Protein AF-0000000068412233 (afdb_homodimer)

Organism: Cicer arietinum (NCBI:txid3827)

Structure (mmCIF, N/CA/C/O backbone):
data_AF-0000000068412233-model_v1
#
loop_
_entity.id
_entity.type
_entity.pdbx_description
1 polymer '2-alkenal reductase (NADP(+)-dependent)-like isoform X1'
#
loop_
_atom_site.group_PDB
_atom_site.id
_atom_site.type_symbol
_atom_site.label_atom_id
_atom_site.label_alt_id
_atom_site.label_comp_id
_atom_site.label_asym_id
_atom_site.label_entity_id
_atom_site.label_seq_id
_atom_site.pdbx_PDB_ins_code
_atom_site.Cartn_x
_atom_site.Cartn_y
_atom_site.Cartn_z
_atom_site.occupancy
_atom_site.B_iso_or_equiv
_atom_site.auth_seq_id
_atom_site.auth_comp_id
_atom_site.auth_asym_id
_atom_site.auth_atom_id
_atom_site.pdbx_PDB_model_num
ATOM 1 N N . MET A 1 1 ? -12.93 -44.781 -37.75 1 37.75 1 MET A N 1
ATOM 2 C CA . MET A 1 1 ? -13.75 -44.344 -36.594 1 37.75 1 MET A CA 1
ATOM 3 C C . MET A 1 1 ? -12.891 -43.688 -35.531 1 37.75 1 MET A C 1
ATOM 5 O O . MET A 1 1 ? -13.328 -43.531 -34.406 1 37.75 1 MET A O 1
ATOM 9 N N . GLY A 1 2 ? -11.469 -43.906 -35.5 1 54.31 2 GLY A N 1
ATOM 10 C CA . GLY A 1 2 ? -10.172 -44.219 -34.938 1 54.31 2 GLY A CA 1
ATOM 11 C C . GLY A 1 2 ? -9.695 -43.188 -33.938 1 54.31 2 GLY A C 1
ATOM 12 O O . GLY A 1 2 ? -9.148 -43.562 -32.875 1 54.31 2 GLY A O 1
ATOM 13 N N . ASP A 1 3 ? -9.656 -41.875 -34.094 1 82.06 3 ASP A N 1
ATOM 14 C CA . ASP A 1 3 ? -8.773 -40.969 -33.406 1 82.06 3 ASP A CA 1
ATOM 15 C C . ASP A 1 3 ? -9.43 -40.406 -32.125 1 82.06 3 ASP A C 1
ATOM 17 O O . ASP A 1 3 ? -9.25 -39.25 -31.781 1 82.06 3 ASP A O 1
ATOM 21 N N . VAL A 1 4 ? -10.289 -41.312 -31.562 1 90.94 4 VAL A N 1
ATOM 22 C CA . VAL A 1 4 ? -10.898 -40.969 -30.281 1 90.94 4 VAL A CA 1
ATOM 23 C C . VAL A 1 4 ? -10.094 -41.594 -29.141 1 90.94 4 VAL A C 1
ATOM 25 O O . VAL A 1 4 ? -9.766 -42.781 -29.188 1 90.94 4 VAL A O 1
ATOM 28 N N . VAL A 1 5 ? -9.852 -40.812 -28.109 1 93.69 5 VAL A N 1
ATOM 29 C CA . VAL A 1 5 ? -9.078 -41.281 -26.969 1 93.69 5 VAL A CA 1
ATOM 30 C C . VAL A 1 5 ? -9.898 -41.125 -25.688 1 93.69 5 VAL A C 1
ATOM 32 O O . VAL A 1 5 ? -10.781 -40.281 -25.625 1 93.69 5 VAL A O 1
ATOM 35 N N . GLU A 1 6 ? -9.602 -42.062 -24.75 1 95.56 6 GLU A N 1
ATOM 36 C CA . GLU A 1 6 ? -10.062 -41.844 -23.391 1 95.56 6 GLU A CA 1
ATOM 37 C C . GLU A 1 6 ? -9.242 -40.75 -22.688 1 95.56 6 GLU A C 1
ATOM 39 O O . GLU A 1 6 ? -8.008 -40.844 -22.656 1 95.56 6 GLU A O 1
ATOM 44 N N . ASN A 1 7 ? -9.906 -39.781 -22.188 1 97.12 7 ASN A N 1
ATOM 45 C CA . ASN A 1 7 ? -9.258 -38.625 -21.594 1 97.12 7 ASN A CA 1
ATOM 46 C C . ASN A 1 7 ? -9.672 -38.406 -20.141 1 97.12 7 ASN A C 1
ATOM 48 O O . ASN A 1 7 ? -10.859 -38.219 -19.859 1 97.12 7 ASN A O 1
ATOM 52 N N . ARG A 1 8 ? -8.758 -38.469 -19.141 1 98.31 8 ARG A N 1
ATOM 53 C CA . ARG A 1 8 ? -9.016 -38.188 -17.734 1 98.31 8 ARG A CA 1
ATOM 54 C C . ARG A 1 8 ? -8.727 -36.75 -17.391 1 98.31 8 ARG A C 1
ATOM 56 O O . ARG A 1 8 ? -7.719 -36.188 -17.828 1 98.31 8 ARG A O 1
ATOM 63 N N . GLU A 1 9 ? -9.688 -36.125 -16.75 1 98.69 9 GLU A N 1
ATOM 64 C CA . GLU A 1 9 ? -9.57 -34.719 -16.5 1 98.69 9 GLU A CA 1
ATOM 65 C C . GLU A 1 9 ? -10.156 -34.312 -15.141 1 98.69 9 GLU A C 1
ATOM 67 O O . GLU A 1 9 ? -10.969 -35.062 -14.586 1 98.69 9 GLU A O 1
ATOM 72 N N . TRP A 1 10 ? -9.695 -33.25 -14.531 1 98.88 10 TRP A N 1
ATOM 73 C CA . TRP A 1 10 ? -10.203 -32.656 -13.297 1 98.88 10 TRP A CA 1
ATOM 74 C C . TRP A 1 10 ? -11.125 -31.484 -13.602 1 98.88 10 TRP A C 1
ATOM 76 O O . TRP A 1 10 ? -10.766 -30.609 -14.383 1 98.88 10 TRP A O 1
ATOM 86 N N . TYR A 1 11 ? -12.281 -31.469 -13.047 1 98.75 11 TYR A N 1
ATOM 87 C CA . TYR A 1 11 ? -13.227 -30.375 -13.258 1 98.75 11 TYR A CA 1
ATOM 88 C C . TYR A 1 11 ? -13.789 -29.875 -11.938 1 98.75 11 TYR A C 1
ATOM 90 O O . TYR A 1 11 ? -13.695 -30.547 -10.914 1 98.75 11 TYR A O 1
ATOM 98 N N . LEU A 1 12 ? -14.258 -28.672 -11.938 1 98.88 12 LEU A N 1
ATOM 99 C CA . LEU A 1 12 ? -14.867 -28.078 -10.75 1 98.88 12 LEU A CA 1
ATOM 100 C C . LEU A 1 12 ? -16.297 -28.578 -10.57 1 98.88 12 LEU A C 1
ATOM 102 O O . LEU A 1 12 ? -17.172 -28.281 -11.391 1 98.88 12 LEU A O 1
ATOM 106 N N . ALA A 1 13 ? -16.516 -29.234 -9.477 1 98.75 13 ALA A N 1
ATOM 107 C CA . ALA A 1 13 ? -17.844 -29.797 -9.211 1 98.75 13 ALA A CA 1
ATOM 108 C C . ALA A 1 13 ? -18.641 -28.891 -8.273 1 98.75 13 ALA A C 1
ATOM 110 O O . ALA A 1 13 ? -19.875 -28.844 -8.344 1 98.75 13 ALA A O 1
ATOM 111 N N . ALA A 1 14 ? -18.016 -28.234 -7.371 1 98.69 14 ALA A N 1
ATOM 112 C CA . ALA A 1 14 ? -18.609 -27.312 -6.41 1 98.69 14 ALA A CA 1
ATOM 113 C C . ALA A 1 14 ? -17.609 -26.234 -5.996 1 98.69 14 ALA A C 1
ATOM 115 O O . ALA A 1 14 ? -16.391 -26.484 -5.996 1 98.69 14 ALA A O 1
ATOM 116 N N . TYR A 1 15 ? -18.141 -25.125 -5.691 1 98.06 15 TYR A N 1
ATOM 117 C CA . TYR A 1 15 ? -17.266 -24.078 -5.203 1 98.06 15 TYR A CA 1
ATOM 118 C C . TYR A 1 15 ? -16.781 -24.359 -3.785 1 98.06 15 TYR A C 1
ATOM 120 O O . TYR A 1 15 ? -17.453 -25.062 -3.029 1 98.06 15 TYR A O 1
ATOM 128 N N . CYS A 1 16 ? -15.594 -23.891 -3.488 1 97.56 16 CYS A N 1
ATOM 129 C CA . CYS A 1 16 ? -14.977 -24.016 -2.174 1 97.56 16 CYS A CA 1
ATOM 130 C C . CYS A 1 16 ? -14.773 -22.641 -1.544 1 97.56 16 CYS A C 1
ATOM 132 O O . CYS A 1 16 ? -13.672 -22.078 -1.613 1 97.56 16 CYS A O 1
ATOM 134 N N . PRO A 1 17 ? -15.727 -22.125 -0.866 1 94.31 17 PRO A N 1
ATOM 135 C CA . PRO A 1 17 ? -15.633 -20.75 -0.368 1 94.31 17 PRO A CA 1
ATOM 136 C C . PRO A 1 17 ? -14.594 -20.578 0.737 1 94.31 17 PRO A C 1
ATOM 138 O O . PRO A 1 17 ? -14.055 -19.484 0.929 1 94.31 17 PRO A O 1
ATOM 141 N N . GLU A 1 18 ? -14.422 -21.625 1.509 1 93.88 18 GLU A N 1
ATOM 142 C CA . GLU A 1 18 ? -13.438 -21.562 2.582 1 93.88 18 GLU A CA 1
ATOM 143 C C . GLU A 1 18 ? -12.758 -22.922 2.781 1 93.88 18 GLU A C 1
ATOM 145 O O . GLU A 1 18 ? -13.289 -23.953 2.371 1 93.88 18 GLU A O 1
ATOM 150 N N . GLY A 1 19 ? -11.578 -22.797 3.381 1 94.62 19 GLY A N 1
ATOM 151 C CA . GLY A 1 19 ? -10.828 -24.031 3.602 1 94.62 19 GLY A CA 1
ATOM 152 C C . GLY A 1 19 ? -10.125 -24.531 2.357 1 94.62 19 GLY A C 1
ATOM 153 O O . GLY A 1 19 ? -10.031 -23.812 1.359 1 94.62 19 GLY A O 1
ATOM 154 N N . VAL A 1 20 ? -9.555 -25.719 2.404 1 95.44 20 VAL A N 1
ATOM 155 C CA . VAL A 1 20 ? -8.852 -26.328 1.275 1 95.44 20 VAL A CA 1
ATOM 156 C C . VAL A 1 20 ? -9.836 -27.125 0.423 1 95.44 20 VAL A C 1
ATOM 158 O O . VAL A 1 20 ? -10.742 -27.766 0.952 1 95.44 20 VAL A O 1
ATOM 161 N N . PRO A 1 21 ? -9.656 -27.062 -0.866 1 97.25 21 PRO A N 1
ATOM 162 C CA . PRO A 1 21 ? -10.539 -27.859 -1.714 1 97.25 21 PRO A CA 1
ATOM 163 C C . PRO A 1 21 ? -10.445 -29.359 -1.423 1 97.25 21 PRO A C 1
ATOM 165 O O . PRO A 1 21 ? -9.383 -29.844 -1.025 1 97.25 21 PRO A O 1
ATOM 168 N N . THR A 1 22 ? -11.578 -30.031 -1.561 1 97.62 22 THR A N 1
ATOM 169 C CA . THR A 1 22 ? -11.664 -31.469 -1.386 1 97.62 22 THR A CA 1
ATOM 170 C C . THR A 1 22 ? -12.242 -32.125 -2.633 1 97.62 22 THR A C 1
ATOM 172 O O . THR A 1 22 ? -12.492 -31.469 -3.639 1 97.62 22 THR A O 1
ATOM 175 N N . SER A 1 23 ? -12.391 -33.5 -2.518 1 97.12 23 SER A N 1
ATOM 176 C CA . SER A 1 23 ? -12.969 -34.25 -3.619 1 97.12 23 SER A CA 1
ATOM 177 C C . SER A 1 23 ? -14.438 -33.906 -3.834 1 97.12 23 SER A C 1
ATOM 179 O O . SER A 1 23 ? -15.031 -34.281 -4.836 1 97.12 23 SER A O 1
ATOM 181 N N . GLU A 1 24 ? -14.977 -33.156 -2.922 1 97.75 24 GLU A N 1
ATOM 182 C CA . GLU A 1 24 ? -16.312 -32.625 -3.143 1 97.75 24 GLU A CA 1
ATOM 183 C C . GLU A 1 24 ? -16.281 -31.438 -4.117 1 97.75 24 GLU A C 1
ATOM 185 O O . GLU A 1 24 ? -17.281 -31.172 -4.801 1 97.75 24 GLU A O 1
ATOM 190 N N . HIS A 1 25 ? -15.227 -30.734 -4.156 1 98.56 25 HIS A N 1
ATOM 191 C CA . HIS A 1 25 ? -15.102 -29.516 -4.953 1 98.56 25 HIS A CA 1
ATOM 192 C C . HIS A 1 25 ? -14.492 -29.812 -6.32 1 98.56 25 HIS A C 1
ATOM 194 O O . HIS A 1 25 ? -15.023 -29.391 -7.348 1 98.56 25 HIS A O 1
ATOM 200 N N . LEU A 1 26 ? -13.367 -30.516 -6.383 1 98.69 26 LEU A N 1
ATOM 201 C CA . LEU A 1 26 ? -12.719 -30.953 -7.609 1 98.69 26 LEU A CA 1
ATOM 202 C C . LEU A 1 26 ? -12.906 -32.469 -7.809 1 98.69 26 LEU A C 1
ATOM 204 O O . LEU A 1 26 ? -12.539 -33.25 -6.941 1 98.69 26 LEU A O 1
ATOM 208 N N . LYS A 1 27 ? -13.359 -32.781 -8.953 1 98.44 27 LYS A N 1
ATOM 209 C CA . LYS A 1 27 ? -13.625 -34.188 -9.227 1 98.44 27 LYS A CA 1
ATOM 210 C C . LYS A 1 27 ? -12.891 -34.625 -10.484 1 98.44 27 LYS A C 1
ATOM 212 O O . LYS A 1 27 ? -12.57 -33.844 -11.359 1 98.44 27 LYS A O 1
ATOM 217 N N . PHE A 1 28 ? -12.609 -35.875 -10.477 1 97.94 28 PHE A N 1
ATOM 218 C CA . PHE A 1 28 ? -11.859 -36.562 -11.523 1 97.94 28 PHE A CA 1
ATOM 219 C C . PHE A 1 28 ? -12.789 -37.438 -12.359 1 97.94 28 PHE A C 1
ATOM 221 O O . PHE A 1 28 ? -13.609 -38.188 -11.82 1 97.94 28 PHE A O 1
ATOM 228 N N . ARG A 1 29 ? -12.758 -37.219 -13.711 1 98.19 29 ARG A N 1
ATOM 229 C CA . ARG A 1 29 ? -13.625 -38 -14.57 1 98.19 29 ARG A CA 1
ATOM 230 C C . ARG A 1 29 ? -12.883 -38.469 -15.828 1 98.19 29 ARG A C 1
ATOM 232 O O . ARG A 1 29 ? -11.812 -37.938 -16.141 1 98.19 29 ARG A O 1
ATOM 239 N N . THR A 1 30 ? -13.492 -39.469 -16.516 1 98.19 30 THR A N 1
ATOM 240 C CA . THR A 1 30 ? -13.023 -39.906 -17.812 1 98.19 30 THR A CA 1
ATOM 241 C C . THR A 1 30 ? -14.031 -39.562 -18.906 1 98.19 30 THR A C 1
ATOM 243 O O . THR A 1 30 ? -15.234 -39.812 -18.766 1 98.19 30 THR A O 1
ATOM 246 N N . VAL A 1 31 ? -13.516 -38.938 -19.938 1 97.5 31 VAL A N 1
ATOM 247 C CA . VAL A 1 31 ? -14.367 -38.594 -21.062 1 97.5 31 VAL A CA 1
ATOM 248 C C . VAL A 1 31 ? -13.742 -39.094 -22.359 1 97.5 31 VAL A C 1
ATOM 250 O O . VAL A 1 31 ? -12.547 -39.375 -22.406 1 97.5 31 VAL A O 1
ATOM 253 N N . SER A 1 32 ? -14.602 -39.219 -23.359 1 96.94 32 SER A N 1
ATOM 254 C CA . SER A 1 32 ? -14.102 -39.5 -24.703 1 96.94 32 SER A CA 1
ATOM 255 C C . SER A 1 32 ? -13.75 -38.219 -25.453 1 96.94 32 SER A C 1
ATOM 257 O O . SER A 1 32 ? -14.516 -37.25 -25.438 1 96.94 32 SER A O 1
ATOM 259 N N . LEU A 1 33 ? -12.586 -38.219 -26.094 1 96.25 33 LEU A N 1
ATOM 260 C CA . LEU A 1 33 ? -12.133 -37.062 -26.844 1 96.25 33 LEU A CA 1
ATOM 261 C C . LEU A 1 33 ? -11.664 -37.469 -28.234 1 96.25 33 LEU A C 1
ATOM 263 O O . LEU A 1 33 ? -10.828 -38.344 -28.391 1 96.25 33 LEU A O 1
ATOM 267 N N . SER A 1 34 ? -12.219 -36.812 -29.234 1 95.56 34 SER A N 1
ATOM 268 C CA . SER A 1 34 ? -11.734 -37.031 -30.578 1 95.56 34 SER A CA 1
ATOM 269 C C . SER A 1 34 ? -10.531 -36.156 -30.891 1 95.56 34 SER A C 1
ATOM 271 O O . SER A 1 34 ? -10.586 -34.938 -30.719 1 95.56 34 SER A O 1
ATOM 273 N N . ILE A 1 35 ? -9.469 -36.75 -31.312 1 94 35 ILE A N 1
ATOM 274 C CA . ILE A 1 35 ? -8.281 -36 -31.719 1 94 35 ILE A CA 1
ATOM 275 C C . ILE A 1 35 ? -8.055 -36.156 -33.219 1 94 35 ILE A C 1
ATOM 277 O O . ILE A 1 35 ? -6.93 -36 -33.688 1 94 35 ILE A O 1
ATOM 281 N N . ALA A 1 36 ? -9.117 -36.531 -33.875 1 93.19 36 ALA A N 1
ATOM 282 C CA . ALA A 1 36 ? -9.047 -36.625 -35.344 1 93.19 36 ALA A CA 1
ATOM 283 C C . ALA A 1 36 ? -8.844 -35.25 -35.969 1 93.19 36 ALA A C 1
ATOM 285 O O . ALA A 1 36 ? -9.367 -34.25 -35.438 1 93.19 36 ALA A O 1
ATOM 286 N N . SER A 1 37 ? -8.141 -35.281 -37.062 1 90.94 37 SER A N 1
ATOM 287 C CA . SER A 1 37 ? -7.797 -34.031 -37.719 1 90.94 37 SER A CA 1
ATOM 288 C C . SER A 1 37 ? -9.039 -33.188 -38 1 90.94 37 SER A C 1
ATOM 290 O O . SER A 1 37 ? -9.039 -31.969 -37.812 1 90.94 37 SER A O 1
ATOM 292 N N . ASP A 1 38 ? -10.055 -33.812 -38.438 1 92.06 38 ASP A N 1
ATOM 293 C CA . ASP A 1 38 ? -11.266 -33.125 -38.812 1 92.06 38 ASP A CA 1
ATOM 294 C C . ASP A 1 38 ? -12.016 -32.594 -37.594 1 92.06 38 ASP A C 1
ATOM 296 O O . ASP A 1 38 ? -12.898 -31.734 -37.719 1 92.06 38 ASP A O 1
ATOM 300 N N . SER A 1 39 ? -11.648 -33.125 -36.469 1 92.75 39 SER A N 1
ATOM 301 C CA . SER A 1 39 ? -12.312 -32.719 -35.219 1 92.75 39 SER A CA 1
ATOM 302 C C . SER A 1 39 ? -11.609 -31.516 -34.594 1 92.75 39 SER A C 1
ATOM 304 O O . SER A 1 39 ? -12.133 -30.906 -33.656 1 92.75 39 SER A O 1
ATOM 306 N N . ILE A 1 40 ? -10.477 -31.188 -35.031 1 95.88 40 ILE A N 1
ATOM 307 C CA . ILE A 1 40 ? -9.695 -30.078 -34.5 1 95.88 40 ILE A CA 1
ATOM 308 C C . ILE A 1 40 ? -10.016 -28.797 -35.25 1 95.88 40 ILE A C 1
ATOM 310 O O . ILE A 1 40 ? -9.836 -28.734 -36.469 1 95.88 40 ILE A O 1
ATOM 314 N N . PRO A 1 41 ? -10.539 -27.766 -34.594 1 97.19 41 PRO A N 1
ATOM 315 C CA . PRO A 1 41 ? -10.852 -26.516 -35.25 1 97.19 41 PRO A CA 1
AT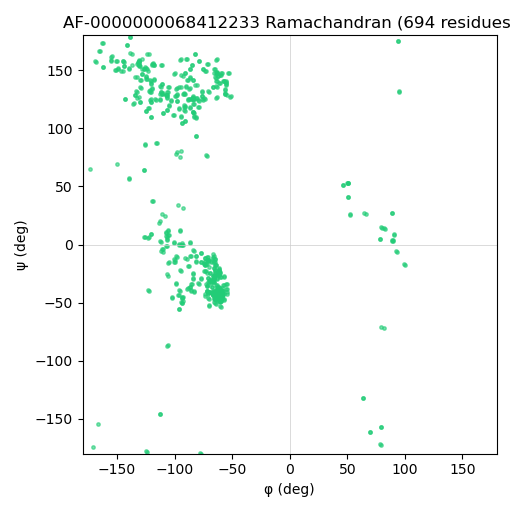OM 316 C C . PRO A 1 41 ? -9.609 -25.812 -35.812 1 97.19 41 PRO A C 1
ATOM 318 O O . PRO A 1 41 ? -8.5 -26.078 -35.375 1 97.19 41 PRO A O 1
ATOM 321 N N . HIS A 1 42 ? -9.875 -24.922 -36.75 1 97.44 42 HIS A N 1
ATOM 322 C CA . HIS A 1 42 ? -8.789 -24.078 -37.25 1 97.44 42 HIS A CA 1
ATOM 323 C C . HIS A 1 42 ? -8.141 -23.312 -36.094 1 97.44 42 HIS A C 1
ATOM 325 O O . HIS A 1 42 ? -8.828 -22.844 -35.188 1 97.44 42 HIS A O 1
ATOM 331 N N . ASN A 1 43 ? -6.816 -23.188 -36.125 1 98.12 43 ASN A N 1
ATOM 332 C CA . ASN A 1 43 ? -6.027 -22.469 -35.125 1 98.12 43 ASN A CA 1
ATOM 333 C C . ASN A 1 43 ? -6.105 -23.125 -33.75 1 98.12 43 ASN A C 1
ATOM 335 O O . ASN A 1 43 ? -6.098 -22.438 -32.75 1 98.12 43 ASN A O 1
ATOM 339 N N . HIS A 1 44 ? -6.328 -24.375 -33.781 1 98.5 44 HIS A N 1
ATOM 340 C CA . HIS A 1 44 ? -6.277 -25.188 -32.562 1 98.5 44 HIS A CA 1
ATOM 341 C C . HIS A 1 44 ? -5.285 -26.328 -32.719 1 98.5 44 HIS A C 1
ATOM 343 O O . HIS A 1 44 ? -4.836 -26.641 -33.812 1 98.5 44 HIS A O 1
ATOM 349 N N . LEU A 1 45 ? -4.922 -26.906 -31.594 1 98.38 45 LEU A N 1
ATOM 350 C CA . LEU A 1 45 ? -3.996 -28.031 -31.484 1 98.38 45 LEU A CA 1
ATOM 351 C C . LEU A 1 45 ? -4.594 -29.141 -30.625 1 98.38 45 LEU A C 1
ATOM 353 O O . LEU A 1 45 ? -5.234 -28.875 -29.609 1 98.38 45 LEU A O 1
ATOM 357 N N . ALA A 1 46 ? -4.449 -30.328 -31.109 1 98.12 46 ALA A N 1
ATOM 358 C CA . ALA A 1 46 ? -4.574 -31.469 -30.203 1 98.12 46 ALA A CA 1
ATOM 359 C C . ALA A 1 46 ? -3.258 -31.734 -29.484 1 98.12 46 ALA A C 1
ATOM 361 O O . ALA A 1 46 ? -2.221 -31.922 -30.125 1 98.12 46 ALA A O 1
ATOM 362 N N . VAL A 1 47 ? -3.336 -31.734 -28.188 1 98.12 47 VAL A N 1
ATOM 363 C CA . VAL A 1 47 ? -2.09 -31.859 -27.438 1 98.12 47 VAL A CA 1
ATOM 364 C C . VAL A 1 47 ? -2.229 -32.938 -26.375 1 98.12 47 VAL A C 1
ATOM 366 O O . VAL A 1 47 ? -3.342 -33.25 -25.953 1 98.12 47 VAL A O 1
ATOM 369 N N . GLU A 1 48 ? -1.138 -33.5 -25.969 1 98.12 48 GLU A N 1
ATOM 370 C CA . GLU A 1 48 ? -1.014 -34.312 -24.766 1 98.12 48 GLU A CA 1
ATOM 371 C C . GLU A 1 48 ? -0.285 -33.562 -23.656 1 98.12 48 GLU A C 1
ATOM 373 O O . GLU A 1 48 ? 0.717 -32.906 -23.906 1 98.12 48 GLU A O 1
ATOM 378 N N . THR A 1 49 ? -0.81 -33.656 -22.453 1 98.69 49 THR A N 1
ATOM 379 C CA . THR A 1 49 ? -0.232 -32.938 -21.328 1 98.69 49 THR A CA 1
ATOM 380 C C . THR A 1 49 ? 0.967 -33.688 -20.766 1 98.69 49 THR A C 1
ATOM 382 O O . THR A 1 49 ? 0.87 -34.875 -20.453 1 98.69 49 THR A O 1
ATOM 385 N N . LEU A 1 50 ? 2.088 -33 -20.672 1 98.5 50 LEU A N 1
ATOM 386 C CA . LEU A 1 50 ? 3.275 -33.594 -20.094 1 98.5 50 LEU A CA 1
ATOM 387 C C . LEU A 1 50 ? 3.408 -33.219 -18.625 1 98.5 50 LEU A C 1
ATOM 389 O O . LEU A 1 50 ? 3.516 -34.094 -17.75 1 98.5 50 LEU A O 1
ATOM 393 N N . LEU A 1 51 ? 3.41 -31.984 -18.312 1 98.75 51 LEU A N 1
ATOM 394 C CA . LEU A 1 51 ? 3.562 -31.453 -16.969 1 98.75 51 LEU A CA 1
ATOM 395 C C . LEU A 1 51 ? 2.531 -30.359 -16.688 1 98.75 51 LEU A C 1
ATOM 397 O O . LEU A 1 51 ? 2.191 -29.594 -17.578 1 98.75 51 LEU A O 1
ATOM 401 N N . LEU A 1 52 ? 2.055 -30.297 -15.469 1 98.81 52 LEU A N 1
ATOM 402 C CA . LEU A 1 52 ? 1.118 -29.281 -15.023 1 98.81 52 LEU A CA 1
ATOM 403 C C . LEU A 1 52 ? 1.698 -28.484 -13.852 1 98.81 52 LEU A C 1
ATOM 405 O O . LEU A 1 52 ? 2.25 -29.062 -12.914 1 98.81 52 LEU A O 1
ATOM 409 N N . SER A 1 53 ? 1.617 -27.219 -13.984 1 98.62 53 SER A N 1
ATOM 410 C CA . SER A 1 53 ? 1.994 -26.344 -12.883 1 98.62 53 SER A CA 1
ATOM 411 C C . SER A 1 53 ? 0.916 -26.312 -11.805 1 98.62 53 SER A C 1
ATOM 413 O O . SER A 1 53 ? -0.269 -26.156 -12.102 1 98.62 53 SER A O 1
ATOM 415 N N . VAL A 1 54 ? 1.274 -26.469 -10.57 1 98.12 54 VAL A N 1
ATOM 416 C CA . VAL A 1 54 ? 0.346 -26.328 -9.453 1 98.12 54 VAL A CA 1
ATOM 417 C C . VAL A 1 54 ? 0.684 -25.062 -8.656 1 98.12 54 VAL A C 1
ATOM 419 O O . VAL A 1 54 ? 1.73 -25 -8.016 1 98.12 54 VAL A O 1
ATOM 422 N N . ASP A 1 55 ? -0.194 -24.109 -8.688 1 97 55 ASP A N 1
ATOM 423 C CA . ASP A 1 55 ? 0.074 -22.797 -8.109 1 97 55 ASP A CA 1
ATOM 424 C C . ASP A 1 55 ? -1.022 -22.391 -7.121 1 97 55 ASP A C 1
ATOM 426 O O . ASP A 1 55 ? -2.197 -22.703 -7.34 1 97 55 ASP A O 1
ATOM 430 N N . PRO A 1 56 ? -0.658 -21.578 -6.113 1 95.75 56 PRO A N 1
ATOM 431 C CA . PRO A 1 56 ? -1.6 -21.25 -5.043 1 95.75 56 PRO A CA 1
ATOM 432 C C . PRO A 1 56 ? -2.775 -20.406 -5.527 1 95.75 56 PRO A C 1
ATOM 434 O O . PRO A 1 56 ? -3.859 -20.453 -4.938 1 95.75 56 PRO A O 1
ATOM 437 N N . TYR A 1 57 ? -2.625 -19.625 -6.582 1 94.94 57 TYR A N 1
ATOM 438 C CA . TYR A 1 57 ? -3.699 -18.75 -7.035 1 94.94 57 TYR A CA 1
ATOM 439 C C . TYR A 1 57 ? -4.926 -19.562 -7.441 1 94.94 57 TYR A C 1
ATOM 441 O O . TYR A 1 57 ? -6.043 -19.031 -7.457 1 94.94 57 TYR A O 1
ATOM 449 N N . LEU A 1 58 ? -4.77 -20.844 -7.73 1 96.81 58 LEU A N 1
ATOM 450 C CA . LEU A 1 58 ? -5.887 -21.703 -8.094 1 96.81 58 LEU A CA 1
ATOM 451 C C . LEU A 1 58 ? -6.941 -21.719 -6.992 1 96.81 58 LEU A C 1
ATOM 453 O O . LEU A 1 58 ? -8.141 -21.797 -7.277 1 96.81 58 LEU A O 1
ATOM 457 N N . ARG A 1 59 ? -6.461 -21.641 -5.758 1 96.19 59 ARG A N 1
ATOM 458 C CA . ARG A 1 59 ? -7.379 -21.594 -4.629 1 96.19 59 ARG A CA 1
ATOM 459 C C . ARG A 1 59 ? -8.375 -20.453 -4.777 1 96.19 59 ARG A C 1
ATOM 461 O O . ARG A 1 59 ? -9.555 -20.594 -4.441 1 96.19 59 ARG A O 1
ATOM 468 N N . GLY A 1 60 ? -7.891 -19.359 -5.281 1 95.19 60 GLY A N 1
ATOM 469 C CA . GLY A 1 60 ? -8.727 -18.172 -5.453 1 95.19 60 GLY A CA 1
ATOM 470 C C . GLY A 1 60 ? -9.719 -18.312 -6.594 1 95.19 60 GLY A C 1
ATOM 471 O O . GLY A 1 60 ? -10.695 -17.562 -6.66 1 95.19 60 GLY A O 1
ATOM 472 N N . ARG A 1 61 ? -9.516 -19.25 -7.461 1 97 61 ARG A N 1
ATOM 473 C CA . ARG A 1 61 ? -10.391 -19.438 -8.617 1 97 61 ARG A CA 1
ATOM 474 C C . ARG A 1 61 ? -11.492 -20.438 -8.32 1 97 61 ARG A C 1
ATOM 476 O O . ARG A 1 61 ? -12.344 -20.703 -9.172 1 97 61 ARG A O 1
ATOM 483 N N . LEU A 1 62 ? -11.469 -20.969 -7.082 1 97.62 62 LEU A N 1
ATOM 484 C CA . LEU A 1 62 ? -12.383 -22.047 -6.727 1 97.62 62 LEU A CA 1
ATOM 485 C C . LEU A 1 62 ? -13.422 -21.562 -5.711 1 97.62 62 LEU A C 1
ATOM 487 O O . LEU A 1 62 ? -14.281 -22.344 -5.293 1 97.62 62 LEU A O 1
ATOM 491 N N . THR A 1 63 ? -13.422 -20.359 -5.344 1 95.94 63 THR A N 1
ATOM 492 C CA . THR A 1 63 ? -14.195 -19.875 -4.207 1 95.94 63 THR A CA 1
ATOM 493 C C . THR A 1 63 ? -15.633 -19.562 -4.621 1 95.94 63 THR A C 1
ATOM 495 O O . THR A 1 63 ? -16.547 -19.578 -3.787 1 95.94 63 THR A O 1
ATOM 498 N N . GLY A 1 64 ? -15.844 -19.188 -5.859 1 95.19 64 GLY A N 1
ATOM 499 C CA . GLY A 1 64 ? -17.156 -18.766 -6.336 1 95.19 64 GLY A CA 1
ATOM 500 C C . GLY A 1 64 ? -17.406 -17.281 -6.164 1 95.19 64 GLY A C 1
ATOM 501 O O . GLY A 1 64 ? -18.5 -16.797 -6.484 1 95.19 64 GLY A O 1
ATOM 502 N N . THR A 1 65 ? -16.438 -16.625 -5.691 1 91.44 65 THR A N 1
ATOM 503 C CA . THR A 1 65 ? -16.578 -15.18 -5.496 1 91.44 65 THR A CA 1
ATOM 504 C C . THR A 1 65 ? -15.406 -14.445 -6.141 1 91.44 65 THR A C 1
ATOM 506 O O . THR A 1 65 ? -14.328 -15.016 -6.332 1 91.44 65 THR A O 1
ATOM 509 N N . LEU A 1 66 ? -15.695 -13.234 -6.551 1 89.94 66 LEU A N 1
ATOM 510 C CA . LEU A 1 66 ? -14.648 -12.367 -7.09 1 89.94 66 LEU A CA 1
ATOM 511 C C . LEU A 1 66 ? -14.078 -11.461 -6.004 1 89.94 66 LEU A C 1
ATOM 513 O O . LEU A 1 66 ? -14.547 -10.336 -5.82 1 89.94 66 LEU A O 1
ATOM 517 N N . GLU A 1 67 ? -13.18 -11.945 -5.188 1 86.31 67 GLU A N 1
ATOM 518 C CA . GLU A 1 67 ? -12.562 -11.125 -4.145 1 86.31 67 GLU A CA 1
ATOM 519 C C . GLU A 1 67 ? -11.094 -11.492 -3.953 1 86.31 67 GLU A C 1
ATOM 521 O O . GLU A 1 67 ? -10.656 -12.57 -4.375 1 86.31 67 GLU A O 1
ATOM 526 N N . GLY A 1 68 ? -10.312 -10.57 -3.42 1 92.31 68 GLY A N 1
ATOM 527 C CA . GLY A 1 68 ? -8.914 -10.789 -3.088 1 92.31 68 GLY A CA 1
ATOM 528 C C . GLY A 1 68 ? -8 -10.711 -4.293 1 92.31 68 GLY A C 1
ATOM 529 O O . GLY A 1 68 ? -7.414 -9.664 -4.566 1 92.31 68 GLY A O 1
ATOM 530 N N . LEU A 1 69 ? -8.086 -11.68 -5.117 1 93.62 69 LEU A N 1
ATOM 531 C CA . LEU A 1 69 ? -7.223 -11.727 -6.293 1 93.62 69 LEU A CA 1
ATOM 532 C C . LEU A 1 69 ? -7.973 -11.242 -7.535 1 93.62 69 LEU A C 1
ATOM 534 O O . LEU A 1 69 ? -7.355 -10.93 -8.555 1 93.62 69 LEU A O 1
ATOM 538 N N . PHE A 1 70 ? -9.281 -11.164 -7.469 1 94.06 70 PHE A N 1
ATOM 539 C CA . PHE A 1 70 ? -10.141 -10.672 -8.539 1 94.06 70 PHE A CA 1
ATOM 540 C C . PHE A 1 70 ? -9.812 -11.367 -9.859 1 94.06 70 PHE A C 1
ATOM 542 O O . PHE A 1 70 ? -9.711 -10.719 -10.898 1 94.06 70 PHE A O 1
ATOM 549 N N . ILE A 1 71 ? -9.586 -12.625 -9.75 1 93.88 71 ILE A N 1
ATOM 550 C CA . ILE A 1 71 ? -9.359 -13.469 -10.922 1 93.88 71 ILE A CA 1
ATOM 551 C C . ILE A 1 71 ? -10.641 -14.234 -11.258 1 93.88 71 ILE A C 1
ATOM 553 O O . ILE A 1 71 ? -11.414 -14.586 -10.359 1 93.88 71 ILE A O 1
ATOM 557 N N . SER A 1 72 ? -10.836 -14.461 -12.516 1 94.69 72 SER A N 1
ATOM 558 C CA . SER A 1 72 ? -12.047 -15.141 -12.969 1 94.69 72 SER A CA 1
ATOM 559 C C . SER A 1 72 ? -12.195 -16.516 -12.312 1 94.69 72 SER A C 1
ATOM 561 O O . SER A 1 72 ? -11.211 -17.234 -12.141 1 94.69 72 SER A O 1
ATOM 563 N N . GLN A 1 73 ? -13.406 -16.828 -11.984 1 96.94 73 GLN A N 1
ATOM 564 C CA . GLN A 1 73 ? -13.727 -18.109 -11.375 1 96.94 73 GLN A CA 1
ATOM 565 C C . GLN A 1 73 ? -13.969 -19.188 -12.438 1 96.94 73 GLN A C 1
ATOM 567 O O . GLN A 1 73 ? -14.461 -18.875 -13.523 1 96.94 73 GLN A O 1
ATOM 572 N N . TYR A 1 74 ? -13.539 -20.375 -12.078 1 97.81 74 TYR A N 1
ATOM 573 C CA . TYR A 1 74 ? -14 -21.484 -12.906 1 97.81 74 TYR A CA 1
ATOM 574 C C . TYR A 1 74 ? -15.516 -21.641 -12.812 1 97.81 74 TYR A C 1
ATOM 576 O O . TYR A 1 74 ? -16.109 -21.375 -11.766 1 97.81 74 TYR A O 1
ATOM 584 N N . GLN A 1 75 ? -16.078 -22.094 -13.914 1 98.19 75 GLN A N 1
ATOM 585 C CA . GLN A 1 75 ? -17.5 -22.453 -13.898 1 98.19 75 GLN A CA 1
ATOM 586 C C . GLN A 1 75 ? -17.688 -23.891 -13.438 1 98.19 75 GLN A C 1
ATOM 588 O O . GLN A 1 75 ? -16.812 -24.734 -13.633 1 98.19 75 GLN A O 1
ATOM 593 N N . LEU A 1 76 ? -18.875 -24.094 -12.828 1 98.25 76 LEU A N 1
ATOM 594 C CA . LEU A 1 76 ? -19.188 -25.469 -12.469 1 98.25 76 LEU A CA 1
ATOM 595 C C . LEU A 1 76 ? -19.125 -26.375 -13.695 1 98.25 76 LEU A C 1
ATOM 597 O O . LEU A 1 76 ? -19.594 -26 -14.766 1 98.25 76 LEU A O 1
ATOM 601 N N . ASN A 1 77 ? -18.453 -27.516 -13.523 1 98.31 77 ASN A N 1
ATOM 602 C CA . ASN A 1 77 ? -18.281 -28.562 -14.523 1 98.31 77 ASN A CA 1
ATOM 603 C C . ASN A 1 77 ? -17.203 -28.188 -15.539 1 98.31 77 ASN A C 1
ATOM 605 O O . ASN A 1 77 ? -17 -28.891 -16.531 1 98.31 77 ASN A O 1
ATOM 609 N N . GLN A 1 78 ? -16.578 -27.094 -15.305 1 98.38 78 GLN A N 1
ATOM 610 C CA . GLN A 1 78 ? -15.469 -26.703 -16.156 1 98.38 78 GLN A CA 1
ATOM 611 C C . GLN A 1 78 ? -14.188 -27.438 -15.75 1 98.38 78 GLN A C 1
ATOM 613 O O . GLN A 1 78 ? -13.906 -27.594 -14.555 1 98.38 78 GLN A O 1
ATOM 618 N N . VAL A 1 79 ? -13.438 -27.906 -16.75 1 98.69 79 VAL A N 1
ATOM 619 C CA . VAL A 1 79 ? -12.117 -28.469 -16.484 1 98.69 79 VAL A CA 1
ATOM 620 C C . VAL A 1 79 ? -11.18 -27.375 -15.984 1 98.69 79 VAL A C 1
ATOM 622 O O . VAL A 1 79 ? -11.172 -26.266 -16.516 1 98.69 79 VAL A O 1
ATOM 625 N N . ILE A 1 80 ? -10.43 -27.703 -14.953 1 98.62 80 ILE A N 1
ATOM 626 C CA . ILE A 1 80 ? -9.445 -26.781 -14.414 1 98.62 80 ILE A CA 1
ATOM 627 C C . ILE A 1 80 ? -8.367 -26.5 -15.461 1 98.62 80 ILE A C 1
ATOM 629 O O . ILE A 1 80 ? -7.992 -27.391 -16.219 1 98.62 80 ILE A O 1
ATOM 633 N N . THR A 1 81 ? -7.914 -25.297 -15.57 1 98.56 81 THR A N 1
ATOM 634 C CA . THR A 1 81 ? -6.816 -24.938 -16.469 1 98.56 81 THR A CA 1
ATOM 635 C C . THR A 1 81 ? -5.648 -24.344 -15.68 1 98.56 81 THR A C 1
ATOM 637 O O . THR A 1 81 ? -5.852 -23.594 -14.734 1 98.56 81 THR A O 1
ATOM 640 N N . VAL A 1 82 ? -4.477 -24.703 -15.992 1 98.38 82 VAL A N 1
ATOM 641 C CA . VAL A 1 82 ? -3.26 -24.219 -15.352 1 98.38 82 VAL A CA 1
ATOM 642 C C . VAL A 1 82 ? -2.168 -24.016 -16.391 1 98.38 82 VAL A C 1
ATOM 644 O O . VAL A 1 82 ? -2.363 -24.328 -17.578 1 98.38 82 VAL A O 1
ATOM 647 N N . PHE A 1 83 ? -1.037 -23.406 -15.992 1 97.81 83 PHE A N 1
ATOM 648 C CA . PHE A 1 83 ? 0.157 -23.438 -16.828 1 97.81 83 PHE A CA 1
ATOM 649 C C . PHE A 1 83 ? 0.66 -24.859 -17.016 1 97.81 83 PHE A C 1
ATOM 651 O O . PHE A 1 83 ? 0.629 -25.656 -16.078 1 97.81 83 PHE A O 1
ATOM 658 N N . GLY A 1 84 ? 1.017 -25.188 -18.234 1 98.44 84 GLY A N 1
ATOM 659 C CA . GLY A 1 84 ? 1.45 -26.562 -18.469 1 98.44 84 GLY A CA 1
ATOM 660 C C . GLY A 1 84 ? 2.371 -26.703 -19.656 1 98.44 84 GLY A C 1
ATOM 661 O O . GLY A 1 84 ? 2.486 -25.781 -20.469 1 98.44 84 GLY A O 1
ATOM 662 N N . VAL A 1 85 ? 3.119 -27.781 -19.656 1 98.44 85 VAL A N 1
ATOM 663 C CA . VAL A 1 85 ? 3.91 -28.203 -20.797 1 98.44 85 VAL A CA 1
ATOM 664 C C . VAL A 1 85 ? 3.172 -29.312 -21.562 1 98.44 85 VAL A C 1
ATOM 666 O O . VAL A 1 85 ? 2.768 -30.312 -20.969 1 98.44 85 VAL A O 1
ATOM 669 N N . VAL A 1 86 ? 3.023 -29.094 -22.859 1 98.56 86 VAL A N 1
ATOM 670 C CA . VAL A 1 86 ? 2.25 -30.031 -23.656 1 98.56 86 VAL A CA 1
ATOM 671 C C . VAL A 1 86 ? 3.037 -30.422 -24.906 1 98.56 86 VAL A C 1
ATOM 673 O O . VAL A 1 86 ? 3.961 -29.703 -25.312 1 98.56 86 VAL A O 1
ATOM 676 N N . ARG A 1 87 ? 2.688 -31.531 -25.438 1 98.12 87 ARG A N 1
ATOM 677 C CA . ARG A 1 87 ? 3.219 -31.984 -26.719 1 98.12 87 ARG A CA 1
ATOM 678 C C . ARG A 1 87 ? 2.133 -32 -27.781 1 98.12 87 ARG A C 1
ATOM 680 O O . ARG A 1 87 ? 1.04 -32.531 -27.562 1 98.12 87 ARG A O 1
ATOM 687 N N . VAL A 1 88 ? 2.459 -31.516 -28.953 1 98.12 88 VAL A N 1
ATOM 688 C CA . VAL A 1 88 ? 1.494 -31.469 -30.047 1 98.12 88 VAL A CA 1
ATOM 689 C C . VAL A 1 88 ? 1.328 -32.875 -30.641 1 98.12 88 VAL A C 1
ATOM 691 O O . VAL A 1 88 ? 2.309 -33.5 -31.047 1 98.12 88 VAL A O 1
ATOM 694 N N . ILE A 1 89 ? 0.122 -33.312 -30.672 1 97.12 89 ILE A N 1
ATOM 695 C CA . ILE A 1 89 ? -0.221 -34.562 -31.344 1 97.12 89 ILE A CA 1
ATOM 696 C C . ILE A 1 89 ? -0.638 -34.281 -32.781 1 97.12 89 ILE A C 1
ATOM 698 O O . ILE A 1 89 ? -0.271 -35.031 -33.688 1 97.12 89 ILE A O 1
ATOM 702 N N . ARG A 1 90 ? -1.464 -33.25 -32.875 1 97.06 90 ARG A N 1
ATOM 703 C CA . ARG A 1 90 ? -1.947 -32.781 -34.188 1 97.06 90 ARG A CA 1
ATOM 704 C C . ARG A 1 90 ? -2.141 -31.281 -34.188 1 97.06 90 ARG A C 1
ATOM 706 O O . ARG A 1 90 ? -2.506 -30.703 -33.156 1 97.06 90 ARG A O 1
ATOM 713 N N . SER A 1 91 ? -1.944 -30.688 -35.375 1 97.12 91 SER A N 1
ATOM 714 C CA . SER A 1 91 ? -2.027 -29.234 -35.438 1 97.12 91 SER A CA 1
ATOM 715 C C . SER A 1 91 ? -2.883 -28.766 -36.625 1 97.12 91 SER A C 1
ATOM 717 O O . SER A 1 91 ? -2.799 -29.328 -37.719 1 97.12 91 SER A O 1
ATOM 719 N N . LYS A 1 92 ? -3.768 -27.875 -36.344 1 97.75 92 LYS A N 1
ATOM 720 C CA . LYS A 1 92 ? -4.473 -27.141 -37.375 1 97.75 92 LYS A CA 1
ATOM 721 C C . LYS A 1 92 ? -4.016 -25.688 -37.438 1 97.75 92 LYS A C 1
ATOM 723 O O . LYS A 1 92 ? -4.816 -24.781 -37.719 1 97.75 92 LYS A O 1
ATOM 728 N N . ASP A 1 93 ? -2.861 -25.438 -37 1 97.44 93 ASP A N 1
ATOM 729 C CA . ASP A 1 93 ? -2.129 -24.172 -37.094 1 97.44 93 ASP A CA 1
ATOM 730 C C . ASP A 1 93 ? -0.723 -24.406 -37.625 1 97.44 93 ASP A C 1
ATOM 732 O O . ASP A 1 93 ? 0.06 -25.172 -37.062 1 97.44 93 ASP A O 1
ATOM 736 N N . SER A 1 94 ? -0.353 -23.734 -38.75 1 97 94 SER A N 1
ATOM 737 C CA . SER A 1 94 ? 0.893 -23.969 -39.469 1 97 94 SER A CA 1
ATOM 738 C C . SER A 1 94 ? 2.102 -23.562 -38.625 1 97 94 SER A C 1
ATOM 740 O O . SER A 1 94 ? 3.232 -23.938 -38.938 1 97 94 SER A O 1
ATOM 742 N N . LYS A 1 95 ? 1.874 -22.844 -37.594 1 97.25 95 LYS A N 1
ATOM 743 C CA . LYS A 1 95 ? 2.971 -22.391 -36.75 1 97.25 95 LYS A CA 1
ATOM 744 C C . LYS A 1 95 ? 3.518 -23.531 -35.906 1 97.25 95 LYS A C 1
ATOM 746 O O . LYS A 1 95 ? 4.609 -23.438 -35.344 1 97.25 95 LYS A O 1
ATOM 751 N N . TYR A 1 96 ? 2.77 -24.609 -35.781 1 97.94 96 TYR A N 1
ATOM 752 C CA . TYR A 1 96 ? 3.146 -25.688 -34.906 1 97.94 96 TYR A CA 1
ATOM 753 C C . TYR A 1 96 ? 3.129 -27.031 -35.625 1 97.94 96 TYR A C 1
ATOM 755 O O . TYR A 1 96 ? 2.291 -27.25 -36.5 1 97.94 96 TYR A O 1
ATOM 763 N N . ASN A 1 97 ? 4.055 -27.875 -35.188 1 97.25 97 ASN A N 1
ATOM 764 C CA . ASN A 1 97 ? 4.16 -29.203 -35.781 1 97.25 97 ASN A CA 1
ATOM 765 C C . ASN A 1 97 ? 3.916 -30.297 -34.75 1 97.25 97 ASN A C 1
ATOM 767 O O . ASN A 1 97 ? 4.105 -30.062 -33.531 1 97.25 97 ASN A O 1
ATOM 771 N N . GLU A 1 98 ? 3.5 -31.469 -35.281 1 97 98 GLU A N 1
ATOM 772 C CA . GLU A 1 98 ? 3.408 -32.625 -34.406 1 97 98 GLU A CA 1
ATOM 773 C C . GLU A 1 98 ? 4.738 -32.906 -33.719 1 97 98 GLU A C 1
ATOM 775 O O . GLU A 1 98 ? 5.797 -32.844 -34.344 1 97 98 GLU A O 1
ATOM 780 N N . GLY A 1 99 ? 4.664 -33.062 -32.406 1 96.75 99 GLY A N 1
ATOM 781 C CA . GLY A 1 99 ? 5.867 -33.344 -31.625 1 96.75 99 GLY A CA 1
ATOM 782 C C . GLY A 1 99 ? 6.43 -32.125 -30.922 1 96.75 99 GLY A C 1
ATOM 783 O O . GLY A 1 99 ? 7.242 -32.25 -30 1 96.75 99 GLY A O 1
ATOM 784 N N . ASP A 1 100 ? 6.023 -30.938 -31.375 1 97.75 100 ASP A N 1
ATOM 785 C CA . ASP A 1 100 ? 6.48 -29.734 -30.688 1 97.75 100 ASP A CA 1
ATOM 786 C C . ASP A 1 100 ? 6.137 -29.781 -29.203 1 97.75 100 ASP A C 1
ATOM 788 O O . ASP A 1 100 ? 5.055 -30.219 -28.828 1 97.75 100 ASP A O 1
ATOM 792 N N . ILE A 1 101 ? 7.062 -29.359 -28.359 1 97.88 101 ILE A N 1
ATOM 793 C CA . ILE A 1 101 ? 6.812 -29.156 -26.938 1 97.88 101 ILE A CA 1
ATOM 794 C C . ILE A 1 101 ? 6.539 -27.688 -26.656 1 97.88 101 ILE A C 1
ATOM 796 O O . ILE A 1 101 ? 7.328 -26.812 -27.047 1 97.88 101 ILE A O 1
ATOM 800 N N . LEU A 1 102 ? 5.371 -27.438 -26.062 1 98.25 102 LEU A N 1
ATOM 801 C CA . LEU A 1 102 ? 4.891 -26.062 -25.938 1 98.25 102 LEU A CA 1
ATOM 802 C C . LEU A 1 102 ? 4.594 -25.734 -24.469 1 98.25 102 LEU A C 1
ATOM 804 O O . LEU A 1 102 ? 4.188 -26.609 -23.703 1 98.25 102 LEU A O 1
ATOM 808 N N . LEU A 1 103 ? 4.898 -24.531 -24.078 1 98.06 103 LEU A N 1
ATOM 809 C CA . LEU A 1 103 ? 4.383 -23.969 -22.844 1 98.06 103 LEU A CA 1
ATOM 810 C C . LEU A 1 103 ? 2.99 -23.375 -23.047 1 98.06 103 LEU A C 1
ATOM 812 O O . LEU A 1 103 ? 2.818 -22.438 -23.812 1 98.06 103 LEU A O 1
ATOM 816 N N . ASN A 1 104 ? 2.055 -23.953 -22.438 1 98.25 104 ASN A N 1
ATOM 817 C CA . ASN A 1 104 ? 0.654 -23.562 -22.547 1 98.25 104 ASN A CA 1
ATOM 818 C C . ASN A 1 104 ? 0.186 -22.781 -21.328 1 98.25 104 ASN A C 1
ATOM 820 O O . ASN A 1 104 ? 0.273 -23.266 -20.203 1 98.25 104 ASN A O 1
ATOM 824 N N . ARG A 1 105 ? -0.343 -21.547 -21.5 1 97.19 105 ARG A N 1
ATOM 825 C CA . ARG A 1 105 ? -0.719 -20.656 -20.406 1 97.19 105 ARG A CA 1
ATOM 826 C C . ARG A 1 105 ? -2 -21.125 -19.719 1 97.19 105 ARG A C 1
ATOM 828 O O . ARG A 1 105 ? -2.293 -20.734 -18.594 1 97.19 105 ARG A O 1
ATOM 835 N N . SER A 1 106 ? -2.752 -21.891 -20.453 1 97.44 106 SER A N 1
ATOM 836 C CA . SER A 1 106 ? -4.066 -22.297 -19.984 1 97.44 106 SER A CA 1
ATOM 837 C C . SER A 1 106 ? -4.348 -23.766 -20.328 1 97.44 106 SER A C 1
ATOM 839 O O . SER A 1 106 ? -5.367 -24.062 -20.953 1 97.44 106 SER A O 1
ATOM 841 N N . ALA A 1 107 ? -3.475 -24.609 -19.875 1 98.44 107 ALA A N 1
ATOM 842 C CA . ALA A 1 107 ? -3.621 -26.031 -20.156 1 98.44 107 ALA A CA 1
ATOM 843 C C . ALA A 1 107 ? -4.699 -26.656 -19.281 1 98.44 107 ALA A C 1
ATOM 845 O O . ALA A 1 107 ? -4.672 -26.516 -18.062 1 98.44 107 ALA A O 1
ATOM 846 N N . PRO A 1 108 ? -5.66 -27.359 -19.938 1 98.75 108 PRO A N 1
ATOM 847 C CA . PRO A 1 108 ? -6.586 -28.141 -19.109 1 98.75 108 PRO A CA 1
ATOM 848 C C . PRO A 1 108 ? -5.875 -29.219 -18.281 1 98.75 108 PRO A C 1
ATOM 850 O O . PRO A 1 108 ? -4.922 -29.828 -18.766 1 98.75 108 PRO A O 1
ATOM 853 N N . VAL A 1 109 ? -6.312 -29.344 -17.078 1 98.88 109 VAL A N 1
ATOM 854 C CA . VAL A 1 109 ? -5.84 -30.453 -16.281 1 98.88 109 VAL A CA 1
ATOM 855 C C . VAL A 1 109 ? -6.457 -31.766 -16.781 1 98.88 109 VAL A C 1
ATOM 857 O O . VAL A 1 109 ? -7.375 -32.312 -16.156 1 98.88 109 VAL A O 1
ATOM 860 N N . ALA A 1 110 ? -5.938 -32.219 -17.844 1 98.81 110 ALA A N 1
ATOM 861 C CA . ALA A 1 110 ? -6.379 -33.406 -18.594 1 98.81 110 ALA A CA 1
ATOM 862 C C . ALA A 1 110 ? -5.207 -34.062 -19.312 1 98.81 110 ALA A C 1
ATOM 864 O O . ALA A 1 110 ? -4.164 -33.438 -19.531 1 98.81 110 ALA A O 1
ATOM 865 N N . GLU A 1 111 ? -5.359 -35.281 -19.609 1 98.56 111 GLU A N 1
ATOM 866 C CA . GLU A 1 111 ? -4.305 -36 -20.312 1 98.56 111 GLU A CA 1
ATOM 867 C C . GLU A 1 111 ? -4.152 -35.5 -21.75 1 98.56 111 GLU A C 1
ATOM 869 O O . GLU A 1 111 ? -3.035 -35.406 -22.266 1 98.56 111 GLU A O 1
ATOM 874 N N . TYR A 1 112 ? -5.266 -35.25 -22.391 1 97.88 112 TYR A N 1
ATOM 875 C CA . TYR A 1 112 ? -5.355 -34.719 -23.75 1 97.88 112 TYR A CA 1
ATOM 876 C C . TYR A 1 112 ? -6.316 -33.531 -23.812 1 97.88 112 TYR A C 1
ATOM 878 O O . TYR A 1 112 ? -7.227 -33.438 -22.984 1 97.88 112 TYR A O 1
ATOM 886 N N . SER A 1 113 ? -6.094 -32.688 -24.766 1 98.06 113 SER A N 1
ATOM 887 C CA . SER A 1 113 ? -7.012 -31.562 -24.938 1 98.06 113 SER A CA 1
ATOM 888 C C . SER A 1 113 ? -6.871 -30.938 -26.328 1 98.06 113 SER A C 1
ATOM 890 O O . SER A 1 113 ? -5.871 -31.156 -27.016 1 98.06 113 SER A O 1
ATOM 892 N N . ILE A 1 114 ? -7.918 -30.375 -26.75 1 97.94 114 ILE A N 1
ATOM 893 C CA . ILE A 1 114 ? -7.887 -29.469 -27.891 1 97.94 114 ILE A CA 1
ATOM 894 C C . ILE A 1 114 ? -7.785 -28.031 -27.391 1 97.94 114 ILE A C 1
ATOM 896 O O . ILE A 1 114 ? -8.664 -27.547 -26.672 1 97.94 114 ILE A O 1
ATOM 900 N N . VAL A 1 115 ? -6.668 -27.328 -27.719 1 98.31 115 VAL A N 1
ATOM 901 C CA . VAL A 1 115 ? -6.453 -26 -27.156 1 98.31 115 VAL A CA 1
ATOM 902 C C . VAL A 1 115 ? -6.246 -24.984 -28.281 1 98.31 115 VAL A C 1
ATOM 904 O O . VAL A 1 115 ? -5.684 -25.328 -29.328 1 98.31 115 VAL A O 1
ATOM 907 N N . PRO A 1 116 ? -6.738 -23.766 -28.125 1 98.38 116 PRO A N 1
ATOM 908 C CA . PRO A 1 116 ? -6.422 -22.734 -29.109 1 98.38 116 PRO A CA 1
ATOM 909 C C . PRO A 1 116 ? -4.934 -22.391 -29.156 1 98.38 116 PRO A C 1
ATOM 911 O O . PRO A 1 116 ? -4.273 -22.344 -28.125 1 98.38 116 PRO A O 1
ATOM 914 N N . SER A 1 117 ? -4.449 -22.125 -30.328 1 98.06 117 SER A N 1
ATOM 915 C CA . SER A 1 117 ? -3.047 -21.75 -30.5 1 98.06 117 SER A CA 1
ATOM 916 C C . SER A 1 117 ? -2.717 -20.469 -29.734 1 98.06 117 SER A C 1
ATOM 918 O O . SER A 1 117 ? -1.569 -20.25 -29.344 1 98.06 117 SER A O 1
ATOM 920 N N . SER A 1 118 ? -3.717 -19.656 -29.469 1 97.12 118 SER A N 1
ATOM 921 C CA . SER A 1 118 ? -3.531 -18.375 -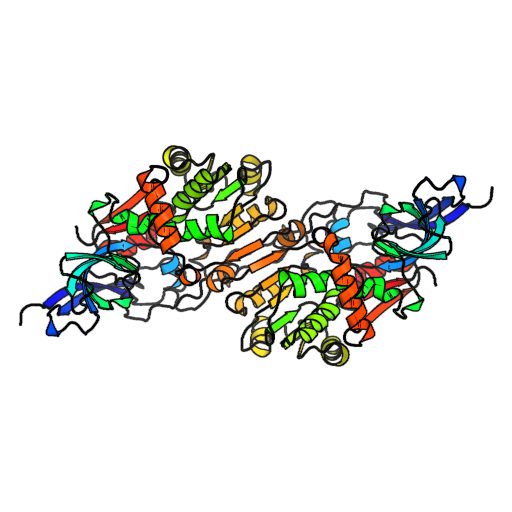28.781 1 97.12 118 SER A CA 1
ATOM 922 C C . SER A 1 118 ? -3.127 -18.578 -27.328 1 97.12 118 SER A C 1
ATOM 924 O O . SER A 1 118 ? -2.635 -17.641 -26.688 1 97.12 118 SER A O 1
ATOM 926 N N . ASP A 1 119 ? -3.275 -19.734 -26.781 1 97.12 119 ASP A N 1
ATOM 927 C CA . ASP A 1 119 ? -2.945 -20.016 -25.391 1 97.12 119 ASP A CA 1
ATOM 928 C C . ASP A 1 119 ? -1.472 -20.375 -25.234 1 97.12 119 ASP A C 1
ATOM 930 O O . ASP A 1 119 ? -0.964 -20.484 -24.125 1 97.12 119 ASP A O 1
ATOM 934 N N . ILE A 1 120 ? -0.787 -20.578 -26.359 1 97.62 120 ILE A N 1
ATOM 935 C CA . ILE A 1 120 ? 0.605 -21.016 -26.312 1 97.62 120 ILE A CA 1
ATOM 936 C C . ILE A 1 120 ? 1.508 -19.812 -26.016 1 97.62 120 ILE A C 1
ATOM 938 O O . ILE A 1 120 ? 1.493 -18.828 -26.75 1 97.62 120 ILE A O 1
ATOM 942 N N . ALA A 1 121 ? 2.273 -19.953 -24.969 1 94.94 121 ALA A N 1
ATOM 943 C CA . ALA A 1 121 ? 3.18 -18.891 -24.562 1 94.94 121 ALA A CA 1
ATOM 944 C C . ALA A 1 121 ? 4.488 -18.953 -25.359 1 94.94 121 ALA A C 1
ATOM 946 O O . ALA A 1 121 ? 5.066 -17.922 -25.688 1 94.94 121 ALA A O 1
ATOM 947 N N . ARG A 1 122 ? 4.961 -20.172 -25.547 1 94 122 ARG A N 1
ATOM 948 C CA . ARG A 1 122 ? 6.203 -20.312 -26.312 1 94 122 ARG A CA 1
ATOM 949 C C . ARG A 1 122 ? 6.469 -21.766 -26.672 1 94 122 ARG A C 1
ATOM 951 O O . ARG A 1 122 ? 5.953 -22.672 -26.016 1 94 122 ARG A O 1
ATOM 958 N N . LYS A 1 123 ? 7.258 -21.938 -27.703 1 96.19 123 LYS A N 1
ATOM 959 C CA . LYS A 1 123 ? 7.824 -23.234 -28.047 1 96.19 123 LYS A CA 1
ATOM 960 C C . LYS A 1 123 ? 9.094 -23.531 -27.25 1 96.19 123 LYS A C 1
ATOM 962 O O . LYS A 1 123 ? 9.969 -22.672 -27.141 1 96.19 123 LYS A O 1
ATOM 967 N N . ILE A 1 124 ? 9.141 -24.641 -26.625 1 96.19 124 ILE A N 1
ATOM 968 C CA . ILE A 1 124 ? 10.289 -25.016 -25.812 1 96.19 124 ILE A CA 1
ATOM 969 C C . ILE A 1 124 ? 11.328 -25.719 -26.672 1 96.19 124 ILE A C 1
ATOM 971 O O . ILE A 1 124 ? 11 -26.656 -27.422 1 96.19 124 ILE A O 1
ATOM 975 N N . ASP A 1 125 ? 12.539 -25.172 -26.625 1 90.38 125 ASP A N 1
ATOM 976 C CA . ASP A 1 125 ? 13.664 -25.812 -27.297 1 90.38 125 ASP A CA 1
ATOM 977 C C . ASP A 1 125 ? 14.391 -26.781 -26.359 1 90.38 125 ASP A C 1
ATOM 979 O O . ASP A 1 125 ? 15.188 -26.359 -25.516 1 90.38 125 ASP A O 1
ATOM 983 N N . ALA A 1 126 ? 14.188 -28.016 -26.594 1 80.88 126 ALA A N 1
ATOM 984 C CA . ALA A 1 126 ? 14.719 -29.047 -25.703 1 80.88 126 ALA A CA 1
ATOM 985 C C . ALA A 1 126 ? 16.234 -29.109 -25.781 1 80.88 126 ALA A C 1
ATOM 987 O O . ALA A 1 126 ? 16.891 -29.688 -24.891 1 80.88 126 ALA A O 1
ATOM 988 N N . THR A 1 127 ? 16.781 -28.516 -26.75 1 85.44 127 THR A N 1
ATOM 989 C CA . THR A 1 127 ? 18.219 -28.609 -26.953 1 85.44 127 THR A CA 1
ATOM 990 C C . THR A 1 127 ? 18.953 -27.625 -26.047 1 85.44 127 THR A C 1
ATOM 992 O O . THR A 1 127 ? 20.172 -27.75 -25.859 1 85.44 127 THR A O 1
ATOM 995 N N . ILE A 1 128 ? 18.266 -26.688 -25.5 1 86.12 128 ILE A N 1
ATOM 996 C CA . ILE A 1 128 ? 18.875 -25.656 -24.672 1 86.12 128 ILE A CA 1
ATOM 997 C C . ILE A 1 128 ? 19.344 -26.25 -23.344 1 86.12 128 ILE A C 1
ATOM 999 O O . ILE A 1 128 ? 20.188 -25.656 -22.656 1 86.12 128 ILE A O 1
ATOM 1003 N N . GLY A 1 129 ? 18.859 -27.422 -22.906 1 89 129 GLY A N 1
ATOM 1004 C CA . GLY A 1 129 ? 19.359 -28.125 -21.734 1 89 129 GLY A CA 1
ATOM 1005 C C . GLY A 1 129 ? 18.625 -27.734 -20.453 1 89 129 GLY A C 1
ATOM 1006 O O . GLY A 1 129 ? 19.078 -28.062 -19.359 1 89 129 GLY A O 1
ATOM 1007 N N . ILE A 1 130 ? 17.594 -27.016 -20.547 1 93.69 130 ILE A N 1
ATOM 1008 C CA . ILE A 1 130 ? 16.781 -26.656 -19.391 1 93.69 130 ILE A CA 1
ATOM 1009 C C . ILE A 1 130 ? 15.664 -27.688 -19.219 1 93.69 130 ILE A C 1
ATOM 1011 O O . ILE A 1 130 ? 14.992 -28.062 -20.188 1 93.69 130 ILE A O 1
ATOM 1015 N N . SER A 1 131 ? 15.57 -28.172 -18.016 1 94 131 SER A N 1
ATOM 1016 C CA . SER A 1 131 ? 14.562 -29.188 -17.734 1 94 131 SER A CA 1
ATOM 1017 C C . SER A 1 131 ? 13.156 -28.656 -18.031 1 94 131 SER A C 1
ATOM 1019 O O . SER A 1 131 ? 12.867 -27.484 -17.828 1 94 131 SER A O 1
ATOM 1021 N N . LEU A 1 132 ? 12.25 -29.562 -18.469 1 95.5 132 LEU A N 1
ATOM 1022 C CA . LEU A 1 132 ? 10.883 -29.172 -18.797 1 95.5 132 LEU A CA 1
ATOM 1023 C C . LEU A 1 132 ? 10.172 -28.609 -17.562 1 95.5 132 LEU A C 1
ATOM 1025 O O . LEU A 1 132 ? 9.367 -27.672 -17.688 1 95.5 132 LEU A O 1
ATOM 1029 N N . SER A 1 133 ? 10.461 -29.188 -16.391 1 95.81 133 SER A N 1
ATOM 1030 C CA . SER A 1 133 ? 9.812 -28.703 -15.164 1 95.81 133 SER A CA 1
ATOM 1031 C C . SER A 1 133 ? 10.227 -27.281 -14.836 1 95.81 133 SER A C 1
ATOM 1033 O O . SER A 1 133 ? 9.461 -26.531 -14.211 1 95.81 133 SER A O 1
ATOM 1035 N N . ASP A 1 134 ? 11.406 -26.828 -15.258 1 96.25 134 ASP A N 1
ATOM 1036 C CA . ASP A 1 134 ? 11.875 -25.484 -14.992 1 96.25 134 ASP A CA 1
ATOM 1037 C C . ASP A 1 134 ? 11.055 -24.453 -15.766 1 96.25 134 ASP A C 1
ATOM 1039 O O . ASP A 1 134 ? 10.938 -23.297 -15.344 1 96.25 134 ASP A O 1
ATOM 1043 N N . TYR A 1 135 ? 10.445 -24.891 -16.875 1 96.94 135 TYR A N 1
ATOM 1044 C CA . TYR A 1 135 ? 9.586 -24 -17.656 1 96.94 135 TYR A CA 1
ATOM 1045 C C . TYR A 1 135 ? 8.281 -23.719 -16.922 1 96.94 135 TYR A C 1
ATOM 1047 O O . TYR A 1 135 ? 7.531 -22.812 -17.281 1 96.94 135 TYR A O 1
ATOM 1055 N N . LEU A 1 136 ? 8.039 -24.484 -15.82 1 97.81 136 LEU A N 1
ATOM 1056 C CA . LEU A 1 136 ? 6.871 -24.25 -14.977 1 97.81 136 LEU A CA 1
ATOM 1057 C C . LEU A 1 136 ? 7.277 -23.578 -13.664 1 97.81 136 LEU A C 1
ATOM 1059 O O . LEU A 1 136 ? 6.422 -23.094 -12.922 1 97.81 136 LEU A O 1
ATOM 1063 N N . GLY A 1 137 ? 8.578 -23.609 -13.352 1 97.25 137 GLY A N 1
ATOM 1064 C CA . GLY A 1 137 ? 9.094 -23.031 -12.117 1 97.25 137 GLY A CA 1
ATOM 1065 C C . GLY A 1 137 ? 9.836 -21.719 -12.328 1 97.25 137 GLY A C 1
ATOM 1066 O O . GLY A 1 137 ? 9.219 -20.656 -12.367 1 97.25 137 GLY A O 1
ATOM 1067 N N . SER A 1 138 ? 11.156 -21.812 -12.633 1 97.88 138 SER A N 1
ATOM 1068 C CA . SER A 1 138 ? 12.016 -20.641 -12.773 1 97.88 138 SER A CA 1
ATOM 1069 C C . SER A 1 138 ? 11.695 -19.859 -14.047 1 97.88 138 SER A C 1
ATOM 1071 O O . SER A 1 138 ? 11.875 -18.641 -14.102 1 97.88 138 SER A O 1
ATOM 1073 N N . LEU A 1 139 ? 11.211 -20.562 -15.062 1 97.12 139 LEU A N 1
ATOM 1074 C CA . LEU A 1 139 ? 10.859 -19.922 -16.312 1 97.12 139 LEU A CA 1
ATOM 1075 C C . LEU A 1 139 ? 9.344 -19.844 -16.484 1 97.12 139 LEU A C 1
ATOM 1077 O O . LEU A 1 139 ? 8.852 -19.516 -17.562 1 97.12 139 LEU A O 1
ATOM 1081 N N . GLY A 1 140 ? 8.602 -20.172 -15.414 1 96.81 140 GLY A N 1
ATOM 1082 C CA . GLY A 1 140 ? 7.145 -20.172 -15.422 1 96.81 140 GLY A CA 1
ATOM 1083 C C . GLY A 1 140 ? 6.551 -19.094 -14.539 1 96.81 140 GLY A C 1
ATOM 1084 O O . GLY A 1 140 ? 7.113 -18 -14.414 1 96.81 140 GLY A O 1
ATOM 1085 N N . ILE A 1 141 ? 5.461 -19.359 -13.938 1 97 141 ILE A N 1
ATOM 1086 C CA . ILE A 1 141 ? 4.656 -18.422 -13.156 1 97 141 ILE A CA 1
ATOM 1087 C C . ILE A 1 141 ? 5.441 -17.953 -11.938 1 97 141 ILE A C 1
ATOM 1089 O O . ILE A 1 141 ? 5.625 -16.75 -11.727 1 97 141 ILE A O 1
ATOM 1093 N N . PRO A 1 142 ? 5.996 -18.844 -11.148 1 98.12 142 PRO A N 1
ATOM 1094 C CA . PRO A 1 142 ? 6.676 -18.375 -9.938 1 98.12 142 PRO A CA 1
ATOM 1095 C C . PRO A 1 142 ? 7.922 -17.531 -10.242 1 98.12 142 PRO A C 1
ATOM 1097 O O . PRO A 1 142 ? 8.195 -16.562 -9.547 1 98.12 142 PRO A O 1
ATOM 1100 N N . GLY A 1 143 ? 8.703 -18 -11.305 1 98.5 143 GLY A N 1
ATOM 1101 C CA . GLY A 1 143 ? 9.844 -17.172 -11.695 1 98.5 143 GLY A CA 1
ATOM 1102 C C . GLY A 1 143 ? 9.453 -15.781 -12.141 1 98.5 143 GLY A C 1
ATOM 1103 O O . GLY A 1 143 ? 10.102 -14.805 -11.781 1 98.5 143 GLY A O 1
ATOM 1104 N N . PHE A 1 144 ? 8.398 -15.75 -12.938 1 98.56 144 PHE A N 1
ATOM 1105 C CA . PHE A 1 144 ? 7.922 -14.469 -13.445 1 98.56 144 PHE A CA 1
ATOM 1106 C C . PHE A 1 144 ? 7.422 -13.586 -12.312 1 98.56 144 PHE A C 1
ATOM 1108 O O . PHE A 1 144 ? 7.703 -12.391 -12.281 1 98.56 144 PHE A O 1
ATOM 1115 N N . ALA A 1 145 ? 6.75 -14.172 -11.367 1 98.75 145 ALA A N 1
ATOM 1116 C CA . ALA A 1 145 ? 6.277 -13.438 -10.195 1 98.75 145 ALA A CA 1
ATOM 1117 C C . ALA A 1 145 ? 7.449 -12.875 -9.391 1 98.75 145 ALA A C 1
ATOM 1119 O O . ALA A 1 145 ? 7.426 -11.711 -8.977 1 98.75 145 ALA A O 1
ATOM 1120 N N . ALA A 1 146 ? 8.438 -13.664 -9.188 1 98.88 146 ALA A N 1
ATOM 1121 C CA . ALA A 1 146 ? 9.625 -13.234 -8.469 1 98.88 146 ALA A CA 1
ATOM 1122 C C . ALA A 1 146 ? 10.328 -12.086 -9.203 1 98.88 146 ALA A C 1
ATOM 1124 O O . ALA A 1 146 ? 10.75 -11.109 -8.586 1 98.88 146 ALA A O 1
ATOM 1125 N N . TRP A 1 147 ? 10.414 -12.25 -10.539 1 98.88 147 TRP A N 1
ATOM 1126 C CA . TRP A 1 147 ? 11.078 -11.258 -11.375 1 98.88 147 TRP A CA 1
ATOM 1127 C C . TRP A 1 147 ? 10.352 -9.922 -11.312 1 98.88 147 TRP A C 1
ATOM 1129 O O . TRP A 1 147 ? 10.977 -8.875 -11.109 1 98.88 147 TRP A O 1
ATOM 1139 N N . VAL A 1 148 ? 9.062 -9.938 -11.406 1 98.88 148 VAL A N 1
ATOM 1140 C CA . VAL A 1 148 ? 8.273 -8.711 -11.312 1 98.88 148 VAL A CA 1
ATOM 1141 C C . VAL A 1 148 ? 8.414 -8.117 -9.906 1 98.88 148 VAL A C 1
ATOM 1143 O O . VAL A 1 148 ? 8.633 -6.914 -9.758 1 98.88 148 VAL A O 1
ATOM 1146 N N . GLY A 1 149 ? 8.32 -8.953 -8.891 1 98.88 149 GLY A N 1
ATOM 1147 C CA . GLY A 1 149 ? 8.375 -8.5 -7.512 1 98.88 149 GLY A CA 1
ATOM 1148 C C . GLY A 1 149 ? 9.703 -7.863 -7.148 1 98.88 149 GLY A C 1
ATOM 1149 O O . GLY A 1 149 ? 9.742 -6.828 -6.48 1 98.88 149 GLY A O 1
ATOM 1150 N N . ILE A 1 150 ? 10.82 -8.422 -7.629 1 98.88 150 ILE A N 1
ATOM 1151 C CA . ILE A 1 150 ? 12.148 -7.965 -7.215 1 98.88 150 ILE A CA 1
ATOM 1152 C C . ILE A 1 150 ? 12.664 -6.918 -8.203 1 98.88 150 ILE A C 1
ATOM 1154 O O . ILE A 1 150 ? 13.047 -5.816 -7.805 1 98.88 150 ILE A O 1
ATOM 1158 N N . GLU A 1 151 ? 12.531 -7.215 -9.484 1 98.44 151 GLU A N 1
ATOM 1159 C CA . GLU A 1 151 ? 13.219 -6.402 -10.484 1 98.44 151 GLU A CA 1
ATOM 1160 C C . GLU A 1 151 ? 12.375 -5.191 -10.875 1 98.44 151 GLU A C 1
ATOM 1162 O O . GLU A 1 151 ? 12.922 -4.133 -11.203 1 98.44 151 GLU A O 1
ATOM 1167 N N . VAL A 1 152 ? 11.141 -5.395 -10.93 1 98.56 152 VAL A N 1
ATOM 1168 C CA . VAL A 1 152 ? 10.297 -4.352 -11.5 1 98.56 152 VAL A CA 1
ATOM 1169 C C . VAL A 1 152 ? 9.719 -3.484 -10.391 1 98.56 152 VAL A C 1
ATOM 1171 O O . VAL A 1 152 ? 9.742 -2.254 -10.477 1 98.56 152 VAL A O 1
ATOM 1174 N N . LEU A 1 153 ? 9.25 -4.062 -9.312 1 98.75 153 LEU A N 1
ATOM 1175 C CA . LEU A 1 153 ? 8.523 -3.309 -8.289 1 98.75 153 LEU A CA 1
ATOM 1176 C C . LEU A 1 153 ? 9.414 -3.031 -7.086 1 98.75 153 LEU A C 1
ATOM 1178 O O . LEU A 1 153 ? 9.43 -1.918 -6.559 1 98.75 153 LEU A O 1
ATOM 1182 N N . GLY A 1 154 ? 10.148 -4.066 -6.641 1 98.69 154 GLY A N 1
ATOM 1183 C CA . GLY A 1 154 ? 11.023 -3.885 -5.496 1 98.69 154 GLY A CA 1
ATOM 1184 C C . GLY A 1 154 ? 12.242 -3.031 -5.809 1 98.69 154 GLY A C 1
ATOM 1185 O O . GLY A 1 154 ? 12.617 -2.164 -5.016 1 98.69 154 GLY A O 1
ATOM 1186 N N . LYS A 1 155 ? 12.914 -3.273 -6.895 1 98.25 155 LYS A N 1
ATOM 1187 C CA . LYS A 1 155 ? 14.086 -2.561 -7.402 1 98.25 155 LYS A CA 1
ATOM 1188 C C . LYS A 1 155 ? 15.109 -2.324 -6.293 1 98.25 155 LYS A C 1
ATOM 1190 O O . LYS A 1 155 ? 15.547 -1.192 -6.082 1 98.25 155 LYS A O 1
ATOM 1195 N N . PRO A 1 156 ? 15.453 -3.375 -5.602 1 98.38 156 PRO A N 1
ATOM 1196 C CA . PRO A 1 156 ? 16.438 -3.158 -4.547 1 98.38 156 PRO A CA 1
ATOM 1197 C C . PRO A 1 156 ? 17.781 -2.684 -5.09 1 98.38 156 PRO A C 1
ATOM 1199 O O . PRO A 1 156 ? 18.172 -3.043 -6.207 1 98.38 156 PRO A O 1
ATOM 1202 N N . LYS A 1 157 ? 18.469 -1.87 -4.312 1 98.06 157 LYS A N 1
ATOM 1203 C CA . LYS A 1 157 ? 19.828 -1.437 -4.625 1 98.06 157 LYS A CA 1
ATOM 1204 C C . LYS A 1 157 ? 20.859 -2.395 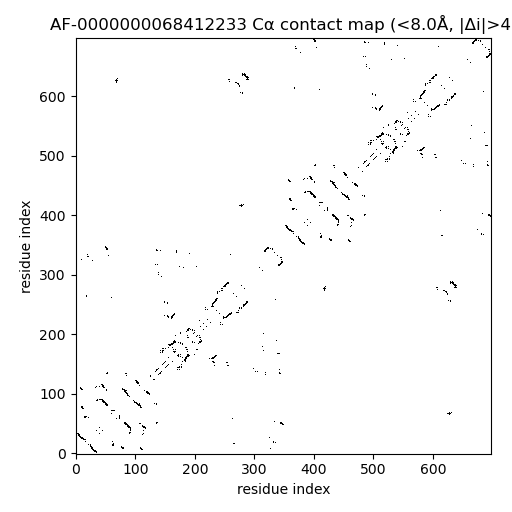-4.035 1 98.06 157 LYS A C 1
ATOM 1206 O O . LYS A 1 157 ? 20.531 -3.193 -3.152 1 98.06 157 LYS A O 1
ATOM 1211 N N . VAL A 1 158 ? 22.047 -2.301 -4.629 1 98.5 158 VAL A N 1
ATOM 1212 C CA . VAL A 1 158 ? 23.141 -3.059 -4.039 1 98.5 158 VAL A CA 1
ATOM 1213 C C . VAL A 1 158 ? 23.25 -2.748 -2.545 1 98.5 158 VAL A C 1
ATOM 1215 O O . VAL A 1 158 ? 23.188 -1.584 -2.143 1 98.5 158 VAL A O 1
ATOM 1218 N N . GLY A 1 159 ? 23.25 -3.791 -1.761 1 98.38 159 GLY A N 1
ATOM 1219 C CA . GLY A 1 159 ? 23.406 -3.613 -0.325 1 98.38 159 GLY A CA 1
ATOM 1220 C C . GLY A 1 159 ? 22.078 -3.514 0.407 1 98.38 159 GLY A C 1
ATOM 1221 O O . GLY A 1 159 ? 22.047 -3.512 1.64 1 98.38 159 GLY A O 1
ATOM 1222 N N . SER A 1 160 ? 20.953 -3.471 -0.302 1 98.75 160 SER A N 1
ATOM 1223 C CA . SER A 1 160 ? 19.641 -3.412 0.332 1 98.75 160 SER A CA 1
ATOM 1224 C C . SER A 1 160 ? 19.391 -4.656 1.178 1 98.75 160 SER A C 1
ATOM 1226 O O . SER A 1 160 ? 19.812 -5.754 0.823 1 98.75 160 SER A O 1
ATOM 1228 N N . ASN A 1 161 ? 18.688 -4.469 2.291 1 98.88 161 ASN A N 1
ATOM 1229 C CA . ASN A 1 161 ? 18.141 -5.578 3.059 1 98.88 161 ASN A CA 1
ATOM 1230 C C . ASN A 1 161 ? 16.797 -6.035 2.49 1 98.88 161 ASN A C 1
ATOM 1232 O O . ASN A 1 161 ? 15.805 -5.301 2.553 1 98.88 161 ASN A O 1
ATOM 1236 N N . VAL A 1 162 ? 16.797 -7.25 1.969 1 98.94 162 VAL A N 1
ATOM 1237 C CA . VAL A 1 162 ? 15.602 -7.785 1.317 1 98.94 162 VAL A CA 1
ATOM 1238 C C . VAL A 1 162 ? 15.039 -8.945 2.141 1 98.94 162 VAL A C 1
ATOM 1240 O O . VAL A 1 162 ? 15.766 -9.859 2.51 1 98.94 162 VAL A O 1
ATOM 1243 N N . PHE A 1 163 ? 13.766 -8.883 2.539 1 98.94 163 PHE A N 1
ATOM 1244 C CA . PHE A 1 163 ? 13.055 -9.961 3.229 1 98.94 163 PHE A CA 1
ATOM 1245 C C . PHE A 1 163 ? 12.07 -10.648 2.293 1 98.94 163 PHE A C 1
ATOM 1247 O O . PHE A 1 163 ? 11.32 -9.977 1.579 1 98.94 163 PHE A O 1
ATOM 1254 N N . ILE A 1 164 ? 12.078 -11.922 2.244 1 98.94 164 ILE A N 1
ATOM 1255 C CA . ILE A 1 164 ? 11.156 -12.719 1.439 1 98.94 164 ILE A CA 1
ATOM 1256 C C . ILE A 1 164 ? 10.43 -13.719 2.328 1 98.94 164 ILE A C 1
ATOM 1258 O O . ILE A 1 164 ? 11.055 -14.602 2.926 1 98.94 164 ILE A O 1
ATOM 1262 N N . SER A 1 165 ? 9.133 -13.594 2.484 1 98.5 165 SER A N 1
ATOM 1263 C CA . SER A 1 165 ? 8.336 -14.602 3.176 1 98.5 165 SER A CA 1
ATOM 1264 C C . SER A 1 165 ? 8.047 -15.789 2.27 1 98.5 165 SER A C 1
ATOM 1266 O O . SER A 1 165 ? 8.109 -15.68 1.044 1 98.5 165 SER A O 1
ATOM 1268 N N . ALA A 1 166 ? 7.734 -16.969 2.904 1 97.31 166 ALA A N 1
ATOM 1269 C CA . ALA A 1 166 ? 7.582 -18.219 2.158 1 97.31 166 ALA A CA 1
ATOM 1270 C C . ALA A 1 166 ? 8.773 -18.453 1.229 1 97.31 166 ALA A C 1
ATOM 1272 O O . ALA A 1 166 ? 8.594 -18.75 0.044 1 97.31 166 ALA A O 1
ATOM 1273 N N . ALA A 1 167 ? 9.953 -18.391 1.804 1 98.06 167 ALA A N 1
ATOM 1274 C CA . ALA A 1 167 ? 11.203 -18.297 1.047 1 98.06 167 ALA A CA 1
ATOM 1275 C C . ALA A 1 167 ? 11.523 -19.625 0.358 1 98.06 167 ALA A C 1
ATOM 1277 O O . ALA A 1 167 ? 12.258 -19.656 -0.633 1 98.06 167 ALA A O 1
ATOM 1278 N N . SER A 1 168 ? 11 -20.688 0.89 1 97.31 168 SER A N 1
ATOM 1279 C CA . SER A 1 168 ? 11.328 -21.984 0.317 1 97.31 168 SER A CA 1
ATOM 1280 C C . SER A 1 168 ? 10.297 -22.406 -0.716 1 97.31 168 SER A C 1
ATOM 1282 O O . SER A 1 168 ? 10.406 -23.5 -1.298 1 97.31 168 SER A O 1
ATOM 1284 N N . GLY A 1 169 ? 9.289 -21.578 -0.93 1 96.56 169 GLY A N 1
ATOM 1285 C CA . GLY A 1 169 ? 8.32 -21.859 -1.977 1 96.56 169 GLY A CA 1
ATOM 1286 C C . GLY A 1 169 ? 8.828 -21.531 -3.367 1 96.56 169 GLY A C 1
ATOM 1287 O O . GLY A 1 169 ? 9.969 -21.094 -3.527 1 96.56 169 GLY A O 1
ATOM 1288 N N . ALA A 1 170 ? 7.965 -21.766 -4.316 1 96.88 170 ALA A N 1
ATOM 1289 C CA . ALA A 1 170 ? 8.359 -21.594 -5.715 1 96.88 170 ALA A CA 1
ATOM 1290 C C . ALA A 1 170 ? 8.766 -20.156 -6.012 1 96.88 170 ALA A C 1
ATOM 1292 O O . ALA A 1 170 ? 9.812 -19.906 -6.613 1 96.88 170 ALA A O 1
ATOM 1293 N N . VAL A 1 171 ? 7.988 -19.203 -5.559 1 98.38 171 VAL A N 1
ATOM 1294 C CA . VAL A 1 171 ? 8.305 -17.797 -5.785 1 98.38 171 VAL A CA 1
ATOM 1295 C C . VAL A 1 171 ? 9.508 -17.391 -4.941 1 98.38 171 VAL A C 1
ATOM 1297 O O . VAL A 1 171 ? 10.422 -16.719 -5.43 1 98.38 171 VAL A O 1
ATOM 1300 N N . GLY A 1 172 ? 9.547 -17.828 -3.709 1 98.44 172 GLY A N 1
ATOM 1301 C CA . GLY A 1 172 ? 10.594 -17.453 -2.775 1 98.44 172 GLY A CA 1
ATOM 1302 C C . GLY A 1 172 ? 11.984 -17.875 -3.232 1 98.44 172 GLY A C 1
ATOM 1303 O O . GLY A 1 172 ? 12.93 -17.094 -3.152 1 98.44 172 GLY A O 1
ATOM 1304 N N . ILE A 1 173 ? 12.094 -19.047 -3.723 1 98.38 173 ILE A N 1
ATOM 1305 C CA . ILE A 1 173 ? 13.383 -19.578 -4.168 1 98.38 173 ILE A CA 1
ATOM 1306 C C . ILE A 1 173 ? 13.922 -18.719 -5.305 1 98.38 173 ILE A C 1
ATOM 1308 O O . ILE A 1 173 ? 15.102 -18.344 -5.312 1 98.38 173 ILE A O 1
ATOM 1312 N N . ASN A 1 174 ? 13.078 -18.359 -6.223 1 98.62 174 ASN A N 1
ATOM 1313 C CA . ASN A 1 174 ? 13.516 -17.531 -7.336 1 98.62 174 ASN A CA 1
ATOM 1314 C C . ASN A 1 174 ? 13.805 -16.094 -6.887 1 98.62 174 ASN A C 1
ATOM 1316 O O . ASN A 1 174 ? 14.797 -15.508 -7.301 1 98.62 174 ASN A O 1
ATOM 1320 N N . ALA A 1 175 ? 13.008 -15.539 -6.027 1 98.88 175 ALA A N 1
ATOM 1321 C CA . ALA A 1 175 ? 13.141 -14.156 -5.57 1 98.88 175 ALA A CA 1
ATOM 1322 C C . ALA A 1 175 ? 14.453 -13.953 -4.816 1 98.88 175 ALA A C 1
ATOM 1324 O O . ALA A 1 175 ? 15.141 -12.945 -5.012 1 98.88 175 ALA A O 1
ATOM 1325 N N . GLY A 1 176 ? 14.75 -14.906 -3.936 1 98.88 176 GLY A N 1
ATOM 1326 C CA . GLY A 1 176 ? 15.992 -14.805 -3.191 1 98.88 176 GLY A CA 1
ATOM 1327 C C . GLY A 1 176 ? 17.219 -14.766 -4.082 1 98.88 176 GLY A C 1
ATOM 1328 O O . GLY A 1 176 ? 18.109 -13.945 -3.887 1 98.88 176 GLY A O 1
ATOM 1329 N N . GLN A 1 177 ? 17.203 -15.617 -5.047 1 98.88 177 GLN A N 1
ATOM 1330 C CA . GLN A 1 177 ? 18.344 -15.695 -5.961 1 98.88 177 GLN A CA 1
ATOM 1331 C C . GLN A 1 177 ? 18.453 -14.43 -6.809 1 98.88 177 GLN A C 1
ATOM 1333 O O . GLN A 1 177 ? 19.562 -13.922 -7.035 1 98.88 177 GLN A O 1
ATOM 1338 N N . LEU A 1 178 ? 17.344 -13.898 -7.297 1 98.88 178 LEU A N 1
ATOM 1339 C CA . LEU A 1 178 ? 17.344 -12.656 -8.062 1 98.88 178 LEU A CA 1
ATOM 1340 C C . LEU A 1 178 ? 17.859 -11.5 -7.219 1 98.88 178 LEU A C 1
ATOM 1342 O O . LEU A 1 178 ? 18.656 -10.68 -7.699 1 98.88 178 LEU A O 1
ATOM 1346 N N . ALA A 1 179 ? 17.406 -11.406 -5.961 1 98.88 179 ALA A N 1
ATOM 1347 C CA . ALA A 1 179 ? 17.891 -10.352 -5.062 1 98.88 179 ALA A CA 1
ATOM 1348 C C . ALA A 1 179 ? 19.391 -10.484 -4.812 1 98.88 179 ALA A C 1
ATOM 1350 O O . ALA A 1 179 ? 20.094 -9.477 -4.742 1 98.88 179 ALA A O 1
ATOM 1351 N N . LYS A 1 180 ? 19.844 -11.719 -4.691 1 98.81 180 LYS A N 1
ATOM 1352 C CA . LYS A 1 180 ? 21.281 -11.953 -4.5 1 98.81 180 LYS A CA 1
ATOM 1353 C C . LYS A 1 180 ? 22.078 -11.508 -5.723 1 98.81 180 LYS A C 1
ATOM 1355 O O . LYS A 1 180 ? 23.141 -10.906 -5.59 1 98.81 180 LYS A O 1
ATOM 1360 N N . ILE A 1 181 ? 21.594 -11.844 -6.867 1 98.38 181 ILE A N 1
ATOM 1361 C CA . ILE A 1 181 ? 22.25 -11.445 -8.109 1 98.38 181 ILE A CA 1
ATOM 1362 C C . ILE A 1 181 ? 22.375 -9.93 -8.156 1 98.38 181 ILE A C 1
ATOM 1364 O O . ILE A 1 181 ? 23.359 -9.398 -8.68 1 98.38 181 ILE A O 1
ATOM 1368 N N . ARG A 1 182 ? 21.484 -9.188 -7.5 1 97.81 182 ARG A N 1
ATOM 1369 C CA . ARG A 1 182 ? 21.5 -7.73 -7.461 1 97.81 182 ARG A CA 1
ATOM 1370 C C . ARG A 1 182 ? 22.453 -7.223 -6.387 1 97.81 182 ARG A C 1
ATOM 1372 O O . ARG A 1 182 ? 22.641 -6.012 -6.238 1 97.81 182 ARG A O 1
ATOM 1379 N N . GLY A 1 183 ? 23 -8.086 -5.629 1 98.5 183 GLY A N 1
ATOM 1380 C CA . GLY A 1 183 ? 23.984 -7.684 -4.629 1 98.5 183 GLY A CA 1
ATOM 1381 C C . GLY A 1 183 ? 23.359 -7.328 -3.293 1 98.5 183 GLY A C 1
ATOM 1382 O O . GLY A 1 183 ? 23.922 -6.551 -2.521 1 98.5 183 GLY A O 1
ATOM 1383 N N . CYS A 1 184 ? 22.188 -7.906 -2.982 1 98.81 184 CYS A N 1
ATOM 1384 C CA . CYS A 1 184 ? 21.469 -7.574 -1.759 1 98.81 184 CYS A CA 1
ATOM 1385 C C . CYS A 1 184 ? 21.797 -8.562 -0.646 1 98.81 184 CYS A C 1
ATOM 1387 O O . CYS A 1 184 ? 22.344 -9.633 -0.905 1 98.81 184 CYS A O 1
ATOM 1389 N N . ARG A 1 185 ? 21.562 -8.125 0.606 1 98.88 185 ARG A N 1
ATOM 1390 C CA . ARG A 1 185 ? 21.438 -9.047 1.728 1 98.88 185 ARG A CA 1
ATOM 1391 C C . ARG A 1 185 ? 20.031 -9.617 1.813 1 98.88 185 ARG A C 1
ATOM 1393 O O . ARG A 1 185 ? 19.047 -8.875 1.937 1 98.88 185 ARG A O 1
ATOM 1400 N N . VAL A 1 186 ? 19.922 -10.898 1.739 1 98.94 186 VAL A N 1
ATOM 1401 C CA . VAL A 1 186 ? 18.609 -11.523 1.585 1 98.94 186 VAL A CA 1
ATOM 1402 C C . VAL A 1 186 ? 18.344 -12.461 2.758 1 98.94 186 VAL A C 1
ATOM 1404 O O . VAL A 1 186 ? 19.156 -13.344 3.051 1 98.94 186 VAL A O 1
ATOM 1407 N N . ILE A 1 187 ? 17.25 -12.258 3.514 1 98.94 187 ILE A N 1
ATOM 1408 C CA . ILE A 1 187 ? 16.797 -13.117 4.602 1 98.94 187 ILE A CA 1
ATOM 1409 C C . ILE A 1 187 ? 15.398 -13.648 4.289 1 98.94 187 ILE A C 1
ATOM 1411 O O . ILE A 1 187 ? 14.539 -12.914 3.797 1 98.94 187 ILE A O 1
ATOM 1415 N N . GLY A 1 188 ? 15.203 -14.953 4.5 1 98.81 188 GLY A N 1
ATOM 141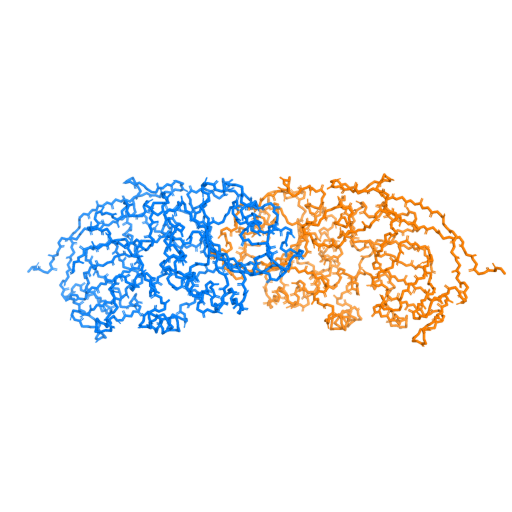6 C CA . GLY A 1 188 ? 13.914 -15.57 4.227 1 98.81 188 GLY A CA 1
ATOM 1417 C C . GLY A 1 188 ? 13.266 -16.156 5.465 1 98.81 188 GLY A C 1
ATOM 1418 O O . GLY A 1 188 ? 13.938 -16.422 6.465 1 98.81 188 GLY A O 1
ATOM 1419 N N . SER A 1 189 ? 11.938 -16.266 5.449 1 98.25 189 SER A N 1
ATOM 1420 C CA . SER A 1 189 ? 11.234 -17.062 6.445 1 98.25 189 SER A CA 1
ATOM 1421 C C . SER A 1 189 ? 10.609 -18.312 5.824 1 98.25 189 SER A C 1
ATOM 1423 O O . SER A 1 189 ? 10.133 -18.266 4.688 1 98.25 189 SER A O 1
ATOM 1425 N N . THR A 1 190 ? 10.727 -19.422 6.551 1 96.94 190 THR A N 1
ATOM 1426 C CA . THR A 1 190 ? 10.188 -20.703 6.105 1 96.94 190 THR A CA 1
ATOM 1427 C C . THR A 1 190 ? 9.531 -21.438 7.262 1 96.94 190 THR A C 1
ATOM 1429 O O . THR A 1 190 ? 9.57 -20.984 8.406 1 96.94 190 THR A O 1
ATOM 1432 N N . GLY A 1 191 ? 8.969 -22.609 6.984 1 95.25 191 GLY A N 1
ATOM 1433 C CA . GLY A 1 191 ? 8.164 -23.312 7.973 1 95.25 191 GLY A CA 1
ATOM 1434 C C . GLY A 1 191 ? 8.945 -24.375 8.734 1 95.25 191 GLY A C 1
ATOM 1435 O O . GLY A 1 191 ? 8.391 -25.047 9.609 1 95.25 191 GLY A O 1
ATOM 1436 N N . SER A 1 192 ? 10.273 -24.562 8.453 1 95.94 192 SER A N 1
ATOM 1437 C CA . SER A 1 192 ? 11.07 -25.562 9.156 1 95.94 192 SER A CA 1
ATOM 1438 C C . SER A 1 192 ? 12.547 -25.203 9.141 1 95.94 192 SER A C 1
ATOM 1440 O O . SER A 1 192 ? 12.992 -24.406 8.305 1 95.94 192 SER A O 1
ATOM 1442 N N . ASP A 1 193 ? 13.281 -25.812 10.047 1 97.12 193 ASP A N 1
ATOM 1443 C CA . ASP A 1 193 ? 14.727 -25.594 10.109 1 97.12 193 ASP A CA 1
ATOM 1444 C C . ASP A 1 193 ? 15.414 -26.172 8.875 1 97.12 193 ASP A C 1
ATOM 1446 O O . ASP A 1 193 ? 16.391 -25.594 8.375 1 97.12 193 ASP A O 1
ATOM 1450 N N . ASP A 1 194 ? 14.914 -27.266 8.422 1 96.69 194 ASP A N 1
ATOM 1451 C CA . ASP A 1 194 ? 15.477 -27.875 7.219 1 96.69 194 ASP A CA 1
ATOM 1452 C C . ASP A 1 194 ? 15.352 -26.953 6.016 1 96.69 194 ASP A C 1
ATOM 1454 O O . ASP A 1 194 ? 16.266 -26.859 5.195 1 96.69 194 ASP A O 1
ATOM 1458 N N . LYS A 1 195 ? 14.289 -26.281 5.965 1 97.12 195 LYS A N 1
ATOM 1459 C CA . LYS A 1 195 ? 14.07 -25.344 4.867 1 97.12 195 LYS A CA 1
ATOM 1460 C C . LYS A 1 195 ? 14.969 -24.125 5.008 1 97.12 195 LYS A C 1
ATOM 1462 O O . LYS A 1 195 ? 15.422 -23.562 4.008 1 97.12 195 LYS A O 1
ATOM 1467 N N . VAL A 1 196 ? 15.195 -23.703 6.23 1 98.06 196 VAL A N 1
ATOM 1468 C CA . VAL A 1 196 ? 16.141 -22.609 6.453 1 98.06 196 VAL A CA 1
ATOM 1469 C C . VAL A 1 196 ? 17.516 -23 5.934 1 98.06 196 VAL A C 1
ATOM 1471 O O . VAL A 1 196 ? 18.156 -22.234 5.215 1 98.06 196 VAL A O 1
ATOM 1474 N N . LYS A 1 197 ? 17.922 -24.188 6.324 1 98.12 197 LYS A N 1
ATOM 1475 C CA . LYS A 1 197 ? 19.203 -24.688 5.84 1 98.12 197 LYS A CA 1
ATOM 1476 C C . LYS A 1 197 ? 19.234 -24.734 4.316 1 98.12 197 LYS A C 1
ATOM 1478 O O . LYS A 1 197 ? 20.219 -24.328 3.701 1 98.12 197 LYS A O 1
ATOM 1483 N N . LEU A 1 198 ? 18.203 -25.172 3.744 1 97 198 LEU A N 1
ATOM 1484 C CA . LEU A 1 198 ? 18.094 -25.328 2.297 1 97 198 LEU A CA 1
ATOM 1485 C C . LEU A 1 198 ? 18.25 -23.984 1.59 1 97 198 LEU A C 1
ATOM 1487 O O . LEU A 1 198 ? 19.047 -23.875 0.644 1 97 198 LEU A O 1
ATOM 1491 N N . ILE A 1 199 ? 17.531 -22.938 2.031 1 98.31 199 ILE A N 1
ATOM 1492 C CA . ILE A 1 199 ? 17.562 -21.672 1.298 1 98.31 199 ILE A CA 1
ATOM 1493 C C . ILE A 1 199 ? 18.938 -21.031 1.438 1 98.31 199 ILE A C 1
ATOM 1495 O O . ILE A 1 199 ? 19.406 -20.344 0.529 1 98.31 199 ILE A O 1
ATOM 1499 N N . LYS A 1 200 ? 19.594 -21.266 2.547 1 98.62 200 LYS A N 1
ATOM 1500 C CA . LYS A 1 200 ? 20.938 -20.719 2.744 1 98.62 200 LYS A CA 1
ATOM 1501 C C . LYS A 1 200 ? 21.969 -21.453 1.896 1 98.62 200 LYS A C 1
ATOM 1503 O O . LYS A 1 200 ? 22.75 -20.844 1.183 1 98.62 200 LYS A O 1
ATOM 1508 N N . GLU A 1 201 ? 21.875 -22.719 1.878 1 98.25 201 GLU A N 1
ATOM 1509 C CA . GLU A 1 201 ? 22.922 -23.547 1.284 1 98.25 201 GLU A CA 1
ATOM 1510 C C . GLU A 1 201 ? 22.734 -23.688 -0.222 1 98.25 201 GLU A C 1
ATOM 1512 O O . GLU A 1 201 ? 23.703 -23.766 -0.977 1 98.25 201 GLU A O 1
ATOM 1517 N N . GLU A 1 202 ? 21.5 -23.719 -0.612 1 97.62 202 GLU A N 1
ATOM 1518 C CA . GLU A 1 202 ? 21.25 -24.062 -2.014 1 97.62 202 GLU A CA 1
ATOM 1519 C C . GLU A 1 202 ? 20.844 -22.828 -2.812 1 97.62 202 GLU A C 1
ATOM 1521 O O . GLU A 1 202 ? 21.062 -22.75 -4.02 1 97.62 202 GLU A O 1
ATOM 1526 N N . PHE A 1 203 ? 20.266 -21.875 -2.119 1 98.19 203 PHE A N 1
ATOM 1527 C CA . PHE A 1 203 ? 19.672 -20.812 -2.916 1 98.19 203 PHE A CA 1
ATOM 1528 C C . PHE A 1 203 ? 20.266 -19.469 -2.545 1 98.19 203 PHE A C 1
ATOM 1530 O O . PHE A 1 203 ? 19.75 -18.422 -2.951 1 98.19 203 PHE A O 1
ATOM 1537 N N . GLY A 1 204 ? 21.266 -19.422 -1.719 1 98.06 204 GLY A N 1
ATOM 1538 C CA . GLY A 1 204 ? 22.141 -18.266 -1.569 1 98.06 204 GLY A CA 1
ATOM 1539 C C . GLY A 1 204 ? 21.641 -17.266 -0.545 1 98.06 204 GLY A C 1
ATOM 1540 O O . GLY A 1 204 ? 22.234 -16.219 -0.354 1 98.06 204 GLY A O 1
ATOM 1541 N N . TYR A 1 205 ? 20.547 -17.562 0.136 1 98.81 205 TYR A N 1
ATOM 1542 C CA . TYR A 1 205 ? 20.094 -16.672 1.193 1 98.81 205 TYR A CA 1
ATOM 1543 C C . TYR A 1 205 ? 21.203 -16.438 2.221 1 98.81 205 TYR A C 1
ATOM 1545 O O . TYR A 1 205 ? 21.922 -17.375 2.574 1 98.81 205 TYR A O 1
ATOM 1553 N N . ASP A 1 206 ? 21.297 -15.172 2.664 1 98.88 206 ASP A N 1
ATOM 1554 C CA . ASP A 1 206 ? 22.281 -14.875 3.695 1 98.88 206 ASP A CA 1
ATOM 1555 C C . ASP A 1 206 ? 21.875 -15.477 5.039 1 98.88 206 ASP A C 1
ATOM 1557 O O . ASP A 1 206 ? 22.734 -15.852 5.844 1 98.88 206 ASP A O 1
ATOM 1561 N N . ASP A 1 207 ? 20.578 -15.477 5.262 1 98.69 207 ASP A N 1
ATOM 1562 C CA . ASP A 1 207 ? 20.016 -16.094 6.465 1 98.69 207 ASP A CA 1
ATOM 1563 C C . ASP A 1 207 ? 18.531 -16.344 6.301 1 98.69 207 ASP A C 1
ATOM 1565 O O . ASP A 1 207 ? 17.953 -16.078 5.242 1 98.69 207 ASP A O 1
ATOM 1569 N N . GLY A 1 208 ? 17.953 -17.016 7.273 1 98.56 208 GLY A N 1
ATOM 1570 C CA . GLY A 1 208 ? 16.516 -17.266 7.336 1 98.56 208 GLY A CA 1
ATOM 1571 C C . GLY A 1 208 ? 16.062 -17.734 8.703 1 98.56 208 GLY A C 1
ATOM 1572 O O . GLY A 1 208 ? 16.875 -18.031 9.578 1 98.56 208 GLY A O 1
ATOM 1573 N N . PHE A 1 209 ? 14.75 -17.703 8.891 1 98.5 209 PHE A N 1
ATOM 1574 C CA . PHE A 1 209 ? 14.242 -18.219 10.164 1 98.5 209 PHE A CA 1
ATOM 1575 C C . PHE A 1 209 ? 12.969 -19.031 9.953 1 98.5 209 PHE A C 1
ATOM 1577 O O . PHE A 1 209 ? 12.281 -18.859 8.945 1 98.5 209 PHE A O 1
ATOM 1584 N N . ASN A 1 210 ? 12.773 -19.984 10.875 1 97.75 210 ASN A N 1
ATOM 1585 C CA . ASN A 1 210 ? 11.578 -20.812 10.969 1 97.75 210 ASN A CA 1
ATOM 1586 C C . ASN A 1 210 ? 10.461 -20.109 11.734 1 97.75 210 ASN A C 1
ATOM 1588 O O . ASN A 1 210 ? 10.547 -19.938 12.953 1 97.75 210 ASN A O 1
ATOM 1592 N N . TYR A 1 211 ? 9.406 -19.719 11.008 1 95.69 211 TYR A N 1
ATOM 1593 C CA . TYR A 1 211 ? 8.383 -18.875 11.617 1 95.69 211 TYR A CA 1
ATOM 1594 C C . TYR A 1 211 ? 7.562 -19.672 12.633 1 95.69 211 TYR A C 1
ATOM 1596 O O . TYR A 1 211 ? 6.797 -19.094 13.406 1 95.69 211 TYR A O 1
ATOM 1604 N N . ASN A 1 212 ? 7.688 -20.984 12.625 1 94.81 212 ASN A N 1
ATOM 1605 C CA . ASN A 1 212 ? 7.016 -21.797 13.641 1 94.81 212 ASN A CA 1
ATOM 1606 C C . ASN A 1 212 ? 7.777 -21.781 14.961 1 94.81 212 ASN A C 1
ATOM 1608 O O . ASN A 1 212 ? 7.172 -21.844 16.031 1 94.81 212 ASN A O 1
ATOM 1612 N N . SER A 1 213 ? 9.07 -21.719 14.852 1 95.81 213 SER A N 1
ATOM 1613 C CA . SER A 1 213 ? 9.898 -21.688 16.062 1 95.81 213 SER A CA 1
ATOM 1614 C C . SER A 1 213 ? 10.117 -20.25 16.547 1 95.81 213 SER A C 1
ATOM 1616 O O . SER A 1 213 ? 10.148 -20 17.75 1 95.81 213 SER A O 1
ATOM 1618 N N . GLU A 1 214 ? 10.273 -19.375 15.664 1 95.06 214 GLU A N 1
ATOM 1619 C CA . GLU A 1 214 ? 10.344 -17.953 15.969 1 95.06 214 GLU A CA 1
ATOM 1620 C C . GLU A 1 214 ? 9 -17.266 15.719 1 95.06 214 GLU A C 1
ATOM 1622 O O . GLU A 1 214 ? 8.867 -16.469 14.789 1 95.06 214 GLU A O 1
ATOM 1627 N N . SER A 1 215 ? 8.102 -17.484 16.719 1 90.94 215 SER A N 1
ATOM 1628 C CA . SER A 1 215 ? 6.711 -17.109 16.484 1 90.94 215 SER A CA 1
ATOM 1629 C C . SER A 1 215 ? 6.453 -15.656 16.844 1 90.94 215 SER A C 1
ATOM 1631 O O . SER A 1 215 ? 5.43 -15.086 16.453 1 90.94 215 SER A O 1
ATOM 1633 N N . ASP A 1 216 ? 7.422 -15.078 17.688 1 97.62 216 ASP A N 1
ATOM 1634 C CA . ASP A 1 216 ? 7.418 -13.625 17.859 1 97.62 216 ASP A CA 1
ATOM 1635 C C . ASP A 1 216 ? 8.117 -12.93 16.703 1 97.62 216 ASP A C 1
ATOM 1637 O O . ASP A 1 216 ? 9.328 -12.734 16.719 1 97.62 216 ASP A O 1
ATOM 1641 N N . PHE A 1 217 ? 7.367 -12.555 15.75 1 98.19 217 PHE A N 1
ATOM 1642 C CA . PHE A 1 217 ? 7.914 -12.047 14.5 1 98.19 217 PHE A CA 1
ATOM 1643 C C . PHE A 1 217 ? 8.695 -10.758 14.734 1 98.19 217 PHE A C 1
ATOM 1645 O O . PHE A 1 217 ? 9.711 -10.508 14.078 1 98.19 217 PHE A O 1
ATOM 1652 N N . ASP A 1 218 ? 8.273 -9.883 15.625 1 97.88 218 ASP A N 1
ATOM 1653 C CA . ASP A 1 218 ? 9.016 -8.664 15.914 1 97.88 218 ASP A CA 1
ATOM 1654 C C . ASP A 1 218 ? 10.406 -8.984 16.453 1 97.88 218 ASP A C 1
ATOM 1656 O O . ASP A 1 218 ? 11.398 -8.375 16.047 1 97.88 218 ASP A O 1
ATOM 1660 N N . ALA A 1 219 ? 10.422 -9.906 17.344 1 98.25 219 ALA A N 1
ATOM 1661 C CA . ALA A 1 219 ? 11.711 -10.32 17.875 1 98.25 219 ALA A CA 1
ATOM 1662 C C . ALA A 1 219 ? 12.602 -10.906 16.781 1 98.25 219 ALA A C 1
ATOM 1664 O O . ALA A 1 219 ? 13.789 -10.586 16.703 1 98.25 219 ALA A O 1
ATOM 1665 N N . ALA A 1 220 ? 12.023 -11.781 15.961 1 98.56 220 ALA A N 1
ATOM 1666 C CA . ALA A 1 220 ? 12.773 -12.383 14.859 1 98.56 220 ALA A CA 1
ATOM 1667 C C . ALA A 1 220 ? 13.312 -11.312 13.906 1 98.56 220 ALA A C 1
ATOM 1669 O O . ALA A 1 220 ? 14.492 -11.312 13.57 1 98.56 220 ALA A O 1
ATOM 1670 N N . LEU A 1 221 ? 12.492 -10.359 13.531 1 98.69 221 LEU A N 1
ATOM 1671 C CA . LEU A 1 221 ? 12.883 -9.352 12.555 1 98.69 221 LEU A CA 1
ATOM 1672 C C . LEU A 1 221 ? 13.914 -8.391 13.148 1 98.69 221 LEU A C 1
ATOM 1674 O O . LEU A 1 221 ? 14.789 -7.895 12.438 1 98.69 221 LEU A O 1
ATOM 1678 N N . THR A 1 222 ? 13.828 -8.133 14.422 1 98.38 222 THR A N 1
ATOM 1679 C CA . THR A 1 222 ? 14.867 -7.352 15.086 1 98.38 222 THR A CA 1
ATOM 1680 C C . THR A 1 222 ? 16.219 -8.062 15.016 1 98.38 222 THR A C 1
ATOM 1682 O O . THR A 1 222 ? 17.234 -7.434 14.75 1 98.38 222 THR A O 1
ATOM 1685 N N . LYS A 1 223 ? 16.172 -9.359 15.227 1 98.31 223 LYS A N 1
ATOM 1686 C CA . LYS A 1 223 ? 17.375 -10.18 15.234 1 98.31 223 LYS A CA 1
ATOM 1687 C C . LYS A 1 223 ? 18 -10.242 13.844 1 98.31 223 LYS A C 1
ATOM 1689 O O . LYS A 1 223 ? 19.203 -10.039 13.688 1 98.31 223 LYS A O 1
ATOM 1694 N N . TYR A 1 224 ? 17.234 -10.422 12.805 1 98.5 224 TYR A N 1
ATOM 1695 C CA . TYR A 1 224 ? 17.75 -10.727 11.469 1 98.5 224 TYR A CA 1
ATOM 1696 C C . TYR A 1 224 ? 17.906 -9.453 10.641 1 98.5 224 TYR A C 1
ATOM 1698 O O . TYR A 1 224 ? 18.625 -9.438 9.641 1 98.5 224 TYR A O 1
ATOM 1706 N N . PHE A 1 225 ? 17.156 -8.438 11.023 1 98.56 225 PHE A N 1
ATOM 1707 C CA . PHE A 1 225 ? 17.234 -7.152 10.344 1 98.56 225 PHE A CA 1
ATOM 1708 C C . PHE A 1 225 ? 17.5 -6.031 11.336 1 98.56 225 PHE A C 1
ATOM 1710 O O . PHE A 1 225 ? 16.719 -5.086 11.445 1 98.56 225 PHE A O 1
ATOM 1717 N N . PRO A 1 226 ? 18.625 -6.035 11.984 1 98.12 226 PRO A N 1
ATOM 1718 C CA . PRO A 1 226 ? 18.906 -4.973 12.961 1 98.12 226 PRO A CA 1
ATOM 1719 C C . PRO A 1 226 ? 18.938 -3.586 12.32 1 98.12 226 PRO A C 1
ATOM 1721 O O . PRO A 1 226 ? 18.703 -2.584 13.008 1 98.12 226 PRO A O 1
ATOM 1724 N N . ASP A 1 227 ? 19.188 -3.545 10.977 1 97.94 227 ASP A N 1
ATOM 1725 C CA . ASP A 1 227 ? 19.281 -2.256 10.297 1 97.94 227 ASP A CA 1
ATOM 1726 C C . ASP A 1 227 ? 18.031 -1.997 9.461 1 97.94 227 ASP A C 1
ATOM 1728 O O . ASP A 1 227 ? 18.016 -1.119 8.594 1 97.94 227 ASP A O 1
ATOM 1732 N N . GLY A 1 228 ? 17 -2.818 9.562 1 98.69 228 GLY A N 1
ATOM 1733 C CA . GLY A 1 228 ? 15.703 -2.609 8.922 1 98.69 228 GLY A CA 1
ATOM 1734 C C . GLY A 1 228 ? 15.586 -3.303 7.578 1 98.69 228 GLY A C 1
ATOM 1735 O O . GLY A 1 228 ? 16.531 -3.932 7.113 1 98.69 228 GLY A O 1
ATOM 1736 N N . ILE A 1 229 ? 14.43 -3.227 7.027 1 98.94 229 ILE A N 1
ATOM 1737 C CA . ILE A 1 229 ? 14.086 -3.873 5.766 1 98.94 229 ILE A CA 1
ATOM 1738 C C . ILE A 1 229 ? 13.875 -2.816 4.684 1 98.94 229 ILE A C 1
ATOM 1740 O O . ILE A 1 229 ? 13.07 -1.894 4.863 1 98.94 229 ILE A O 1
ATOM 1744 N N . ASP A 1 230 ? 14.508 -2.965 3.539 1 98.94 230 ASP A N 1
ATOM 1745 C CA . ASP A 1 230 ? 14.367 -2.025 2.432 1 98.94 230 ASP A CA 1
ATOM 1746 C C . ASP A 1 230 ? 13.32 -2.51 1.434 1 98.94 230 ASP A C 1
ATOM 1748 O O . ASP A 1 230 ? 12.594 -1.704 0.846 1 98.94 230 ASP A O 1
ATOM 1752 N N . VAL A 1 231 ? 13.32 -3.797 1.202 1 98.94 231 VAL A N 1
ATOM 1753 C CA . VAL A 1 231 ? 12.352 -4.406 0.291 1 98.94 231 VAL A CA 1
ATOM 1754 C C . VAL A 1 231 ? 11.773 -5.668 0.922 1 98.94 231 VAL A C 1
ATOM 1756 O O . VAL A 1 231 ? 12.508 -6.496 1.463 1 98.94 231 VAL A O 1
ATOM 1759 N N . TYR A 1 232 ? 10.531 -5.793 0.968 1 98.94 232 TYR A N 1
ATOM 1760 C CA . TYR A 1 232 ? 9.836 -6.992 1.423 1 98.94 232 TYR A CA 1
ATOM 1761 C C . TYR A 1 232 ? 8.938 -7.555 0.326 1 98.94 232 TYR A C 1
ATOM 1763 O O . TYR A 1 232 ? 7.961 -6.918 -0.069 1 98.94 232 TYR A O 1
ATOM 1771 N N . LEU A 1 233 ? 9.289 -8.688 -0.239 1 98.94 233 LEU A N 1
ATOM 1772 C CA . LEU A 1 233 ? 8.359 -9.406 -1.107 1 98.94 233 LEU A CA 1
ATOM 1773 C C . LEU A 1 233 ? 7.383 -10.234 -0.286 1 98.94 233 LEU A C 1
ATOM 1775 O O . LEU A 1 233 ? 7.75 -11.281 0.254 1 98.94 233 LEU A O 1
ATOM 1779 N N . ASP A 1 234 ? 6.191 -9.82 -0.276 1 98.88 234 ASP A N 1
ATOM 1780 C CA . ASP A 1 234 ? 5.195 -10.43 0.596 1 98.88 234 ASP A CA 1
ATOM 1781 C C . ASP A 1 234 ? 4.449 -11.555 -0.125 1 98.88 234 ASP A C 1
ATOM 1783 O O . ASP A 1 234 ? 3.713 -11.297 -1.082 1 98.88 234 ASP A O 1
ATOM 1787 N N . ASN A 1 235 ? 4.609 -12.727 0.36 1 98.31 235 ASN A N 1
ATOM 1788 C CA . ASN A 1 235 ? 3.9 -13.898 -0.146 1 98.31 235 ASN A CA 1
ATOM 1789 C C . ASN A 1 235 ? 2.889 -14.422 0.869 1 98.31 235 ASN A C 1
ATOM 1791 O O . ASN A 1 235 ? 2.094 -15.312 0.558 1 98.31 235 ASN A O 1
ATOM 1795 N N . VAL A 1 236 ? 2.879 -13.844 2.074 1 97.12 236 VAL A N 1
ATOM 1796 C CA . VAL A 1 236 ? 2.182 -14.531 3.158 1 97.12 236 VAL A CA 1
ATOM 1797 C C . VAL A 1 236 ? 1.107 -13.609 3.74 1 97.12 236 VAL A C 1
ATOM 1799 O O . VAL A 1 236 ? 0.006 -14.062 4.066 1 97.12 236 VAL A O 1
ATOM 1802 N N . GLY A 1 237 ? 1.371 -12.352 3.875 1 97.25 237 GLY A N 1
ATOM 1803 C CA . GLY A 1 237 ? 0.439 -11.398 4.461 1 97.25 237 GLY A CA 1
ATOM 1804 C C . GLY A 1 237 ? 0.241 -11.594 5.949 1 97.25 237 GLY A C 1
ATOM 1805 O O . GLY A 1 237 ? 1.143 -12.07 6.645 1 97.25 237 GLY A O 1
ATOM 1806 N N . GLY A 1 238 ? -0.846 -11.039 6.492 1 96.31 238 GLY A N 1
ATOM 1807 C CA . GLY A 1 238 ? -1.293 -11.25 7.859 1 96.31 238 GLY A CA 1
ATOM 1808 C C . GLY A 1 238 ? -0.311 -10.734 8.891 1 96.31 238 GLY A C 1
ATOM 1809 O O . GLY A 1 238 ? 0.168 -9.609 8.797 1 96.31 238 GLY A O 1
ATOM 1810 N N . LYS A 1 239 ? -0.039 -11.609 9.883 1 96.81 239 LYS A N 1
ATOM 1811 C CA . LYS A 1 239 ? 0.775 -11.242 11.039 1 96.81 239 LYS A CA 1
ATOM 1812 C C . LYS A 1 239 ? 2.201 -10.898 10.617 1 96.81 239 LYS A C 1
ATOM 1814 O O . LYS A 1 239 ? 2.834 -10.016 11.211 1 96.81 239 LYS A O 1
ATOM 1819 N N . MET A 1 240 ? 2.66 -11.578 9.641 1 98.12 240 MET A N 1
ATOM 1820 C CA . MET A 1 240 ? 4.02 -11.32 9.172 1 98.12 240 MET A CA 1
ATOM 1821 C C . MET A 1 240 ? 4.133 -9.914 8.578 1 98.12 240 MET A C 1
ATOM 1823 O O . MET A 1 240 ? 5.059 -9.172 8.898 1 98.12 240 MET A O 1
ATOM 1827 N N . LEU A 1 241 ? 3.164 -9.578 7.723 1 98.62 241 LEU A N 1
ATOM 1828 C CA . LEU A 1 241 ? 3.17 -8.234 7.141 1 98.62 241 LEU A CA 1
ATOM 1829 C C . LEU A 1 241 ? 3.068 -7.172 8.227 1 98.62 241 LEU A C 1
ATOM 1831 O O . LEU A 1 241 ? 3.764 -6.156 8.172 1 98.62 241 LEU A O 1
ATOM 1835 N N . GLU A 1 242 ? 2.207 -7.395 9.211 1 98.25 242 GLU A N 1
ATOM 1836 C CA . GLU A 1 242 ? 2.074 -6.453 10.312 1 98.25 242 GLU A CA 1
ATOM 1837 C C . GLU A 1 242 ? 3.41 -6.242 11.023 1 98.25 242 GLU A C 1
ATOM 1839 O O . GLU A 1 242 ? 3.814 -5.102 11.266 1 98.25 242 GLU A O 1
ATOM 1844 N N . ALA A 1 243 ? 4.078 -7.324 11.32 1 98.5 243 ALA A N 1
ATOM 1845 C CA . ALA A 1 243 ? 5.375 -7.23 11.992 1 98.5 243 ALA A CA 1
ATOM 1846 C C . ALA A 1 243 ? 6.398 -6.523 11.109 1 98.5 243 ALA A C 1
ATOM 1848 O O . ALA A 1 243 ? 7.191 -5.711 11.594 1 98.5 243 ALA A O 1
ATOM 1849 N N . VAL A 1 244 ? 6.387 -6.832 9.812 1 98.81 244 VAL A N 1
ATOM 1850 C CA . VAL A 1 244 ? 7.324 -6.234 8.875 1 98.81 244 VAL A CA 1
ATOM 1851 C C . VAL A 1 244 ? 7.184 -4.715 8.898 1 98.81 244 VAL A C 1
ATOM 1853 O O . VAL A 1 244 ? 8.18 -3.99 8.898 1 98.81 244 VAL A O 1
ATOM 1856 N N . LEU A 1 245 ? 6.016 -4.199 8.977 1 98.56 245 LEU A N 1
ATOM 1857 C CA . LEU A 1 245 ? 5.758 -2.764 8.938 1 98.56 245 LEU A CA 1
ATOM 1858 C C . LEU A 1 245 ? 6.352 -2.072 10.164 1 98.56 245 LEU A C 1
ATOM 1860 O O . LEU A 1 245 ? 6.598 -0.865 10.141 1 98.56 245 LEU A O 1
ATOM 1864 N N . ASN A 1 246 ? 6.598 -2.809 11.195 1 97.94 246 ASN A N 1
ATOM 1865 C CA . ASN A 1 246 ? 7.293 -2.268 12.359 1 97.94 246 ASN A CA 1
ATOM 1866 C C . ASN A 1 246 ? 8.797 -2.148 12.117 1 97.94 246 ASN A C 1
ATOM 1868 O O . ASN A 1 246 ? 9.492 -1.441 12.844 1 97.94 246 ASN A O 1
ATOM 1872 N N . HIS A 1 247 ? 9.297 -2.828 11.031 1 98.56 247 HIS A N 1
ATOM 1873 C CA . HIS A 1 247 ? 10.742 -2.973 10.914 1 98.56 247 HIS A CA 1
ATOM 1874 C C . HIS A 1 247 ? 11.234 -2.473 9.562 1 98.56 247 HIS A C 1
ATOM 1876 O O . HIS A 1 247 ? 12.406 -2.662 9.211 1 98.56 247 HIS A O 1
ATOM 1882 N N . VAL A 1 248 ? 10.383 -1.879 8.773 1 98.69 248 VAL A N 1
ATOM 1883 C CA . VAL A 1 248 ? 10.789 -1.37 7.469 1 98.69 248 VAL A CA 1
ATOM 1884 C C . VAL A 1 248 ? 11.586 -0.077 7.637 1 98.69 248 VAL A C 1
ATOM 1886 O O . VAL A 1 248 ? 11.406 0.643 8.625 1 98.69 248 VAL A O 1
ATOM 1889 N N . ASN A 1 249 ? 12.469 0.154 6.711 1 98.62 249 ASN A N 1
ATOM 1890 C CA . ASN A 1 249 ? 13.18 1.427 6.602 1 98.62 249 ASN A CA 1
ATOM 1891 C C . ASN A 1 249 ? 12.336 2.473 5.875 1 98.62 249 ASN A C 1
ATOM 1893 O O . ASN A 1 249 ? 11.312 2.143 5.27 1 98.62 249 ASN A O 1
ATOM 1897 N N . LYS A 1 250 ? 12.766 3.76 6.035 1 98.19 250 LYS A N 1
ATOM 1898 C CA . LYS A 1 250 ? 12.133 4.824 5.258 1 98.19 250 LYS A CA 1
ATOM 1899 C C . LYS A 1 250 ? 12.211 4.527 3.762 1 98.19 250 LYS A C 1
ATOM 1901 O O . LYS A 1 250 ? 13.25 4.094 3.262 1 98.19 250 LYS A O 1
ATOM 1906 N N . TYR A 1 251 ? 11.125 4.609 3.023 1 98.56 251 TYR A N 1
ATOM 1907 C CA . TYR A 1 251 ? 10.984 4.461 1.579 1 98.56 251 TYR A CA 1
ATOM 1908 C C . TYR A 1 251 ? 10.969 2.99 1.181 1 98.56 251 TYR A C 1
ATOM 1910 O O . TYR A 1 251 ? 11.188 2.654 0.014 1 98.56 251 TYR A O 1
ATOM 1918 N N . ALA A 1 252 ? 10.781 2.111 2.139 1 98.88 252 ALA A N 1
ATOM 1919 C CA . ALA A 1 252 ? 10.727 0.686 1.829 1 98.88 252 ALA A CA 1
ATOM 1920 C C . ALA A 1 252 ? 9.695 0.399 0.746 1 98.88 252 ALA A C 1
ATOM 1922 O O . ALA A 1 252 ? 8.68 1.097 0.645 1 98.88 252 ALA A O 1
ATOM 1923 N N . ARG A 1 253 ? 9.977 -0.605 -0.055 1 98.94 253 ARG A N 1
ATOM 1924 C CA . ARG A 1 253 ? 9.062 -1.105 -1.073 1 98.94 253 ARG A CA 1
ATOM 1925 C C . ARG A 1 253 ? 8.562 -2.502 -0.719 1 98.94 253 ARG A C 1
ATOM 1927 O O . ARG A 1 253 ? 9.344 -3.367 -0.327 1 98.94 253 ARG A O 1
ATOM 1934 N N . ILE A 1 254 ? 7.238 -2.635 -0.815 1 98.94 254 ILE A N 1
ATOM 1935 C CA . ILE A 1 254 ? 6.625 -3.918 -0.491 1 98.94 254 ILE A CA 1
ATOM 1936 C C . ILE A 1 254 ? 5.773 -4.395 -1.665 1 98.94 254 ILE A C 1
ATOM 1938 O O . ILE A 1 254 ? 4.574 -4.105 -1.728 1 98.94 254 ILE A O 1
ATOM 1942 N N . PRO A 1 255 ? 6.367 -5.074 -2.635 1 98.94 255 PRO A N 1
ATOM 1943 C CA . PRO A 1 255 ? 5.531 -5.77 -3.615 1 98.94 255 PRO A CA 1
ATOM 1944 C C . PRO A 1 255 ? 4.68 -6.875 -2.99 1 98.94 255 PRO A C 1
ATOM 1946 O O . PRO A 1 255 ? 5.203 -7.723 -2.266 1 98.94 255 PRO A O 1
ATOM 1949 N N . LEU A 1 256 ? 3.406 -6.801 -3.244 1 98.88 256 LEU A N 1
ATOM 1950 C CA . LEU A 1 256 ? 2.482 -7.836 -2.791 1 98.88 256 LEU A CA 1
ATOM 1951 C C . LEU A 1 256 ? 2.271 -8.891 -3.875 1 98.88 256 LEU A C 1
ATOM 1953 O O . LEU A 1 256 ? 1.564 -8.641 -4.855 1 98.88 256 LEU A O 1
ATOM 1957 N N . CYS A 1 257 ? 2.889 -9.992 -3.664 1 98.38 257 CYS A N 1
ATOM 1958 C CA . CYS A 1 257 ? 2.787 -11.094 -4.613 1 98.38 257 CYS A CA 1
ATOM 1959 C C . CYS A 1 257 ? 1.554 -11.945 -4.332 1 98.38 257 CYS A C 1
ATOM 1961 O O . CYS A 1 257 ? 0.908 -12.438 -5.262 1 98.38 257 CYS A O 1
ATOM 1963 N N . GLY A 1 258 ? 1.332 -12.141 -3.135 1 95.88 258 GLY A N 1
ATOM 1964 C CA . GLY A 1 258 ? 0.212 -12.891 -2.582 1 95.88 258 GLY A CA 1
ATOM 1965 C C . GLY A 1 258 ? 0.101 -12.766 -1.074 1 95.88 258 GLY A C 1
ATOM 1966 O O . GLY A 1 258 ? 0.826 -11.984 -0.455 1 95.88 258 GLY A O 1
ATOM 1967 N N . MET A 1 259 ? -0.81 -13.508 -0.521 1 96.31 259 MET A N 1
ATOM 1968 C CA . MET A 1 259 ? -1.037 -13.664 0.912 1 96.31 259 MET A CA 1
ATOM 1969 C C . MET A 1 259 ? -1.597 -15.047 1.226 1 96.31 259 MET A C 1
ATOM 1971 O O . MET A 1 259 ? -2.721 -15.172 1.716 1 96.31 259 MET A O 1
ATOM 1975 N N . ILE A 1 260 ? -0.677 -15.984 1.028 1 94.88 260 ILE A N 1
ATOM 1976 C CA . ILE A 1 260 ? -1.104 -17.375 0.999 1 94.88 260 ILE A CA 1
ATOM 1977 C C . ILE A 1 260 ? -1.688 -17.766 2.355 1 94.88 260 ILE A C 1
ATOM 1979 O O . ILE A 1 260 ? -2.545 -18.656 2.438 1 94.88 260 ILE A O 1
ATOM 1983 N N . SER A 1 261 ? -1.3 -17.125 3.441 1 92.69 261 SER A N 1
ATOM 1984 C CA . SER A 1 261 ? -1.827 -17.438 4.766 1 92.69 261 SER A CA 1
ATOM 1985 C C . SER A 1 261 ? -3.305 -17.078 4.871 1 92.69 261 SER A C 1
ATOM 1987 O O . SER A 1 261 ? -3.988 -17.5 5.805 1 92.69 261 SER A O 1
ATOM 1989 N N . GLN A 1 262 ? -3.76 -16.328 3.836 1 91.94 262 GLN A N 1
ATOM 1990 C CA . GLN A 1 262 ? -5.113 -15.789 3.902 1 91.94 262 GLN A CA 1
ATOM 1991 C C . GLN A 1 262 ? -6.031 -16.469 2.893 1 91.94 262 GLN A C 1
ATOM 1993 O O . GLN A 1 262 ? -7.242 -16.25 2.906 1 91.94 262 GLN A O 1
ATOM 1998 N N . TYR A 1 263 ? -5.543 -17.344 2.078 1 93.31 263 TYR A N 1
ATOM 1999 C CA . TYR A 1 263 ? -6.262 -17.844 0.915 1 93.31 263 TYR A CA 1
ATOM 2000 C C . TYR A 1 263 ? -7.445 -18.703 1.336 1 93.31 263 TYR A C 1
ATOM 2002 O O . TYR A 1 263 ? -8.461 -18.766 0.642 1 93.31 263 TYR A O 1
ATOM 2010 N N . ASN A 1 264 ? -7.309 -19.375 2.502 1 94.31 264 ASN A N 1
ATOM 2011 C CA . ASN A 1 264 ? -8.32 -20.359 2.863 1 94.31 264 ASN A CA 1
ATOM 2012 C C . ASN A 1 264 ? -9.383 -19.766 3.779 1 94.31 264 ASN A C 1
ATOM 2014 O O . ASN A 1 264 ? -10.203 -20.5 4.34 1 94.31 264 ASN A O 1
ATOM 2018 N N . LYS A 1 265 ? -9.359 -18.453 3.879 1 93.62 265 LYS A N 1
ATOM 2019 C CA . LYS A 1 265 ? -10.305 -17.734 4.738 1 93.62 265 LYS A CA 1
ATOM 2020 C C . LYS A 1 265 ? -11.195 -16.797 3.926 1 93.62 265 LYS A C 1
ATOM 2022 O O . LYS A 1 265 ? -10.734 -16.156 2.982 1 93.62 265 LYS A O 1
ATOM 2027 N N . VAL A 1 266 ? -12.461 -16.781 4.379 1 92.62 266 VAL A N 1
ATOM 2028 C CA . VAL A 1 266 ? -13.258 -15.664 3.857 1 92.62 266 VAL A CA 1
ATOM 2029 C C . VAL A 1 266 ? -12.688 -14.344 4.355 1 92.62 266 VAL A C 1
ATOM 2031 O O . VAL A 1 266 ? -12.109 -14.281 5.445 1 92.62 266 VAL A O 1
ATOM 2034 N N . TRP A 1 267 ? -12.867 -13.312 3.584 1 91.69 267 TRP A N 1
ATOM 2035 C CA . TRP A 1 267 ? -12.07 -12.109 3.824 1 91.69 267 TRP A CA 1
ATOM 2036 C C . TRP A 1 267 ? -12.375 -11.523 5.195 1 91.69 267 TRP A C 1
ATOM 2038 O O . TRP A 1 267 ? -11.5 -10.945 5.84 1 91.69 267 TRP A O 1
ATOM 2048 N N . THR A 1 268 ? -13.625 -11.695 5.75 1 93 268 THR A N 1
ATOM 2049 C CA . THR A 1 268 ? -14.031 -11.125 7.027 1 93 268 THR A CA 1
ATOM 2050 C C . THR A 1 268 ? -13.375 -11.859 8.188 1 93 268 THR A C 1
ATOM 2052 O O . THR A 1 268 ? -13.391 -11.391 9.328 1 93 268 THR A O 1
ATOM 2055 N N . GLU A 1 269 ? -12.75 -13.016 7.902 1 94.44 269 GLU A N 1
ATOM 2056 C CA . GLU A 1 269 ? -12.117 -13.82 8.938 1 94.44 269 GLU A CA 1
ATOM 2057 C C . GLU A 1 269 ? -10.594 -13.734 8.859 1 94.44 269 GLU A C 1
ATOM 2059 O O . GLU A 1 269 ? -9.891 -14.352 9.656 1 94.44 269 GLU A O 1
ATOM 2064 N N . ARG A 1 270 ? -10.117 -13.008 7.902 1 95.31 270 ARG A N 1
ATOM 2065 C CA . ARG A 1 270 ? -8.672 -12.836 7.75 1 95.31 270 ARG A CA 1
ATOM 2066 C C . ARG A 1 270 ? -8.102 -11.961 8.859 1 95.31 270 ARG A C 1
ATOM 2068 O O . ARG A 1 270 ? -8.836 -11.195 9.484 1 95.31 270 ARG A O 1
ATOM 2075 N N . GLU A 1 271 ? -6.879 -12.125 9.117 1 91.44 271 GLU A N 1
ATOM 2076 C CA . GLU A 1 271 ? -6.16 -11.266 10.055 1 91.44 271 GLU A CA 1
ATOM 2077 C C . GLU A 1 271 ? -5.961 -9.867 9.484 1 91.44 271 GLU A C 1
ATOM 2079 O O . GLU A 1 271 ? -5.496 -9.711 8.352 1 91.44 271 GLU A O 1
ATOM 2084 N N . GLY A 1 272 ? -6.316 -8.891 10.336 1 94.94 272 GLY A N 1
ATOM 2085 C CA . GLY A 1 272 ? -6.148 -7.516 9.875 1 94.94 272 GLY A CA 1
ATOM 2086 C C . GLY A 1 272 ? -4.793 -6.934 10.234 1 94.94 272 GLY A C 1
ATOM 2087 O O . GLY A 1 272 ? -4.199 -7.309 11.25 1 94.94 272 GLY A O 1
ATOM 2088 N N . VAL A 1 273 ? -4.262 -6.086 9.453 1 97.88 273 VAL A N 1
ATOM 2089 C CA . VAL A 1 273 ? -3.031 -5.352 9.711 1 97.88 273 VAL A CA 1
ATOM 2090 C C . VAL A 1 273 ? -3.355 -4.027 10.398 1 97.88 273 VAL A C 1
ATOM 2092 O O . VAL A 1 273 ? -4 -3.156 9.812 1 97.88 273 VAL A O 1
ATOM 2095 N N . ARG A 1 274 ? -2.83 -3.807 11.633 1 97.75 274 ARG A N 1
ATOM 2096 C CA . ARG A 1 274 ? -3.277 -2.721 12.5 1 97.75 274 ARG A CA 1
ATOM 2097 C C . ARG A 1 274 ? -2.342 -1.521 12.398 1 97.75 274 ARG A C 1
ATOM 2099 O O . ARG A 1 274 ? -2.682 -0.424 12.844 1 97.75 274 ARG A O 1
ATOM 2106 N N . ASN A 1 275 ? -1.231 -1.636 11.789 1 97.75 275 ASN A N 1
ATOM 2107 C CA . ASN A 1 275 ? -0.21 -0.598 11.883 1 97.75 275 ASN A CA 1
ATOM 2108 C C . ASN A 1 275 ? 0.114 0.004 10.523 1 97.75 275 ASN A C 1
ATOM 2110 O O . ASN A 1 275 ? 1.263 0.362 10.25 1 97.75 275 ASN A O 1
ATOM 2114 N N . LEU A 1 276 ? -0.922 0.174 9.672 1 98.12 276 LEU A N 1
ATOM 2115 C CA . LEU A 1 276 ? -0.734 0.774 8.359 1 98.12 276 LEU A CA 1
ATOM 2116 C C . LEU A 1 276 ? -0.276 2.223 8.484 1 98.12 276 LEU A C 1
ATOM 2118 O O . LEU A 1 276 ? 0.276 2.787 7.535 1 98.12 276 LEU A O 1
ATOM 2122 N N . LEU A 1 277 ? -0.467 2.816 9.672 1 97.88 277 LEU A N 1
ATOM 2123 C CA . LEU A 1 277 ? 0.012 4.176 9.891 1 97.88 277 LEU A CA 1
ATOM 2124 C C . LEU A 1 277 ? 1.528 4.25 9.75 1 97.88 277 LEU A C 1
ATOM 2126 O O . LEU A 1 277 ? 2.074 5.293 9.391 1 97.88 277 LEU A O 1
ATOM 2130 N N . ASN A 1 278 ? 2.264 3.133 9.961 1 98.25 278 ASN A N 1
ATOM 2131 C CA . ASN A 1 278 ? 3.711 3.088 9.773 1 98.25 278 ASN A CA 1
ATOM 2132 C C . ASN A 1 278 ? 4.102 3.393 8.328 1 98.25 278 ASN A C 1
ATOM 2134 O O . ASN A 1 278 ? 5.211 3.861 8.07 1 98.25 278 ASN A O 1
ATOM 2138 N N . MET A 1 279 ? 3.184 3.125 7.387 1 98.69 279 MET A N 1
ATOM 2139 C CA . MET A 1 279 ? 3.469 3.43 5.984 1 98.69 279 MET A CA 1
ATOM 2140 C C . MET A 1 279 ? 3.592 4.934 5.77 1 98.69 279 MET A C 1
ATOM 2142 O O . MET A 1 279 ? 4.352 5.383 4.914 1 98.69 279 MET A O 1
ATOM 2146 N N . VAL A 1 280 ? 2.846 5.707 6.543 1 98.38 280 VAL A N 1
ATOM 2147 C CA . VAL A 1 280 ? 2.924 7.16 6.426 1 98.38 280 VAL A CA 1
ATOM 2148 C C . VAL A 1 280 ? 4.27 7.652 6.953 1 98.38 280 VAL A C 1
ATOM 2150 O O . VAL A 1 280 ? 5.051 8.258 6.215 1 98.38 280 VAL A O 1
ATOM 2153 N N . GLY A 1 281 ? 4.613 7.258 8.156 1 97.75 281 GLY A N 1
ATOM 2154 C CA . GLY A 1 281 ? 5.812 7.762 8.812 1 97.75 281 GLY A CA 1
ATOM 2155 C C . GLY A 1 281 ? 7.094 7.324 8.125 1 97.75 281 GLY A C 1
ATOM 2156 O O . GLY A 1 281 ? 8.086 8.055 8.133 1 97.75 281 GLY A O 1
ATOM 2157 N N . LYS A 1 282 ? 7.02 6.102 7.523 1 98.19 282 LYS A N 1
ATOM 2158 C CA . LYS A 1 282 ? 8.211 5.559 6.875 1 98.19 282 LYS A CA 1
ATOM 2159 C C . LYS A 1 282 ? 8.148 5.746 5.363 1 98.19 282 LYS A C 1
ATOM 2161 O O . LYS A 1 282 ? 9.039 5.297 4.641 1 98.19 282 LYS A O 1
ATOM 2166 N N . GLU A 1 283 ? 7.102 6.367 4.941 1 98.62 283 GLU A N 1
ATOM 2167 C CA . GLU A 1 283 ? 6.918 6.656 3.523 1 98.62 283 GLU A CA 1
ATOM 2168 C C . GLU A 1 283 ? 7.113 5.398 2.678 1 98.62 283 GLU A C 1
ATOM 2170 O O . GLU A 1 283 ? 7.891 5.406 1.719 1 98.62 283 GLU A O 1
ATOM 2175 N N . VAL A 1 284 ? 6.367 4.348 3.057 1 98.81 284 VAL A N 1
ATOM 2176 C CA . VAL A 1 284 ? 6.434 3.041 2.412 1 98.81 284 VAL A CA 1
ATOM 2177 C C . VAL A 1 284 ? 5.531 3.023 1.181 1 98.81 284 VAL A C 1
ATOM 2179 O O . VAL A 1 284 ? 4.453 3.627 1.184 1 98.81 284 VAL A O 1
ATOM 2182 N N . ARG A 1 285 ? 5.977 2.381 0.121 1 98.88 285 ARG A N 1
ATOM 2183 C CA . ARG A 1 285 ? 5.129 2.055 -1.021 1 98.88 285 ARG A CA 1
ATOM 2184 C C . ARG A 1 285 ? 4.793 0.568 -1.045 1 98.88 285 ARG A C 1
ATOM 2186 O O . ARG A 1 285 ? 5.688 -0.277 -1.098 1 98.88 285 ARG A O 1
ATOM 2193 N N . MET A 1 286 ? 3.582 0.266 -0.895 1 98.94 286 MET A N 1
ATOM 2194 C CA . MET A 1 286 ? 3.035 -1.082 -1.018 1 98.94 286 MET A CA 1
ATOM 2195 C C . MET A 1 286 ? 2.227 -1.226 -2.303 1 98.94 286 MET A C 1
ATOM 2197 O O . MET A 1 286 ? 1.392 -0.374 -2.615 1 98.94 286 MET A O 1
ATOM 2201 N N . GLU A 1 287 ? 2.529 -2.254 -3.092 1 98.88 287 GLU A N 1
ATOM 2202 C CA . GLU A 1 287 ? 1.91 -2.354 -4.41 1 98.88 287 GLU A CA 1
ATOM 2203 C C . GLU A 1 287 ? 1.602 -3.805 -4.766 1 98.88 287 GLU A C 1
ATOM 2205 O O . GLU A 1 287 ? 2.48 -4.668 -4.695 1 98.88 287 GLU A O 1
ATOM 2210 N N . GLY A 1 288 ? 0.303 -4.039 -5.098 1 98.75 288 GLY A N 1
ATOM 2211 C CA . GLY A 1 288 ? -0.078 -5.348 -5.605 1 98.75 288 GLY A CA 1
ATOM 2212 C C . GLY A 1 288 ? 0.14 -5.5 -7.098 1 98.75 288 GLY A C 1
ATOM 2213 O O . GLY A 1 288 ? 0.13 -4.512 -7.836 1 98.75 288 GLY A O 1
ATOM 2214 N N . PHE A 1 289 ? 0.321 -6.766 -7.52 1 98.75 289 PHE A N 1
ATOM 2215 C CA . PHE A 1 289 ? 0.497 -6.961 -8.953 1 98.75 289 PHE A CA 1
ATOM 2216 C C . PHE A 1 289 ? -0.058 -8.312 -9.391 1 98.75 289 PHE A C 1
ATOM 2218 O O . PHE A 1 289 ? -0.091 -9.258 -8.602 1 98.75 289 PHE A O 1
ATOM 2225 N N . MET A 1 290 ? -0.475 -8.336 -10.594 1 98 290 MET A N 1
ATOM 2226 C CA . MET A 1 290 ? -0.869 -9.539 -11.312 1 98 290 MET A CA 1
ATOM 2227 C C . MET A 1 290 ? -0.022 -9.727 -12.57 1 98 290 MET A C 1
ATOM 2229 O O . MET A 1 290 ? 0.275 -8.758 -13.266 1 98 290 MET A O 1
ATOM 2233 N N . LEU A 1 291 ? 0.311 -10.898 -12.836 1 97.25 291 LEU A N 1
ATOM 2234 C CA . LEU A 1 291 ? 1.258 -11.18 -13.906 1 97.25 291 LEU A CA 1
ATOM 2235 C C . LEU A 1 291 ? 0.672 -10.789 -15.266 1 97.25 291 LEU A C 1
ATOM 2237 O O . LEU A 1 291 ? 1.41 -10.43 -16.188 1 97.25 291 LEU A O 1
ATOM 2241 N N . GLU A 1 292 ? -0.632 -10.875 -15.344 1 95.44 292 GLU A N 1
ATOM 2242 C CA . GLU A 1 292 ? -1.281 -10.539 -16.609 1 95.44 292 GLU A CA 1
ATOM 2243 C C . GLU A 1 292 ? -0.891 -9.141 -17.062 1 95.44 292 GLU A C 1
ATOM 2245 O O . GLU A 1 292 ? -0.718 -8.906 -18.266 1 95.44 292 GLU A O 1
ATOM 2250 N N . SER A 1 293 ? -0.677 -8.227 -16.188 1 97.56 293 SER A N 1
ATOM 2251 C CA . SER A 1 293 ? -0.356 -6.844 -16.516 1 97.56 293 SER A CA 1
ATOM 2252 C C . SER A 1 293 ? 1.097 -6.699 -16.953 1 97.56 293 SER A C 1
ATOM 2254 O O . SER A 1 293 ? 1.492 -5.66 -17.484 1 97.56 293 SER A O 1
ATOM 2256 N N . TYR A 1 294 ? 1.85 -7.789 -16.812 1 98 294 TYR A N 1
ATOM 2257 C CA . TYR A 1 294 ? 3.273 -7.715 -17.109 1 98 294 TYR A CA 1
ATOM 2258 C C . TYR A 1 294 ? 3.648 -8.695 -18.219 1 98 294 TYR A C 1
ATOM 2260 O O . TYR A 1 294 ? 4.832 -8.891 -18.5 1 98 294 TYR A O 1
ATOM 2268 N N . TRP A 1 295 ? 2.662 -9.258 -18.797 1 95.94 295 TRP A N 1
ATOM 2269 C CA . TRP A 1 295 ? 2.92 -10.281 -19.797 1 95.94 295 TRP A CA 1
ATOM 2270 C C . TRP A 1 295 ? 3.744 -9.727 -20.953 1 95.94 295 TRP A C 1
ATOM 2272 O O . TRP A 1 295 ? 4.531 -10.453 -21.562 1 95.94 295 TRP A O 1
ATOM 2282 N N . HIS A 1 296 ? 3.621 -8.43 -21.203 1 96.69 296 HIS A N 1
ATOM 2283 C CA . HIS A 1 296 ? 4.387 -7.781 -22.266 1 96.69 296 HIS A CA 1
ATOM 2284 C C . HIS A 1 296 ? 5.883 -7.812 -21.953 1 96.69 296 HIS A C 1
ATOM 2286 O O . HIS A 1 296 ? 6.703 -7.598 -22.859 1 96.69 296 HIS A O 1
ATOM 2292 N N . ARG A 1 297 ? 6.199 -8.148 -20.75 1 97.38 297 ARG A N 1
ATOM 2293 C CA . ARG A 1 297 ? 7.602 -8.203 -20.344 1 97.38 297 ARG A CA 1
ATOM 2294 C C . ARG A 1 297 ? 8.078 -9.648 -20.188 1 97.38 297 ARG A C 1
ATOM 2296 O O . ARG A 1 297 ? 9.195 -9.891 -19.734 1 97.38 297 ARG A O 1
ATOM 2303 N N . PHE A 1 298 ? 7.262 -10.602 -20.547 1 96.81 298 PHE A N 1
ATOM 2304 C CA . PHE A 1 298 ? 7.609 -12.008 -20.375 1 96.81 298 PHE A CA 1
ATOM 2305 C C . PHE A 1 298 ? 8.883 -12.344 -21.141 1 96.81 298 PHE A C 1
ATOM 2307 O O . PHE A 1 298 ? 9.695 -13.156 -20.688 1 96.81 298 PHE A O 1
ATOM 2314 N N . GLY A 1 299 ? 9.055 -11.766 -22.312 1 96.31 299 GLY A N 1
ATOM 2315 C CA . GLY A 1 299 ? 10.273 -11.984 -23.062 1 96.31 299 GLY A CA 1
ATOM 2316 C C . GLY A 1 299 ? 11.523 -11.531 -22.344 1 96.31 299 GLY A C 1
ATOM 2317 O O . GLY A 1 299 ? 12.531 -12.242 -22.328 1 96.31 299 GLY A O 1
ATOM 2318 N N . ASP A 1 300 ? 11.5 -10.312 -21.703 1 97.88 300 ASP A N 1
ATOM 2319 C CA . ASP A 1 300 ? 12.609 -9.812 -20.906 1 97.88 300 ASP A CA 1
ATOM 2320 C C . ASP A 1 300 ? 12.93 -10.766 -19.75 1 97.88 300 ASP A C 1
ATOM 2322 O O . ASP A 1 300 ? 14.094 -11.102 -19.516 1 97.88 300 ASP A O 1
ATOM 2326 N N . PHE A 1 301 ? 11.898 -11.164 -19.172 1 98.12 301 PHE A N 1
ATOM 2327 C CA . PHE A 1 301 ? 12.008 -12.117 -18.078 1 98.12 301 PHE A CA 1
ATOM 2328 C C . PHE A 1 301 ? 12.68 -13.406 -18.531 1 98.12 301 PHE A C 1
ATOM 2330 O O . PHE A 1 301 ? 13.648 -13.859 -17.922 1 98.12 301 PHE A O 1
ATOM 2337 N N . ALA A 1 302 ? 12.148 -13.984 -19.578 1 96.62 302 ALA A N 1
ATOM 2338 C CA . ALA A 1 302 ? 12.656 -15.258 -20.062 1 96.62 302 ALA A CA 1
ATOM 2339 C C . ALA A 1 302 ? 14.133 -15.156 -20.453 1 96.62 302 ALA A C 1
ATOM 2341 O O . ALA A 1 302 ? 14.922 -16.047 -20.141 1 96.62 302 ALA A O 1
ATOM 2342 N N . LYS A 1 303 ? 14.492 -14.086 -21.031 1 96.62 303 LYS A N 1
ATOM 2343 C CA . LYS A 1 303 ? 15.883 -13.875 -21.438 1 96.62 303 LYS A CA 1
ATOM 2344 C C . LYS A 1 303 ? 16.797 -13.805 -20.219 1 96.62 303 LYS A C 1
ATOM 2346 O O . LYS A 1 303 ? 17.828 -14.477 -20.156 1 96.62 303 LYS A O 1
ATOM 2351 N N . ASP A 1 304 ? 16.406 -13.055 -19.25 1 97.81 304 ASP A N 1
ATOM 2352 C CA . ASP A 1 304 ? 17.188 -12.93 -18.031 1 97.81 304 ASP A CA 1
ATOM 2353 C C . ASP A 1 304 ? 17.344 -14.281 -17.328 1 97.81 304 ASP A C 1
ATOM 2355 O O . ASP A 1 304 ? 18.453 -14.703 -17.031 1 97.81 304 ASP A O 1
ATOM 2359 N N . MET A 1 305 ? 16.25 -14.953 -17.188 1 97.75 305 MET A N 1
ATOM 2360 C CA . MET A 1 305 ? 16.25 -16.172 -16.391 1 97.75 305 MET A CA 1
ATOM 2361 C C . MET A 1 305 ? 16.984 -17.297 -17.094 1 97.75 305 MET A C 1
ATOM 2363 O O . MET A 1 305 ? 17.688 -18.094 -16.469 1 97.75 305 MET A O 1
ATOM 2367 N N . GLU A 1 306 ? 16.766 -17.375 -18.406 1 95.81 306 GLU A N 1
ATOM 2368 C CA . GLU A 1 306 ? 17.516 -18.375 -19.141 1 95.81 306 GLU A CA 1
ATOM 2369 C C . GLU A 1 306 ? 19.016 -18.172 -19 1 95.81 306 GLU A C 1
ATOM 2371 O O . GLU A 1 306 ? 19.766 -19.125 -18.797 1 95.81 306 GLU A O 1
ATOM 2376 N N . ARG A 1 307 ? 19.422 -16.922 -19.094 1 96.5 307 ARG A N 1
ATOM 2377 C CA . ARG A 1 307 ? 20.844 -16.594 -18.922 1 96.5 307 ARG A CA 1
ATOM 2378 C C . ARG A 1 307 ? 21.328 -16.984 -17.531 1 96.5 307 ARG A C 1
ATOM 2380 O O . ARG A 1 307 ? 22.359 -17.656 -17.375 1 96.5 307 ARG A O 1
ATOM 2387 N N . TYR A 1 308 ? 20.547 -16.641 -16.5 1 97.88 308 TYR A N 1
ATOM 2388 C CA . TYR A 1 308 ? 20.938 -16.938 -15.125 1 97.88 308 TYR A CA 1
ATOM 2389 C C . TYR A 1 308 ? 21.031 -18.438 -14.891 1 97.88 308 TYR A C 1
ATOM 2391 O O . TYR A 1 308 ? 21.938 -18.906 -14.203 1 97.88 308 TYR A O 1
ATOM 2399 N N . ILE A 1 309 ? 20.094 -19.156 -15.453 1 96.19 309 ILE A N 1
ATOM 2400 C CA . ILE A 1 309 ? 20.078 -20.609 -15.289 1 96.19 309 ILE A CA 1
ATOM 2401 C C . ILE A 1 309 ? 21.297 -21.219 -15.992 1 96.19 309 ILE A C 1
ATOM 2403 O O . ILE A 1 309 ? 21.984 -22.062 -15.414 1 96.19 309 ILE A O 1
ATOM 2407 N N . GLN A 1 310 ? 21.594 -20.766 -17.125 1 93.44 310 GLN A N 1
ATOM 2408 C CA . GLN A 1 310 ? 22.703 -21.297 -17.891 1 93.44 310 GLN A CA 1
ATOM 2409 C C . GLN A 1 310 ? 24.031 -20.969 -17.219 1 93.44 310 GLN A C 1
ATOM 2411 O O . GLN A 1 310 ? 24.984 -21.766 -17.281 1 93.44 310 GLN A O 1
ATOM 2416 N N . GLU A 1 311 ? 24.094 -19.844 -16.562 1 95.56 311 GLU A N 1
ATOM 2417 C CA . GLU A 1 311 ? 25.297 -19.406 -15.867 1 95.56 311 GLU A CA 1
ATOM 2418 C C . GLU A 1 311 ? 25.406 -20.078 -14.492 1 95.56 311 GLU A C 1
ATOM 2420 O O . GLU A 1 311 ? 26.406 -19.891 -13.789 1 95.56 311 GLU A O 1
ATOM 2425 N N . GLY A 1 312 ? 24.375 -20.719 -14.117 1 95 312 GLY A N 1
ATOM 2426 C CA . GLY A 1 312 ? 24.375 -21.391 -12.836 1 95 312 GLY A CA 1
ATOM 2427 C C . GLY A 1 312 ? 24.047 -20.469 -11.672 1 95 312 GLY A C 1
ATOM 2428 O O . GLY A 1 312 ? 24.219 -20.844 -10.508 1 95 312 GLY A O 1
ATOM 2429 N N . LYS A 1 313 ? 23.562 -19.328 -11.992 1 97.25 313 LYS A N 1
ATOM 2430 C CA . LYS A 1 313 ? 23.266 -18.344 -10.969 1 97.25 313 LYS A CA 1
ATOM 2431 C C . LYS A 1 313 ? 21.891 -18.594 -10.352 1 97.25 313 LYS A C 1
ATOM 2433 O O . LYS A 1 313 ? 21.609 -18.141 -9.234 1 97.25 313 LYS A O 1
ATOM 2438 N N . VAL A 1 314 ? 21.031 -19.234 -11.109 1 97.88 314 VAL A N 1
ATOM 2439 C CA . VAL A 1 314 ? 19.719 -19.609 -10.602 1 97.88 314 VAL A CA 1
ATOM 2440 C C . VAL A 1 314 ? 19.547 -21.125 -10.672 1 97.88 314 VAL A C 1
ATOM 2442 O O . VAL A 1 314 ? 19.766 -21.734 -11.727 1 97.88 314 VAL A O 1
ATOM 2445 N N . LYS A 1 315 ? 19.234 -21.609 -9.555 1 96.69 315 LYS A N 1
ATOM 2446 C CA . LYS A 1 315 ? 18.922 -23.031 -9.422 1 96.69 315 LYS A CA 1
ATOM 2447 C C . LYS A 1 315 ? 17.453 -23.234 -9.102 1 96.69 315 LYS A C 1
ATOM 2449 O O . LYS A 1 315 ? 16.781 -22.328 -8.609 1 96.69 315 LYS A O 1
ATOM 2454 N N . SER A 1 316 ? 17 -24.391 -9.484 1 94.62 316 SER A N 1
ATOM 2455 C CA . SER A 1 316 ? 15.602 -24.703 -9.266 1 94.62 316 SER A CA 1
ATOM 2456 C C . SER A 1 316 ? 15.438 -25.938 -8.375 1 94.62 316 SER A C 1
ATOM 2458 O O . SER A 1 316 ? 16.375 -26.734 -8.227 1 94.62 316 SER A O 1
ATOM 2460 N N . LYS A 1 317 ? 14.336 -25.984 -7.754 1 95.06 317 LYS A N 1
ATOM 2461 C CA . LYS A 1 317 ? 13.875 -27.172 -7.031 1 95.06 317 LYS A CA 1
ATOM 2462 C C . LYS A 1 317 ? 12.406 -27.453 -7.305 1 95.06 317 LYS A C 1
ATOM 2464 O O . LYS A 1 317 ? 11.555 -26.578 -7.086 1 95.06 317 LYS A O 1
ATOM 2469 N N . ASN A 1 318 ? 12.172 -28.594 -7.809 1 95.56 318 ASN A N 1
ATOM 2470 C CA . ASN A 1 318 ? 10.812 -28.984 -8.172 1 95.56 318 ASN A CA 1
ATOM 2471 C C . ASN A 1 318 ? 10.375 -30.25 -7.441 1 95.56 318 ASN A C 1
ATOM 2473 O O . ASN A 1 318 ? 11.164 -31.188 -7.273 1 95.56 318 ASN A O 1
ATOM 2477 N N . LYS A 1 319 ? 9.25 -30.219 -6.906 1 95.38 319 LYS A N 1
ATOM 2478 C CA . LYS A 1 319 ? 8.57 -31.438 -6.441 1 95.38 319 LYS A CA 1
ATOM 2479 C C . LYS A 1 319 ? 7.617 -31.969 -7.504 1 95.38 319 LYS A C 1
ATOM 2481 O O . LYS A 1 319 ? 6.555 -31.391 -7.738 1 95.38 319 LYS A O 1
ATOM 2486 N N . ILE A 1 320 ? 8 -33.156 -8.086 1 96.81 320 ILE A N 1
ATOM 2487 C CA . ILE A 1 320 ? 7.223 -33.719 -9.188 1 96.81 320 ILE A CA 1
ATOM 2488 C C . ILE A 1 320 ? 6.336 -34.844 -8.672 1 96.81 320 ILE A C 1
ATOM 2490 O O . ILE A 1 320 ? 6.832 -35.844 -8.156 1 96.81 320 ILE A O 1
ATOM 2494 N N . ASN A 1 321 ? 5.086 -34.625 -8.672 1 97.31 321 ASN A N 1
ATOM 2495 C CA . ASN A 1 321 ? 4.109 -35.656 -8.391 1 97.31 321 ASN A CA 1
ATOM 2496 C C . ASN A 1 321 ? 3.678 -36.375 -9.664 1 97.31 321 ASN A C 1
ATOM 2498 O O . ASN A 1 321 ? 3.385 -35.75 -10.672 1 97.31 321 ASN A O 1
ATOM 2502 N N . ILE A 1 322 ? 3.584 -37.688 -9.586 1 98 322 ILE A N 1
ATOM 2503 C CA . ILE A 1 322 ? 3.357 -38.5 -10.789 1 98 322 ILE A CA 1
ATOM 2504 C C . ILE A 1 322 ? 1.876 -38.844 -10.898 1 98 322 ILE A C 1
ATOM 2506 O O . ILE A 1 322 ? 1.257 -39.281 -9.914 1 98 322 ILE A O 1
ATOM 2510 N N . GLY A 1 323 ? 1.372 -38.656 -12.102 1 98.38 323 GLY A N 1
ATOM 2511 C CA . GLY A 1 323 ? 0.003 -39.062 -12.398 1 98.38 323 GLY A CA 1
ATOM 2512 C C . GLY A 1 323 ? -0.99 -37.906 -12.242 1 98.38 323 GLY A C 1
ATOM 2513 O O . GLY A 1 323 ? -1.002 -37.219 -11.219 1 98.38 323 GLY A O 1
ATOM 2514 N N . ILE A 1 324 ? -1.795 -37.781 -13.219 1 98.38 324 ILE A N 1
ATOM 2515 C CA . ILE A 1 324 ? -2.762 -36.688 -13.242 1 98.38 324 ILE A CA 1
ATOM 2516 C C . ILE A 1 324 ? -3.693 -36.781 -12.039 1 98.38 324 ILE A C 1
ATOM 2518 O O . ILE A 1 324 ? -4.234 -35.781 -11.562 1 98.38 324 ILE A O 1
ATOM 2522 N N . GLU A 1 325 ? -3.877 -38 -11.469 1 98.12 325 GLU A N 1
ATOM 2523 C CA . GLU A 1 325 ? -4.75 -38.25 -10.32 1 98.12 325 GLU A CA 1
ATOM 2524 C C . GLU A 1 325 ? -4.227 -37.531 -9.078 1 98.12 325 GLU A C 1
ATOM 2526 O O . GLU A 1 325 ? -4.969 -37.344 -8.109 1 98.12 325 GLU A O 1
ATOM 2531 N N . SER A 1 326 ? -2.994 -37.125 -9.086 1 97.81 326 SER A N 1
ATOM 2532 C CA . SER A 1 326 ? -2.373 -36.531 -7.91 1 97.81 326 SER A CA 1
ATOM 2533 C C . SER A 1 326 ? -2.631 -35.031 -7.844 1 97.81 326 SER A C 1
ATOM 2535 O O . SER A 1 326 ? -2.189 -34.375 -6.91 1 97.81 326 SER A O 1
ATOM 2537 N N . PHE A 1 327 ? -3.381 -34.5 -8.797 1 98.38 327 PHE A N 1
ATOM 2538 C CA . PHE A 1 327 ? -3.508 -33.062 -8.938 1 98.38 327 PHE A CA 1
ATOM 2539 C C . PHE A 1 327 ? -4.102 -32.438 -7.672 1 98.38 327 PHE A C 1
ATOM 2541 O O . PHE A 1 327 ? -3.551 -31.484 -7.129 1 98.38 327 PHE A O 1
ATOM 2548 N N . LEU A 1 328 ? -5.184 -32.969 -7.152 1 98.19 328 LEU A N 1
ATOM 2549 C CA . LEU A 1 328 ? -5.852 -32.375 -5.992 1 98.19 328 LEU A CA 1
ATOM 2550 C C . LEU A 1 328 ? -4.941 -32.438 -4.766 1 98.19 328 LEU A C 1
ATOM 2552 O O . LEU A 1 328 ? -4.812 -31.422 -4.051 1 98.19 328 LEU A O 1
ATOM 2556 N N . GLU A 1 329 ? -4.375 -33.562 -4.539 1 96.69 329 GLU A N 1
ATOM 2557 C CA . GLU A 1 329 ? -3.441 -33.688 -3.424 1 96.69 329 GLU A CA 1
ATOM 2558 C C . GLU A 1 329 ? -2.262 -32.719 -3.58 1 96.69 329 GLU A C 1
ATOM 2560 O O . GLU A 1 329 ? -1.786 -32.156 -2.598 1 96.69 329 GLU A O 1
ATOM 2565 N N . SER A 1 330 ? -1.786 -32.594 -4.816 1 97.19 330 SER A N 1
ATOM 2566 C CA . SER A 1 330 ? -0.695 -31.672 -5.098 1 97.19 330 SER A CA 1
ATOM 2567 C C . SER A 1 330 ? -1.095 -30.234 -4.77 1 97.19 330 SER A C 1
ATOM 2569 O O . SER A 1 330 ? -0.324 -29.5 -4.152 1 97.19 330 SER A O 1
ATOM 2571 N N . LEU A 1 331 ? -2.291 -29.859 -5.172 1 97.12 331 LEU A N 1
ATOM 2572 C CA . LEU A 1 331 ? -2.797 -28.531 -4.867 1 97.12 331 LEU A CA 1
ATOM 2573 C C . LEU A 1 331 ? -2.881 -28.312 -3.363 1 97.12 331 LEU A C 1
ATOM 2575 O O . LEU A 1 331 ? -2.398 -27.297 -2.852 1 97.12 331 LEU A O 1
ATOM 2579 N N . ASN A 1 332 ? -3.404 -29.234 -2.637 1 96 332 ASN A N 1
ATOM 2580 C CA . ASN A 1 332 ? -3.596 -29.125 -1.195 1 96 332 ASN A CA 1
ATOM 2581 C C . ASN A 1 332 ? -2.262 -29.062 -0.457 1 96 332 ASN A C 1
ATOM 2583 O O . ASN A 1 332 ? -2.156 -28.438 0.598 1 96 332 ASN A O 1
ATOM 2587 N N . SER A 1 333 ? -1.278 -29.672 -1.053 1 95.06 333 SER A N 1
ATOM 2588 C CA . SER A 1 333 ? 0.039 -29.703 -0.426 1 95.06 333 SER A CA 1
ATOM 2589 C C . SER A 1 333 ? 0.63 -28.297 -0.319 1 95.06 333 SER A C 1
ATOM 2591 O O . SER A 1 333 ? 1.51 -28.062 0.51 1 95.06 333 SER A O 1
ATOM 2593 N N . LEU A 1 334 ? 0.22 -27.406 -1.133 1 95.12 334 LEU A N 1
ATOM 2594 C CA . LEU A 1 334 ? 0.729 -26.031 -1.118 1 95.12 334 LEU A CA 1
ATOM 2595 C C . LEU A 1 334 ? 0.356 -25.328 0.182 1 95.12 334 LEU A C 1
ATOM 2597 O O . LEU A 1 334 ? 0.995 -24.344 0.566 1 95.12 334 LEU A O 1
ATOM 2601 N N . PHE A 1 335 ? -0.695 -25.844 0.864 1 92.69 335 PHE A N 1
ATOM 2602 C CA . PHE A 1 335 ? -1.246 -25.141 2.016 1 92.69 335 PHE A CA 1
ATOM 2603 C C . PHE A 1 335 ? -0.864 -25.844 3.312 1 92.69 335 PHE A C 1
ATOM 2605 O O . PHE A 1 335 ? -1.309 -25.438 4.395 1 92.69 335 PHE A O 1
ATOM 2612 N N . SER A 1 336 ? -0.058 -26.906 3.34 1 83.75 336 SER A N 1
ATOM 2613 C CA . SER A 1 336 ? 0.382 -27.641 4.523 1 83.75 336 SER A CA 1
ATOM 2614 C C . SER A 1 336 ? 1.84 -27.328 4.852 1 83.75 336 SER A C 1
ATOM 2616 O O . SER A 1 336 ? 2.359 -27.781 5.875 1 83.75 336 SER A O 1
ATOM 2618 N N . SER A 1 337 ? 2.523 -26.422 4.379 1 70.75 337 SER A N 1
ATOM 2619 C CA . SER A 1 337 ? 3.906 -26 4.586 1 70.75 337 SER A CA 1
ATOM 2620 C C . SER A 1 337 ? 4.867 -27.172 4.414 1 70.75 337 SER A C 1
ATOM 2622 O O . SER A 1 337 ? 5.973 -27.172 4.953 1 70.75 337 SER A O 1
ATOM 2624 N N . SER A 1 338 ? 4.547 -28.094 3.736 1 78.06 338 SER A N 1
ATOM 2625 C CA . SER A 1 338 ? 5.391 -29.281 3.617 1 78.06 338 SER A CA 1
ATOM 2626 C C . SER A 1 338 ? 6.203 -29.25 2.326 1 78.06 338 SER A C 1
ATOM 2628 O O . SER A 1 338 ? 7.215 -29.938 2.209 1 78.06 338 SER A O 1
ATOM 2630 N N . ASN A 1 339 ? 5.863 -28.422 1.487 1 84.19 339 ASN A N 1
ATOM 2631 C CA . ASN A 1 339 ? 6.496 -28.484 0.175 1 84.19 339 ASN A CA 1
ATOM 2632 C C . ASN A 1 339 ? 7.723 -27.578 0.097 1 84.19 339 ASN A C 1
ATOM 2634 O O . ASN A 1 339 ? 7.809 -26.578 0.817 1 84.19 339 ASN A O 1
ATOM 2638 N N . ILE A 1 340 ? 8.625 -28.125 -0.657 1 91.38 340 ILE A N 1
ATOM 2639 C CA . ILE A 1 340 ? 9.797 -27.328 -1.012 1 91.38 340 ILE A CA 1
ATOM 2640 C C . ILE A 1 340 ? 9.836 -27.109 -2.523 1 91.38 340 ILE A C 1
ATOM 2642 O O . ILE A 1 340 ? 9.758 -28.078 -3.297 1 91.38 340 ILE A O 1
ATOM 2646 N N . GLY A 1 341 ? 9.914 -25.859 -2.879 1 95 341 GLY A N 1
ATOM 2647 C CA . GLY A 1 341 ? 10.078 -25.531 -4.285 1 95 341 GLY A CA 1
ATOM 2648 C C . GLY A 1 341 ? 8.789 -25.609 -5.074 1 95 341 GLY A C 1
ATOM 2649 O O . GLY A 1 341 ? 7.703 -25.406 -4.523 1 95 341 GLY A O 1
ATOM 2650 N N . LYS A 1 342 ? 8.906 -25.781 -6.359 1 97.75 342 LYS A N 1
ATOM 2651 C CA . LYS A 1 342 ? 7.793 -25.766 -7.301 1 97.75 342 LYS A CA 1
ATOM 2652 C C . LYS A 1 342 ? 7.105 -27.125 -7.359 1 97.75 342 LYS A C 1
ATOM 2654 O O . LYS A 1 342 ? 7.758 -28.156 -7.594 1 97.75 342 LYS A O 1
ATOM 2659 N N . VAL A 1 343 ? 5.801 -27.141 -7.137 1 97.88 343 VAL A N 1
ATOM 2660 C CA . VAL A 1 343 ? 5.016 -28.375 -7.242 1 97.88 343 VAL A CA 1
ATOM 2661 C C . VAL A 1 343 ? 4.527 -28.547 -8.68 1 97.88 343 VAL A C 1
ATOM 2663 O O . VAL A 1 343 ? 3.932 -27.641 -9.258 1 97.88 343 VAL A O 1
ATOM 2666 N N . VAL A 1 344 ? 4.848 -29.688 -9.227 1 98.38 344 VAL A N 1
ATOM 2667 C CA . VAL A 1 344 ? 4.504 -30.031 -10.602 1 98.38 344 VAL A CA 1
ATOM 2668 C C . VAL A 1 344 ? 3.844 -31.406 -10.633 1 98.38 344 VAL A C 1
ATOM 2670 O O . VAL A 1 344 ? 4.191 -32.281 -9.844 1 98.38 344 VAL A O 1
ATOM 2673 N N . VAL A 1 345 ? 2.873 -31.547 -11.453 1 98.69 345 VAL A N 1
ATOM 2674 C CA . VAL A 1 345 ? 2.299 -32.875 -11.719 1 98.69 345 VAL A CA 1
ATOM 2675 C C . VAL A 1 345 ? 2.762 -33.375 -13.078 1 98.69 345 VAL A C 1
ATOM 2677 O O . VAL A 1 345 ? 2.57 -32.688 -14.094 1 98.69 345 VAL A O 1
ATOM 2680 N N . GLN A 1 346 ? 3.412 -34.469 -13.086 1 98.75 346 GLN A N 1
ATOM 2681 C CA . GLN A 1 346 ? 3.771 -35.125 -14.336 1 98.75 346 GLN A CA 1
ATOM 2682 C C . GLN A 1 346 ? 2.66 -36.031 -14.812 1 98.75 346 GLN A C 1
ATOM 2684 O O . GLN A 1 346 ? 2.309 -37 -14.125 1 98.75 346 GLN A O 1
ATOM 2689 N N . VAL A 1 347 ? 2.141 -35.75 -15.938 1 98.5 347 VAL A N 1
ATOM 2690 C CA . VAL A 1 347 ? 1.028 -36.5 -16.484 1 98.5 347 VAL A CA 1
ATOM 2691 C C . VAL A 1 347 ? 1.561 -37.594 -17.406 1 98.5 347 VAL A C 1
ATOM 2693 O O . VAL A 1 347 ? 1.128 -38.75 -17.328 1 98.5 347 VAL A O 1
ATOM 2696 N N . LYS A 1 348 ? 2.443 -37.156 -18.297 1 94.25 348 LYS A N 1
ATOM 2697 C CA . LYS A 1 348 ? 3.127 -38.094 -19.203 1 94.25 348 LYS A CA 1
ATOM 2698 C C . LYS A 1 348 ? 4.629 -37.844 -19.219 1 94.25 348 LYS A C 1
ATOM 2700 O O . LYS A 1 348 ? 5.078 -36.719 -18.891 1 94.25 348 LYS A O 1
ATOM 2705 N N . ALA A 1 349 ? 5.363 -38.875 -19.578 1 86.06 349 ALA A N 1
ATOM 2706 C CA . ALA A 1 349 ? 6.816 -38.75 -19.656 1 86.06 349 ALA A CA 1
ATOM 2707 C C . ALA A 1 349 ? 7.25 -38.219 -21.031 1 86.06 349 ALA A C 1
ATOM 2709 O O . ALA A 1 349 ? 6.602 -38.531 -22.031 1 86.06 349 ALA A O 1
ATOM 2710 N N . MET B 1 1 ? 17.844 47.906 31.312 1 38.53 1 MET B N 1
ATOM 2711 C CA . MET B 1 1 ? 17.5 46.594 31.828 1 38.53 1 MET B CA 1
ATOM 2712 C C . MET B 1 1 ? 16.438 45.906 30.969 1 38.53 1 MET B C 1
ATOM 2714 O O . MET B 1 1 ? 15.773 44.969 31.406 1 38.53 1 MET B O 1
ATOM 2718 N N . GLY B 1 2 ? 15.641 46.688 30.047 1 55 2 GLY B N 1
ATOM 2719 C CA . GLY B 1 2 ? 14.414 47.125 29.406 1 55 2 GLY B CA 1
ATOM 2720 C C . GLY B 1 2 ? 13.773 46.031 28.562 1 55 2 GLY B C 1
ATOM 2721 O O . GLY B 1 2 ? 12.547 45.938 28.484 1 55 2 GLY B O 1
ATOM 2722 N N . ASP B 1 3 ? 14.414 45.219 27.734 1 82.19 3 ASP B N 1
ATOM 2723 C CA . ASP B 1 3 ? 13.734 44.562 26.625 1 82.19 3 ASP B CA 1
ATOM 2724 C C . ASP B 1 3 ? 13.328 43.156 27.016 1 82.19 3 ASP B C 1
ATOM 2726 O O . ASP B 1 3 ? 13.414 42.219 26.188 1 82.19 3 ASP B O 1
ATOM 2730 N N . VAL B 1 4 ? 12.984 43.031 28.328 1 91 4 VAL B N 1
ATOM 2731 C CA . VAL B 1 4 ? 12.453 41.75 28.812 1 91 4 VAL B CA 1
ATOM 2732 C C . VAL B 1 4 ? 10.93 41.781 28.781 1 91 4 VAL B C 1
ATOM 2734 O O . VAL B 1 4 ? 10.312 42.719 29.25 1 91 4 VAL B O 1
ATOM 2737 N N . VAL B 1 5 ? 10.352 40.688 28.281 1 93.69 5 VAL B N 1
ATOM 2738 C CA . VAL B 1 5 ? 8.898 40.625 28.188 1 93.69 5 VAL B CA 1
ATOM 2739 C C . VAL B 1 5 ? 8.406 39.375 28.938 1 93.69 5 VAL B C 1
ATOM 2741 O O . VAL B 1 5 ? 9.141 38.406 29.078 1 93.69 5 VAL B O 1
ATOM 2744 N N . GLU B 1 6 ? 7.148 39.531 29.453 1 95.5 6 GLU B N 1
ATOM 2745 C CA . GLU B 1 6 ? 6.434 38.344 29.906 1 95.5 6 GLU B CA 1
ATOM 2746 C C . GLU B 1 6 ? 5.926 37.531 28.734 1 95.5 6 GLU B C 1
ATOM 2748 O O . GLU B 1 6 ? 5.262 38.062 27.828 1 95.5 6 GLU B O 1
ATOM 2753 N N . ASN B 1 7 ? 6.27 36.281 28.719 1 97.19 7 ASN B N 1
ATOM 2754 C CA . ASN B 1 7 ? 5.969 35.406 27.594 1 97.19 7 ASN B CA 1
ATOM 2755 C C . ASN B 1 7 ? 5.16 34.188 28.031 1 97.19 7 ASN B C 1
ATOM 2757 O O . ASN B 1 7 ? 5.617 33.406 28.875 1 97.19 7 ASN B O 1
ATOM 2761 N N . ARG B 1 8 ? 3.906 33.969 27.562 1 98.25 8 ARG B N 1
ATOM 2762 C CA . ARG B 1 8 ? 3.084 32.781 27.828 1 98.25 8 ARG B CA 1
ATOM 2763 C C . ARG B 1 8 ? 3.275 31.719 26.75 1 98.25 8 ARG B C 1
ATOM 2765 O O . ARG B 1 8 ? 3.318 32.031 25.562 1 98.25 8 ARG B O 1
ATOM 2772 N N . GLU B 1 9 ? 3.512 30.531 27.234 1 98.69 9 GLU B N 1
ATOM 2773 C CA . GLU B 1 9 ? 3.846 29.469 26.281 1 98.69 9 GLU B CA 1
ATOM 2774 C C . GLU B 1 9 ? 3.266 28.141 26.734 1 98.69 9 GLU B C 1
ATOM 2776 O O . GLU B 1 9 ? 2.955 27.953 27.906 1 98.69 9 GLU B O 1
ATOM 2781 N N . TRP B 1 10 ? 2.992 27.219 25.812 1 98.88 10 TRP B N 1
ATOM 2782 C CA . TRP B 1 10 ? 2.557 25.844 26.047 1 98.88 10 TRP B CA 1
ATOM 2783 C C . TRP B 1 10 ? 3.732 24.891 25.953 1 98.88 10 TRP B C 1
ATOM 2785 O O . TRP B 1 10 ? 4.504 24.922 25 1 98.88 10 TRP B O 1
ATOM 2795 N N . TYR B 1 11 ? 3.893 24.062 26.922 1 98.75 11 TYR B N 1
ATOM 2796 C CA . TYR B 1 11 ? 4.98 23.078 26.938 1 98.75 11 TYR B CA 1
ATOM 2797 C C . TYR B 1 11 ? 4.465 21.688 27.266 1 98.75 11 TYR B C 1
ATOM 2799 O O . TYR B 1 11 ? 3.367 21.547 27.812 1 98.75 11 TYR B O 1
ATOM 2807 N N . LEU B 1 12 ? 5.191 20.703 26.875 1 98.81 12 LEU B N 1
ATOM 2808 C CA . LEU B 1 12 ? 4.836 19.312 27.188 1 98.81 12 LEU B CA 1
ATOM 2809 C C . LEU B 1 12 ? 5.227 18.953 28.609 1 98.81 12 LEU B C 1
ATOM 2811 O O . LEU B 1 12 ? 6.414 18.922 28.953 1 98.81 12 LEU B O 1
ATOM 2815 N N . ALA B 1 13 ? 4.238 18.625 29.375 1 98.75 13 ALA B N 1
ATOM 2816 C CA . ALA B 1 13 ? 4.488 18.297 30.781 1 98.75 13 ALA B CA 1
ATOM 2817 C C . ALA B 1 13 ? 4.543 16.781 30.984 1 98.75 13 ALA B C 1
ATOM 2819 O O . ALA B 1 13 ? 5.23 16.297 31.891 1 98.75 13 ALA B O 1
ATOM 2820 N N . ALA B 1 14 ? 3.803 16.047 30.266 1 98.62 14 ALA B N 1
ATOM 2821 C CA . ALA B 1 14 ? 3.75 14.578 30.297 1 98.62 14 ALA B CA 1
ATOM 2822 C C . ALA B 1 14 ? 3.355 14.016 28.938 1 98.62 14 ALA B C 1
ATOM 2824 O O . ALA B 1 14 ? 2.639 14.656 28.172 1 98.62 14 ALA B O 1
ATOM 2825 N N . TYR B 1 15 ? 3.848 12.859 28.703 1 98 15 TYR B N 1
ATOM 2826 C CA . TYR B 1 15 ? 3.461 12.203 27.453 1 98 15 TYR B CA 1
ATOM 2827 C C . TYR B 1 15 ? 2.023 11.703 27.531 1 98 15 TYR B C 1
ATOM 2829 O O . TYR B 1 15 ? 1.51 11.422 28.609 1 98 15 TYR B O 1
ATOM 2837 N N . CYS B 1 16 ? 1.376 11.688 26.391 1 97.5 16 CYS B N 1
ATOM 2838 C CA . CYS B 1 16 ? 0.015 11.188 26.219 1 97.5 16 CYS B CA 1
ATOM 2839 C C . CYS B 1 16 ? -0.009 9.961 25.312 1 97.5 16 CYS B C 1
ATOM 2841 O O . CYS B 1 16 ? -0.293 10.07 24.125 1 97.5 16 CYS B O 1
ATOM 2843 N N . PRO B 1 17 ? 0.169 8.797 25.844 1 94.06 17 PRO B N 1
ATOM 2844 C CA . PRO B 1 17 ? 0.303 7.609 25 1 94.06 17 PRO B CA 1
ATOM 2845 C C . PRO B 1 17 ? -1 7.23 24.297 1 94.06 17 PRO B C 1
ATOM 2847 O O . PRO B 1 17 ? -0.975 6.605 23.234 1 94.06 17 PRO B O 1
ATOM 2850 N N . GLU B 1 18 ? -2.1 7.512 24.953 1 93.88 18 GLU B N 1
ATOM 2851 C CA . GLU B 1 18 ? -3.393 7.207 24.344 1 93.88 18 GLU B CA 1
ATOM 2852 C C . GLU B 1 18 ? -4.434 8.258 24.719 1 93.88 18 GLU B C 1
ATOM 2854 O O . GLU B 1 18 ? -4.266 9 25.688 1 93.88 18 GLU B O 1
ATOM 2859 N N . GLY B 1 19 ? -5.445 8.289 23.844 1 94.44 19 GLY B N 1
ATOM 2860 C CA . GLY B 1 19 ? -6.488 9.273 24.094 1 94.44 19 GLY B CA 1
ATOM 2861 C C . GLY B 1 19 ? -6.102 10.672 23.641 1 94.44 19 GLY B C 1
ATOM 2862 O O . GLY B 1 19 ? -5.098 10.859 22.953 1 94.44 19 GLY B O 1
ATOM 2863 N N . VAL B 1 20 ? -6.914 11.664 23.953 1 95.31 20 VAL B N 1
ATOM 2864 C CA . VAL B 1 20 ? -6.656 13.062 23.609 1 95.31 20 VAL B CA 1
ATOM 2865 C C . VAL B 1 20 ? -5.832 13.727 24.703 1 95.31 20 VAL B C 1
ATOM 2867 O O . VAL B 1 20 ? -6.035 13.461 25.891 1 95.31 20 VAL B O 1
ATOM 2870 N N . PRO B 1 21 ? -4.926 14.562 24.297 1 97.19 21 PRO B N 1
ATOM 2871 C CA . PRO B 1 21 ? -4.152 15.273 25.328 1 97.19 21 PRO B CA 1
ATOM 2872 C C . PRO B 1 21 ? -5.027 16.125 26.234 1 97.19 21 PRO B C 1
ATOM 2874 O O . PRO B 1 21 ? -6.066 16.625 25.812 1 97.19 21 PRO B O 1
ATOM 2877 N N . THR B 1 22 ? -4.602 16.203 27.5 1 97.62 22 THR B N 1
ATOM 2878 C CA . THR B 1 22 ? -5.277 17.031 28.5 1 97.62 22 THR B CA 1
ATOM 2879 C C . THR B 1 22 ? -4.305 18.016 29.141 1 97.62 22 THR B C 1
ATOM 2881 O O . THR B 1 22 ? -3.141 18.094 28.734 1 97.62 22 THR B O 1
ATOM 2884 N N . SER B 1 23 ? -4.863 18.781 30.109 1 97.12 23 SER B N 1
ATOM 2885 C CA . SER B 1 23 ? -4.043 19.75 30.844 1 97.12 23 SER B CA 1
ATOM 2886 C C . SER B 1 23 ? -2.99 19.062 31.688 1 97.12 23 SER B C 1
ATOM 2888 O O . SER B 1 23 ? -2.08 19.703 32.219 1 97.12 23 SER B O 1
ATOM 2890 N N . GLU B 1 24 ? -3.115 17.766 31.781 1 97.75 24 GLU B N 1
ATOM 2891 C CA . GLU B 1 24 ? -2.053 17 32.438 1 97.75 24 GLU B CA 1
ATOM 2892 C C . GLU B 1 24 ? -0.847 16.844 31.516 1 97.75 24 GLU B C 1
ATOM 2894 O O . GLU B 1 24 ? 0.284 16.688 31.984 1 97.75 24 GLU B O 1
ATOM 2899 N N . HIS B 1 25 ? -1.072 16.828 30.266 1 98.56 25 HIS B N 1
ATOM 2900 C CA . HIS B 1 25 ? -0.031 16.562 29.266 1 98.56 25 HIS B CA 1
ATOM 2901 C C . HIS B 1 25 ? 0.579 17.859 28.75 1 98.56 25 HIS B C 1
ATOM 2903 O O . HIS B 1 25 ? 1.804 18 28.703 1 98.56 25 HIS B O 1
ATOM 2909 N N . LEU B 1 26 ? -0.238 18.812 28.328 1 98.69 26 LEU B N 1
ATOM 2910 C CA . LEU B 1 26 ? 0.188 20.141 27.891 1 98.69 26 LEU B CA 1
ATOM 2911 C C . LEU B 1 26 ? -0.172 21.188 28.938 1 98.69 26 LEU B C 1
ATOM 2913 O O . LEU B 1 26 ? -1.34 21.328 29.312 1 98.69 26 LEU B O 1
ATOM 2917 N N . LYS B 1 27 ? 0.815 21.938 29.281 1 98.44 27 LYS B N 1
ATOM 2918 C CA . LYS B 1 27 ? 0.586 22.938 30.312 1 98.44 27 LYS B CA 1
ATOM 2919 C C . LYS B 1 27 ? 0.979 24.328 29.828 1 98.44 27 LYS B C 1
ATOM 2921 O O . LYS B 1 27 ? 1.812 24.469 28.922 1 98.44 27 LYS B O 1
ATOM 2926 N N . PHE B 1 28 ? 0.324 25.25 30.391 1 97.94 28 PHE B N 1
ATOM 2927 C CA . PHE B 1 28 ? 0.463 26.672 30.062 1 97.94 28 PHE B CA 1
ATOM 2928 C C . PHE B 1 28 ? 1.222 27.391 31.172 1 97.94 28 PHE B C 1
ATOM 2930 O O . PHE B 1 28 ? 0.918 27.234 32.344 1 97.94 28 PHE B O 1
ATOM 2937 N N . ARG B 1 29 ? 2.33 28.125 30.766 1 98.19 29 ARG B N 1
ATOM 2938 C CA . ARG B 1 29 ? 3.096 28.844 31.781 1 98.19 29 ARG B CA 1
ATOM 2939 C C . ARG B 1 29 ? 3.5 30.234 31.281 1 98.19 29 ARG B C 1
ATOM 2941 O O . ARG B 1 29 ? 3.402 30.516 30.078 1 98.19 29 ARG B O 1
ATOM 2948 N N . THR B 1 30 ? 3.914 31.078 32.25 1 98.19 30 THR B N 1
ATOM 2949 C CA . THR B 1 30 ? 4.488 32.375 31.953 1 98.19 30 THR B CA 1
ATOM 2950 C C . THR B 1 30 ? 5.973 32.406 32.281 1 98.19 30 THR B C 1
ATOM 2952 O O . THR B 1 30 ? 6.367 32 33.375 1 98.19 30 THR B O 1
ATOM 2955 N N . VAL B 1 31 ? 6.73 32.875 31.328 1 97.56 31 VAL B N 1
ATOM 2956 C CA . VAL B 1 31 ? 8.164 32.969 31.562 1 97.56 31 VAL B CA 1
ATOM 2957 C C . VAL B 1 31 ? 8.641 34.375 31.172 1 97.56 31 VAL B C 1
ATOM 2959 O O . VAL B 1 31 ? 7.949 35.094 30.438 1 97.56 31 VAL B O 1
ATOM 2962 N N . SER B 1 32 ? 9.797 34.75 31.734 1 96.88 32 SER B N 1
ATOM 2963 C CA . SER B 1 32 ? 10.445 35.969 31.297 1 96.88 32 SER B CA 1
ATOM 2964 C C . SER B 1 32 ? 11.352 35.719 30.094 1 96.88 32 SER B C 1
ATOM 2966 O O . SER B 1 32 ? 12.125 34.781 30.078 1 96.88 32 SER B O 1
ATOM 2968 N N . LEU B 1 33 ? 11.234 36.625 29.094 1 96.25 33 LEU B N 1
ATOM 2969 C CA . LEU B 1 33 ? 12.055 36.469 27.891 1 96.25 33 LEU B CA 1
ATOM 2970 C C . LEU B 1 33 ? 12.711 37.812 27.531 1 96.25 33 LEU B C 1
ATOM 2972 O O . LEU B 1 33 ? 12.039 38.844 27.438 1 96.25 33 LEU B O 1
ATOM 2976 N N . SER B 1 34 ? 14.008 37.781 27.391 1 95.44 34 SER B N 1
ATOM 2977 C CA . SER B 1 34 ? 14.711 38.969 26.938 1 95.44 34 SER B CA 1
ATOM 2978 C C . SER B 1 34 ? 14.695 39.062 25.406 1 95.44 34 SER B C 1
ATOM 2980 O O . SER B 1 34 ? 15.086 38.125 24.719 1 95.44 34 SER B O 1
ATOM 2982 N N . ILE B 1 35 ? 14.242 40.156 24.891 1 93.94 35 ILE B N 1
ATOM 2983 C CA . ILE B 1 35 ? 14.242 40.375 23.453 1 93.94 35 ILE B CA 1
ATOM 2984 C C . ILE B 1 35 ? 15.203 41.5 23.109 1 93.94 35 ILE B C 1
ATOM 2986 O O . ILE B 1 35 ? 15.055 42.188 22.078 1 93.94 35 ILE B O 1
ATOM 2990 N N . ALA B 1 36 ? 16.094 41.781 24.031 1 93.06 36 ALA B N 1
ATOM 2991 C CA . ALA B 1 36 ? 17.125 42.75 23.781 1 93.06 36 ALA B CA 1
ATOM 2992 C C . ALA B 1 36 ? 18.062 42.312 22.656 1 93.06 36 ALA B C 1
ATOM 2994 O O . ALA B 1 36 ? 18.344 41.125 22.516 1 93.06 36 ALA B O 1
ATOM 2995 N N . SER B 1 37 ? 18.516 43.312 21.953 1 90.69 37 SER B N 1
ATOM 2996 C CA . SER B 1 37 ? 19.359 43 20.797 1 90.69 37 SER B CA 1
ATOM 2997 C C . SER B 1 37 ? 20.547 42.125 21.188 1 90.69 37 SER B C 1
ATOM 2999 O O . SER B 1 37 ? 20.906 41.219 20.453 1 90.69 37 SER B O 1
ATOM 3001 N N . ASP B 1 38 ? 21.109 42.406 22.266 1 91.94 38 ASP B N 1
ATOM 3002 C CA . ASP B 1 38 ? 22.312 41.688 22.688 1 91.94 38 ASP B CA 1
ATOM 3003 C C . ASP B 1 38 ? 21.969 40.281 23.156 1 91.94 38 ASP B C 1
ATOM 3005 O O . ASP B 1 38 ? 22.859 39.438 23.281 1 91.94 38 ASP B O 1
ATOM 3009 N N . SER B 1 39 ? 20.703 40.062 23.375 1 92.62 39 SER B N 1
ATOM 3010 C CA . SER B 1 39 ? 20.266 38.75 23.844 1 92.62 39 SER B CA 1
ATOM 3011 C C . SER B 1 39 ? 19.922 37.844 22.688 1 92.62 39 SER B C 1
ATOM 3013 O O . SER B 1 39 ? 19.703 36.625 22.875 1 92.62 39 SER B O 1
ATOM 3015 N N . ILE B 1 40 ? 19.828 38.344 21.531 1 95.81 40 ILE B N 1
ATOM 3016 C CA . ILE B 1 40 ? 19.453 37.594 20.344 1 95.81 40 ILE B CA 1
ATOM 3017 C C . ILE B 1 40 ? 20.719 37.062 19.656 1 95.81 40 ILE B C 1
ATOM 3019 O O . ILE B 1 40 ? 21.578 37.875 19.266 1 95.81 40 ILE B O 1
ATOM 3023 N N . PRO B 1 41 ? 20.891 35.781 19.531 1 97.06 41 PRO B N 1
ATOM 3024 C CA . PRO B 1 41 ? 22.078 35.219 18.859 1 97.06 41 PRO B CA 1
ATOM 3025 C C . PRO B 1 41 ? 22.156 35.594 17.391 1 97.06 41 PRO B C 1
ATOM 3027 O O . PRO B 1 41 ? 21.125 35.938 16.781 1 97.06 41 PRO B O 1
ATOM 3030 N N . HIS B 1 42 ? 23.359 35.5 16.875 1 97.44 42 HIS B N 1
ATOM 3031 C CA . HIS B 1 42 ? 23.516 35.656 15.43 1 97.44 42 HIS B CA 1
ATOM 3032 C C . HIS B 1 42 ? 22.641 34.688 14.648 1 97.44 42 HIS B C 1
ATOM 3034 O O . HIS B 1 42 ? 22.484 33.531 15.039 1 97.44 42 HIS B O 1
ATOM 3040 N N . ASN B 1 43 ? 22.031 35.156 13.562 1 98.12 43 ASN B N 1
ATOM 3041 C CA . ASN B 1 43 ? 21.172 34.375 12.68 1 98.12 43 ASN B CA 1
ATOM 3042 C C . ASN B 1 43 ? 19.891 33.938 13.391 1 98.12 43 ASN B C 1
ATOM 3044 O O . ASN B 1 43 ? 19.391 32.844 13.141 1 98.12 43 ASN B O 1
ATOM 3048 N N . HIS B 1 44 ? 19.531 34.688 14.336 1 98.44 44 HIS B N 1
ATOM 3049 C CA . HIS B 1 44 ? 18.25 34.5 15.016 1 98.44 44 HIS B CA 1
ATOM 3050 C C . HIS B 1 44 ? 17.391 35.75 14.953 1 98.44 44 HIS B C 1
ATOM 3052 O O . HIS B 1 44 ? 17.875 36.812 14.609 1 98.44 44 HIS B O 1
ATOM 3058 N N . LEU B 1 45 ? 16.125 35.562 15.234 1 98.31 45 LEU B N 1
ATOM 3059 C CA . LEU B 1 45 ? 15.109 36.625 15.25 1 98.31 45 LEU B CA 1
ATOM 3060 C C . LEU B 1 45 ? 14.312 36.594 16.547 1 98.31 45 LEU B C 1
ATOM 3062 O O . LEU B 1 45 ? 13.969 35.531 17.047 1 98.31 45 LEU B O 1
ATOM 3066 N N . ALA B 1 46 ? 14.133 37.75 17.094 1 98.12 46 ALA B N 1
ATOM 3067 C CA . ALA B 1 46 ? 13.039 37.875 18.062 1 98.12 46 ALA B CA 1
ATOM 3068 C C . ALA B 1 46 ? 11.711 38.156 17.344 1 98.12 46 ALA B C 1
ATOM 3070 O O . ALA B 1 46 ? 11.602 39.094 16.562 1 98.12 46 ALA B O 1
ATOM 3071 N N . VAL B 1 47 ? 10.781 37.312 17.641 1 98.12 47 VAL B N 1
ATOM 3072 C CA . VAL B 1 47 ? 9.531 37.406 16.891 1 98.12 47 VAL B CA 1
ATOM 3073 C C . VAL B 1 47 ? 8.352 37.406 17.859 1 98.12 47 VAL B C 1
ATOM 3075 O O . VAL B 1 47 ? 8.461 36.906 18.984 1 98.12 47 VAL B O 1
ATOM 3078 N N . GLU B 1 48 ? 7.25 38 17.453 1 98.12 48 GLU B N 1
ATOM 3079 C CA . GLU B 1 48 ? 5.938 37.844 18.078 1 98.12 48 GLU B CA 1
ATOM 3080 C C . GLU B 1 48 ? 5.039 36.938 17.234 1 98.12 48 GLU B C 1
ATOM 3082 O O . GLU B 1 48 ? 4.992 37.062 16.016 1 98.12 48 GLU B O 1
ATOM 3087 N N . THR B 1 49 ? 4.355 36.031 17.906 1 98.69 49 THR B N 1
ATOM 3088 C CA . THR B 1 49 ? 3.496 35.062 17.219 1 98.69 49 THR B CA 1
ATOM 3089 C C . THR B 1 49 ? 2.148 35.719 16.875 1 98.69 49 THR B C 1
ATOM 3091 O O . THR B 1 49 ? 1.482 36.281 17.75 1 98.69 49 THR B O 1
ATOM 3094 N N . LEU B 1 50 ? 1.796 35.656 15.617 1 98.5 50 LEU B N 1
ATOM 3095 C CA . LEU B 1 50 ? 0.499 36.156 15.195 1 98.5 50 LEU B CA 1
ATOM 3096 C C . LEU B 1 50 ? -0.532 35.031 15.109 1 98.5 50 LEU B C 1
ATOM 3098 O O . LEU B 1 50 ? -1.595 35.125 15.734 1 98.5 50 LEU B O 1
ATOM 3102 N N . LEU B 1 51 ? -0.264 34.031 14.383 1 98.75 51 LEU B N 1
ATOM 3103 C CA . LEU B 1 51 ? -1.149 32.875 14.164 1 98.75 51 LEU B CA 1
ATOM 3104 C C . LEU B 1 51 ? -0.39 31.562 14.32 1 98.75 51 LEU B C 1
ATOM 3106 O O . LEU B 1 51 ? 0.776 31.469 13.93 1 98.75 51 LEU B O 1
ATOM 3110 N N . LEU B 1 52 ? -1.054 30.562 14.859 1 98.81 52 LEU B N 1
ATOM 3111 C CA . LEU B 1 52 ? -0.508 29.219 15.008 1 98.81 52 LEU B CA 1
ATOM 3112 C C . LEU B 1 52 ? -1.368 28.203 14.273 1 98.81 52 LEU B C 1
ATOM 3114 O O . LEU B 1 52 ? -2.598 28.219 14.383 1 98.81 52 LEU B O 1
ATOM 3118 N N . SER B 1 53 ? -0.714 27.406 13.523 1 98.62 53 SER B N 1
ATOM 3119 C CA . SER B 1 53 ? -1.391 26.281 12.883 1 98.62 53 SER B CA 1
ATOM 3120 C C . SER B 1 53 ? -1.651 25.141 13.875 1 98.62 53 SER B C 1
ATOM 3122 O O . SER B 1 53 ? -0.753 24.75 14.617 1 98.62 53 SER B O 1
ATOM 3124 N N . VAL B 1 54 ? -2.838 24.625 13.922 1 98.06 54 VAL B N 1
ATOM 3125 C CA . VAL B 1 54 ? -3.152 23.469 14.734 1 98.06 54 VAL B CA 1
ATOM 3126 C C . VAL B 1 54 ? -3.418 22.266 13.828 1 98.06 54 VAL B C 1
ATOM 3128 O O . VAL B 1 54 ? -4.418 22.234 13.102 1 98.06 54 VAL B O 1
ATOM 3131 N N . ASP B 1 55 ? -2.557 21.281 13.891 1 96.94 55 ASP B N 1
ATOM 3132 C CA . ASP B 1 55 ? -2.605 20.156 12.969 1 96.94 55 ASP B CA 1
ATOM 3133 C C . ASP B 1 55 ? -2.637 18.828 13.727 1 96.94 55 ASP B C 1
ATOM 3135 O O . ASP B 1 55 ? -1.997 18.688 14.773 1 96.94 55 ASP B O 1
ATOM 3139 N N . PRO B 1 56 ? -3.258 17.797 13.125 1 95.69 56 PRO B N 1
ATOM 3140 C CA . PRO B 1 56 ? -3.463 16.531 13.82 1 95.69 56 PRO B CA 1
ATOM 3141 C C . PRO B 1 56 ? -2.154 15.797 14.109 1 95.69 56 PRO B C 1
ATOM 3143 O O . PRO B 1 56 ? -2.072 15.023 15.07 1 95.69 56 PRO B O 1
ATOM 3146 N N . TYR B 1 57 ? -1.121 15.992 13.32 1 94.94 57 TYR B N 1
ATOM 3147 C CA . TYR B 1 57 ? 0.123 15.258 13.516 1 94.94 57 TYR B CA 1
ATOM 3148 C C . TYR B 1 57 ? 0.727 15.555 14.883 1 94.94 57 TYR B C 1
ATOM 3150 O O . TYR B 1 57 ? 1.518 14.766 15.398 1 94.94 57 TYR B O 1
ATOM 3158 N N . LEU B 1 58 ? 0.352 16.672 15.508 1 96.75 58 LEU B N 1
ATOM 3159 C CA . LEU B 1 58 ? 0.847 17.016 16.828 1 96.75 58 LEU B CA 1
ATOM 3160 C C . LEU B 1 58 ? 0.537 15.914 17.844 1 96.75 58 LEU B C 1
ATOM 3162 O O . LEU B 1 58 ? 1.328 15.664 18.75 1 96.75 58 LEU B O 1
ATOM 3166 N N . ARG B 1 59 ? -0.612 15.289 17.641 1 96.12 59 ARG B N 1
ATOM 3167 C CA . ARG B 1 59 ? -0.987 14.172 18.5 1 96.12 59 ARG B CA 1
ATOM 3168 C C . ARG B 1 59 ? 0.096 13.102 18.516 1 96.12 59 ARG B C 1
ATOM 3170 O O . ARG B 1 59 ? 0.379 12.508 19.562 1 96.12 59 ARG B O 1
ATOM 3177 N N . GLY B 1 60 ? 0.685 12.891 17.391 1 95.12 60 GLY B N 1
ATOM 3178 C CA . GLY B 1 60 ? 1.718 11.875 17.266 1 95.12 60 GLY B CA 1
ATOM 3179 C C . GLY B 1 60 ? 3.033 12.273 17.891 1 95.12 60 GLY B C 1
ATOM 3180 O O . GLY B 1 60 ? 3.887 11.422 18.156 1 95.12 60 GLY B O 1
ATOM 3181 N N . ARG B 1 61 ? 3.203 13.523 18.172 1 96.94 61 ARG B N 1
ATOM 3182 C CA . ARG B 1 61 ? 4.449 14.016 18.75 1 96.94 61 ARG B CA 1
ATOM 3183 C C . ARG B 1 61 ? 4.371 14.062 20.266 1 96.94 61 ARG B C 1
ATOM 3185 O O . ARG B 1 61 ? 5.34 14.43 20.938 1 96.94 61 ARG B O 1
ATOM 3192 N N . LEU B 1 62 ? 3.209 13.633 20.797 1 97.56 62 LEU B N 1
ATOM 3193 C CA . LEU B 1 62 ? 2.963 13.766 22.219 1 97.56 62 LEU B CA 1
ATOM 3194 C C . LEU B 1 62 ? 2.904 12.391 22.891 1 97.56 62 LEU B C 1
ATOM 3196 O O . LEU B 1 62 ? 2.707 12.289 24.094 1 97.56 62 LEU B O 1
ATOM 3200 N N . THR B 1 63 ? 3.119 11.352 22.188 1 95.75 63 THR B N 1
ATOM 3201 C CA . THR B 1 63 ? 2.844 10 22.672 1 95.75 63 THR B CA 1
ATOM 3202 C C . THR B 1 63 ? 4.012 9.469 23.5 1 95.75 63 THR B C 1
ATOM 3204 O O . THR B 1 63 ? 3.838 8.586 24.344 1 95.75 63 THR B O 1
ATOM 3207 N N . GLY B 1 64 ? 5.207 9.914 23.203 1 95 64 GLY B N 1
ATOM 3208 C CA . GLY B 1 64 ? 6.402 9.406 23.859 1 95 64 GLY B CA 1
ATOM 3209 C C . GLY B 1 64 ? 7.008 8.211 23.156 1 95 64 GLY B C 1
ATOM 3210 O O . GLY B 1 64 ? 8 7.641 23.609 1 95 64 GLY B O 1
ATOM 3211 N N . THR B 1 65 ? 6.441 7.871 22.062 1 91.06 65 THR B N 1
ATOM 3212 C CA . THR B 1 65 ? 6.953 6.746 21.297 1 91.06 65 THR B CA 1
ATOM 3213 C C . THR B 1 65 ? 7.141 7.145 19.828 1 91.06 65 THR B C 1
ATOM 3215 O O . THR B 1 65 ? 6.527 8.102 19.359 1 91.06 65 THR B O 1
ATOM 3218 N N . LEU B 1 66 ? 8.07 6.445 19.203 1 89.25 66 LEU B N 1
ATOM 3219 C CA . LEU B 1 66 ? 8.281 6.633 17.781 1 89.25 66 LEU B CA 1
ATOM 3220 C C . LEU B 1 66 ? 7.512 5.59 16.969 1 89.25 66 LEU B C 1
ATOM 3222 O O . LEU B 1 66 ? 8.062 4.543 16.625 1 89.25 66 LEU B O 1
ATOM 3226 N N . GLU B 1 67 ? 6.234 5.691 16.828 1 85.56 67 GLU B N 1
ATOM 3227 C CA . GLU B 1 67 ? 5.457 4.754 16.031 1 85.56 67 GLU B CA 1
ATOM 3228 C C . GLU B 1 67 ? 4.418 5.477 15.18 1 85.56 67 GLU B C 1
ATOM 3230 O O . GLU B 1 67 ? 4.047 6.617 15.484 1 85.56 67 GLU B O 1
ATOM 3235 N N . GLY B 1 68 ? 4.027 4.855 14.062 1 92.12 68 GLY B N 1
ATOM 3236 C CA . GLY B 1 68 ? 2.98 5.375 13.195 1 92.12 68 GLY B CA 1
ATOM 3237 C C . GLY B 1 68 ? 3.471 6.449 12.242 1 92.12 68 GLY B C 1
ATOM 3238 O O . GLY B 1 68 ? 3.818 6.16 11.102 1 92.12 68 GLY B O 1
ATOM 3239 N N . LEU B 1 69 ? 3.752 7.574 12.781 1 93.44 69 LEU B N 1
ATOM 3240 C CA . LEU B 1 69 ? 4.191 8.688 11.945 1 93.44 69 LEU B CA 1
ATOM 3241 C C . LEU B 1 69 ? 5.707 8.844 12 1 93.44 69 LEU B C 1
ATOM 3243 O O . LEU B 1 69 ? 6.297 9.516 11.156 1 93.44 69 LEU B O 1
ATOM 3247 N N . PHE B 1 70 ? 6.359 8.219 12.961 1 93.81 70 PHE B N 1
ATOM 3248 C CA . PHE B 1 70 ? 7.809 8.219 13.117 1 93.81 70 PHE B CA 1
ATOM 3249 C C . PHE B 1 70 ? 8.367 9.633 13.07 1 93.81 70 PHE B C 1
ATOM 3251 O O . PHE B 1 70 ? 9.367 9.898 12.406 1 93.81 70 PHE B O 1
ATOM 3258 N N . ILE B 1 71 ? 7.656 10.508 13.703 1 93.62 71 ILE B N 1
ATOM 3259 C CA . ILE B 1 71 ? 8.086 11.891 13.852 1 93.62 71 ILE B CA 1
ATOM 3260 C C . ILE B 1 71 ? 8.695 12.094 15.234 1 93.62 71 ILE B C 1
ATOM 3262 O O . ILE B 1 71 ? 8.281 11.453 16.203 1 93.62 71 ILE B O 1
ATOM 3266 N N . SER B 1 72 ? 9.648 12.953 15.297 1 94.5 72 SER B N 1
ATOM 3267 C CA . SER B 1 72 ? 10.336 13.203 16.562 1 94.5 72 SER B CA 1
ATOM 3268 C C . SER B 1 72 ? 9.367 13.656 17.641 1 94.5 72 SER B C 1
ATOM 3270 O O . SER B 1 72 ? 8.445 14.43 17.375 1 94.5 72 SER B O 1
ATOM 3272 N N . GLN B 1 73 ? 9.602 13.172 18.812 1 96.88 73 GLN B N 1
ATOM 3273 C CA . GLN B 1 73 ? 8.773 13.516 19.969 1 96.88 73 GLN B CA 1
ATOM 3274 C C . GLN B 1 73 ? 9.273 14.797 20.641 1 96.88 73 GLN B C 1
ATOM 3276 O O . GLN B 1 73 ? 10.477 15.078 20.625 1 96.88 73 GLN B O 1
ATOM 3281 N N . TYR B 1 74 ? 8.305 15.555 21.109 1 97.81 74 TYR B N 1
ATOM 3282 C CA . TYR B 1 74 ? 8.719 16.625 22.016 1 97.81 74 TYR B CA 1
ATOM 3283 C C . TYR B 1 74 ? 9.359 16.062 23.281 1 97.81 74 TYR B C 1
ATOM 3285 O O . TYR B 1 74 ? 8.977 14.984 23.75 1 97.81 74 TYR B O 1
ATOM 3293 N N . GLN B 1 75 ? 10.289 16.812 23.812 1 98.12 75 GLN B N 1
ATOM 3294 C CA . GLN B 1 75 ? 10.852 16.469 25.109 1 98.12 75 GLN B CA 1
ATOM 3295 C C . GLN B 1 75 ? 10.016 17.062 26.25 1 98.12 75 GLN B C 1
ATOM 3297 O O . GLN B 1 75 ? 9.383 18.109 26.078 1 98.12 75 GLN B O 1
ATOM 3302 N N . LEU B 1 76 ? 10.07 16.328 27.375 1 98.25 76 LEU B N 1
ATOM 3303 C CA . LEU B 1 76 ? 9.406 16.906 28.531 1 98.25 76 LEU B CA 1
ATOM 3304 C C . LEU B 1 76 ? 9.938 18.297 28.844 1 98.25 76 LEU B C 1
ATOM 3306 O O . LEU B 1 76 ? 11.148 18.531 28.781 1 98.25 76 LEU B O 1
ATOM 3310 N N . ASN B 1 77 ? 9.008 19.219 29.078 1 98.31 77 ASN B N 1
ATOM 3311 C CA . ASN B 1 77 ? 9.266 20.609 29.422 1 98.31 77 ASN B CA 1
ATOM 3312 C C . ASN B 1 77 ? 9.641 21.438 28.188 1 98.31 77 ASN B C 1
ATOM 3314 O O . ASN B 1 77 ? 10 22.609 28.312 1 98.31 77 ASN B O 1
ATOM 3318 N N . GLN B 1 78 ? 9.57 20.812 27.078 1 98.38 78 GLN B N 1
ATOM 3319 C CA . GLN B 1 78 ? 9.812 21.531 25.844 1 98.38 78 GLN B CA 1
ATOM 3320 C C . GLN B 1 78 ? 8.555 22.281 25.391 1 98.38 78 GLN B C 1
ATOM 3322 O O . GLN B 1 78 ? 7.445 21.75 25.484 1 98.38 78 GLN B O 1
ATOM 3327 N N . VAL B 1 79 ? 8.742 23.531 24.938 1 98.69 79 VAL B N 1
ATOM 3328 C CA . VAL B 1 79 ? 7.645 24.266 24.328 1 98.69 79 VAL B CA 1
ATOM 3329 C C . VAL B 1 79 ? 7.234 23.609 23.016 1 98.69 79 VAL B C 1
ATOM 3331 O O . VAL B 1 79 ? 8.094 23.203 22.234 1 98.69 79 VAL B O 1
ATOM 3334 N N . ILE B 1 80 ? 5.934 23.484 22.844 1 98.62 80 ILE B N 1
ATOM 3335 C CA . ILE B 1 80 ? 5.402 22.922 21.609 1 98.62 80 ILE B CA 1
ATOM 3336 C C . ILE B 1 80 ? 5.758 23.828 20.422 1 98.62 80 ILE B C 1
ATOM 3338 O O . ILE B 1 80 ? 5.777 25.047 20.562 1 98.62 80 ILE B O 1
ATOM 3342 N N . THR B 1 81 ? 6.102 23.281 19.312 1 98.56 81 THR B N 1
ATOM 3343 C CA . THR B 1 81 ? 6.367 24.047 18.094 1 98.56 81 THR B CA 1
ATOM 3344 C C . THR B 1 81 ? 5.426 23.625 16.984 1 98.56 81 THR B C 1
ATOM 3346 O O . THR B 1 81 ? 5.113 22.438 16.828 1 98.56 81 THR B O 1
ATOM 3349 N N . VAL B 1 82 ? 4.93 24.516 16.25 1 98.38 82 VAL B N 1
ATOM 3350 C CA . VAL B 1 82 ? 4.02 24.297 15.125 1 98.38 82 VAL B CA 1
ATOM 3351 C C . VAL B 1 82 ? 4.344 25.25 13.984 1 98.38 82 VAL B C 1
ATOM 3353 O O . VAL B 1 82 ? 5.219 26.109 14.117 1 98.38 82 VAL B O 1
ATOM 3356 N N . PHE B 1 83 ? 3.695 25.047 12.828 1 97.81 83 PHE B N 1
ATOM 3357 C CA . PHE B 1 83 ? 3.713 26.078 11.789 1 97.81 83 PHE B CA 1
ATOM 3358 C C . PHE B 1 83 ? 3.021 27.344 12.266 1 97.81 83 PHE B C 1
ATOM 3360 O O . PHE B 1 83 ? 2.002 27.281 12.953 1 97.81 83 PHE B O 1
ATOM 3367 N N . GLY B 1 84 ? 3.641 28.469 11.977 1 98.44 84 GLY B N 1
ATOM 3368 C CA . GLY B 1 84 ? 3.045 29.703 12.461 1 98.44 84 GLY B CA 1
ATOM 3369 C C . GLY B 1 84 ? 3.434 30.922 11.641 1 98.44 84 GLY B C 1
ATOM 3370 O O . GLY B 1 84 ? 4.363 30.859 10.836 1 98.44 84 GLY B O 1
ATOM 3371 N N . VAL B 1 85 ? 2.604 31.938 11.742 1 98.44 85 VAL B N 1
ATOM 3372 C CA . VAL B 1 85 ? 2.9 33.25 11.211 1 98.44 85 VAL B CA 1
ATOM 3373 C C . VAL B 1 85 ? 3.402 34.156 12.328 1 98.44 85 VAL B C 1
ATOM 3375 O O . VAL B 1 85 ? 2.75 34.312 13.367 1 98.44 85 VAL B O 1
ATOM 3378 N N . VAL B 1 86 ? 4.566 34.781 12.07 1 98.56 86 VAL B N 1
ATOM 3379 C CA . VAL B 1 86 ? 5.188 35.594 13.109 1 98.56 86 VAL B CA 1
ATOM 3380 C C . VAL B 1 86 ? 5.586 36.938 12.531 1 98.56 86 VAL B C 1
ATOM 3382 O O . VAL B 1 86 ? 5.707 37.094 11.312 1 98.56 86 VAL B O 1
ATOM 3385 N N . ARG B 1 87 ? 5.703 37.875 13.398 1 98.12 87 ARG B N 1
ATOM 3386 C CA . ARG B 1 87 ? 6.223 39.188 13.062 1 98.12 87 ARG B CA 1
ATOM 3387 C C . ARG B 1 87 ? 7.582 39.438 13.711 1 98.12 87 ARG B C 1
ATOM 3389 O O . ARG B 1 87 ? 7.75 39.219 14.906 1 98.12 87 ARG B O 1
ATOM 3396 N N . VAL B 1 88 ? 8.5 39.969 12.953 1 98.12 88 VAL B N 1
ATOM 3397 C CA . VAL B 1 88 ? 9.844 40.25 13.469 1 98.12 88 VAL B CA 1
ATOM 3398 C C . VAL B 1 88 ? 9.82 41.469 14.359 1 98.12 88 VAL B C 1
ATOM 3400 O O . VAL B 1 88 ? 9.375 42.531 13.938 1 98.12 88 VAL B O 1
ATOM 3403 N N . ILE B 1 89 ? 10.281 41.312 15.539 1 97.12 89 ILE B N 1
ATOM 3404 C CA . ILE B 1 89 ? 10.445 42.438 16.469 1 97.12 89 ILE B CA 1
ATOM 3405 C C . ILE B 1 89 ? 11.867 42.969 16.359 1 97.12 89 ILE B C 1
ATOM 3407 O O . ILE B 1 89 ? 12.078 44.188 16.391 1 97.12 89 ILE B O 1
ATOM 3411 N N . ARG B 1 90 ? 12.781 42.031 16.344 1 97.06 90 ARG B N 1
ATOM 3412 C CA . ARG B 1 90 ? 14.203 42.312 16.188 1 97.06 90 ARG B CA 1
ATOM 3413 C C . ARG B 1 90 ? 14.906 41.25 15.398 1 97.06 90 ARG B C 1
ATOM 3415 O O . ARG B 1 90 ? 14.547 40.062 15.492 1 97.06 90 ARG B O 1
ATOM 3422 N N . SER B 1 91 ? 15.961 41.656 14.664 1 97.12 91 SER B N 1
ATOM 3423 C CA . SER B 1 91 ? 16.641 40.719 13.805 1 97.12 91 SER B CA 1
ATOM 3424 C C . SER B 1 91 ? 18.156 40.781 13.969 1 97.12 91 SER B C 1
ATOM 3426 O O . SER B 1 91 ? 18.703 41.875 14.07 1 97.12 91 SER B O 1
ATOM 3428 N N . LYS B 1 92 ? 18.75 39.656 14.125 1 97.75 92 LYS B N 1
ATOM 3429 C CA . LYS B 1 92 ? 20.203 39.562 14.023 1 97.75 92 LYS B CA 1
ATOM 3430 C C . LYS B 1 92 ? 20.609 38.781 12.758 1 97.75 92 LYS B C 1
ATOM 3432 O O . LYS B 1 92 ? 21.594 38.062 12.758 1 97.75 92 LYS B O 1
ATOM 3437 N N . ASP B 1 93 ? 19.766 38.812 11.805 1 97.44 93 ASP B N 1
ATOM 3438 C CA . ASP B 1 93 ? 19.984 38.312 10.445 1 97.44 93 ASP B CA 1
ATOM 3439 C C . ASP B 1 93 ? 19.594 39.375 9.414 1 97.44 93 ASP B C 1
ATOM 3441 O O . ASP B 1 93 ? 18.453 39.844 9.391 1 97.44 93 ASP B O 1
ATOM 3445 N N . SER B 1 94 ? 20.531 39.781 8.523 1 96.94 94 SER B N 1
ATOM 3446 C CA . SER B 1 94 ? 20.359 40.875 7.582 1 96.94 94 SER B CA 1
ATOM 3447 C C . SER B 1 94 ? 19.266 40.562 6.559 1 96.94 94 SER B C 1
ATOM 3449 O O . SER B 1 94 ? 18.781 41.469 5.875 1 96.94 94 SER B O 1
ATOM 3451 N N . LYS B 1 95 ? 18.891 39.344 6.473 1 97.25 95 LYS B N 1
ATOM 3452 C CA . LYS B 1 95 ? 17.859 38.938 5.508 1 97.25 95 LYS B CA 1
ATOM 3453 C C . LYS B 1 95 ? 16.484 39.406 5.957 1 97.25 95 LYS B C 1
ATOM 3455 O O . LYS B 1 95 ? 15.539 39.438 5.16 1 97.25 95 LYS B O 1
ATOM 3460 N N . TYR B 1 96 ? 16.344 39.75 7.211 1 97.94 96 TYR B N 1
ATOM 3461 C CA . TYR B 1 96 ? 15.031 40.094 7.762 1 97.94 96 TYR B CA 1
ATOM 3462 C C . TYR B 1 96 ? 15.062 41.438 8.477 1 97.94 96 TYR B C 1
ATOM 3464 O O . TYR B 1 96 ? 16.062 41.781 9.102 1 97.94 96 TYR B O 1
ATOM 3472 N N . ASN B 1 97 ? 13.922 42.094 8.375 1 97.25 97 ASN B N 1
ATOM 3473 C CA . ASN B 1 97 ? 13.773 43.406 9.031 1 97.25 97 ASN B CA 1
ATOM 3474 C C . ASN B 1 97 ? 12.656 43.375 10.07 1 97.25 97 ASN B C 1
ATOM 3476 O O . ASN B 1 97 ? 11.742 42.562 10 1 97.25 97 ASN B O 1
ATOM 3480 N N . GLU B 1 98 ? 12.812 44.312 11.023 1 96.94 98 GLU B N 1
ATOM 3481 C CA . GLU B 1 98 ? 11.727 44.531 11.969 1 96.94 98 GLU B CA 1
ATOM 3482 C C . GLU B 1 98 ? 10.414 44.812 11.258 1 96.94 98 GLU B C 1
ATOM 3484 O O . GLU B 1 98 ? 10.383 45.594 10.297 1 96.94 98 GLU B O 1
ATOM 3489 N N . GLY B 1 99 ? 9.375 44.062 11.641 1 96.81 99 GLY B N 1
ATOM 3490 C CA . GLY B 1 99 ? 8.062 44.25 11.039 1 96.81 99 GLY B CA 1
ATOM 3491 C C . GLY B 1 99 ? 7.738 43.25 9.969 1 96.81 99 GLY B C 1
ATOM 3492 O O . GLY B 1 99 ? 6.578 43.062 9.594 1 96.81 99 GLY B O 1
ATOM 3493 N N . ASP B 1 100 ? 8.766 42.562 9.461 1 97.75 100 ASP B N 1
ATOM 3494 C CA . ASP B 1 100 ? 8.508 41.5 8.477 1 97.75 100 ASP B CA 1
ATOM 3495 C C . ASP B 1 100 ? 7.535 40.469 9.023 1 97.75 100 ASP B C 1
ATOM 3497 O O . ASP B 1 100 ? 7.617 40.094 10.195 1 97.75 100 ASP B O 1
ATOM 3501 N N . ILE B 1 101 ? 6.586 40.031 8.203 1 97.88 101 ILE B N 1
ATOM 3502 C CA . ILE B 1 101 ? 5.711 38.906 8.523 1 97.88 101 ILE B CA 1
ATOM 3503 C C . ILE B 1 101 ? 6.238 37.625 7.859 1 97.88 101 ILE B C 1
ATOM 3505 O O . ILE B 1 101 ? 6.477 37.594 6.648 1 97.88 101 ILE B O 1
ATOM 3509 N N . LEU B 1 102 ? 6.48 36.625 8.703 1 98.25 102 LEU B N 1
ATOM 3510 C CA . LEU B 1 102 ? 7.176 35.438 8.234 1 98.25 102 LEU B CA 1
ATOM 3511 C C . LEU B 1 102 ? 6.352 34.188 8.508 1 98.25 102 LEU B C 1
ATOM 3513 O O . LEU B 1 102 ? 5.613 34.125 9.492 1 98.25 102 LEU B O 1
ATOM 3517 N N . LEU B 1 103 ? 6.391 33.25 7.594 1 98 103 LEU B N 1
ATOM 3518 C CA . LEU B 1 103 ? 5.934 31.891 7.855 1 98 103 LEU B CA 1
ATOM 3519 C C . LEU B 1 103 ? 7.031 31.062 8.508 1 98 103 LEU B C 1
ATOM 3521 O O . LEU B 1 103 ? 8.086 30.844 7.918 1 98 103 LEU B O 1
ATOM 3525 N N . ASN B 1 104 ? 6.812 30.688 9.688 1 98.25 104 ASN B N 1
ATOM 3526 C CA . ASN B 1 104 ? 7.773 29.938 10.484 1 98.25 104 ASN B CA 1
ATOM 3527 C C . ASN B 1 104 ? 7.395 28.453 10.57 1 98.25 104 ASN B C 1
ATOM 3529 O O . ASN B 1 104 ? 6.297 28.109 11.008 1 98.25 104 ASN B O 1
ATOM 3533 N N . ARG B 1 105 ? 8.289 27.531 10.18 1 97.12 105 ARG B N 1
ATOM 3534 C CA . ARG B 1 105 ? 8.016 26.109 10.102 1 97.12 105 ARG B CA 1
ATOM 3535 C C . ARG B 1 105 ? 7.961 25.484 11.492 1 97.12 105 ARG B C 1
ATOM 3537 O O . ARG B 1 105 ? 7.402 24.391 11.672 1 97.12 105 ARG B O 1
ATOM 3544 N N . SER B 1 106 ? 8.586 26.141 12.406 1 97.44 106 SER B N 1
ATOM 3545 C CA . SER B 1 106 ? 8.727 25.594 13.75 1 97.44 106 SER B CA 1
ATOM 3546 C C . SER B 1 106 ? 8.547 26.672 14.812 1 97.44 106 SER B C 1
ATOM 3548 O O . SER B 1 106 ? 9.406 26.859 15.672 1 97.44 106 SER B O 1
ATOM 3550 N N . ALA B 1 107 ? 7.406 27.297 14.75 1 98.44 107 ALA B N 1
ATOM 3551 C CA . ALA B 1 107 ? 7.113 28.359 15.703 1 98.44 107 ALA B CA 1
ATOM 3552 C C . ALA B 1 107 ? 6.746 27.797 17.062 1 98.44 107 ALA B C 1
ATOM 3554 O O . ALA B 1 107 ? 5.859 26.938 17.172 1 98.44 107 ALA B O 1
ATOM 3555 N N . PRO B 1 108 ? 7.434 28.281 18.125 1 98.69 108 PRO B N 1
ATOM 3556 C CA . PRO B 1 108 ? 6.961 27.922 19.453 1 98.69 108 PRO B CA 1
ATOM 3557 C C . PRO B 1 108 ? 5.539 28.406 19.734 1 98.69 108 PRO B C 1
ATOM 3559 O O . PRO B 1 108 ? 5.164 29.5 19.312 1 98.69 108 PRO B O 1
ATOM 3562 N N . VAL B 1 109 ? 4.801 27.562 20.359 1 98.88 109 VAL B N 1
ATOM 3563 C CA . VAL B 1 109 ? 3.492 28 20.828 1 98.88 109 VAL B CA 1
ATOM 3564 C C . VAL B 1 109 ? 3.66 28.938 22.031 1 98.88 109 VAL B C 1
ATOM 3566 O O . VAL B 1 109 ? 3.424 28.531 23.172 1 98.88 109 VAL B O 1
ATOM 3569 N N . ALA B 1 110 ? 4.016 30.125 21.734 1 98.81 110 ALA B N 1
ATOM 3570 C CA . ALA B 1 110 ? 4.344 31.203 22.672 1 98.81 110 ALA B CA 1
ATOM 3571 C C . ALA B 1 110 ? 4.023 32.562 22.062 1 98.81 110 ALA B C 1
ATOM 3573 O O . ALA B 1 110 ? 3.914 32.688 20.844 1 98.81 110 ALA B O 1
ATOM 3574 N N . GLU B 1 111 ? 3.848 33.5 22.875 1 98.56 111 GLU B N 1
ATOM 3575 C CA . GLU B 1 111 ? 3.547 34.844 22.406 1 98.56 111 GLU B CA 1
ATOM 3576 C C . GLU B 1 111 ? 4.762 35.469 21.734 1 98.56 111 GLU B C 1
ATOM 3578 O O . GLU B 1 111 ? 4.625 36.188 20.719 1 98.56 111 GLU B O 1
ATOM 3583 N N . TYR B 1 112 ? 5.918 35.25 22.312 1 97.88 112 TYR B N 1
ATOM 3584 C CA . TYR B 1 112 ? 7.211 35.719 21.812 1 97.88 112 TYR B CA 1
ATOM 3585 C C . TYR B 1 112 ? 8.219 34.562 21.797 1 97.88 112 TYR B C 1
ATOM 3587 O O . TYR B 1 112 ? 8.094 33.625 22.562 1 97.88 112 TYR B O 1
ATOM 3595 N N . SER B 1 113 ? 9.188 34.688 20.922 1 98 113 SER B N 1
ATOM 3596 C CA . SER B 1 113 ? 10.242 33.688 20.891 1 98 113 SER B CA 1
ATOM 3597 C C . SER B 1 113 ? 11.477 34.188 20.156 1 98 113 SER B C 1
ATOM 3599 O O . SER B 1 113 ? 11.398 35.156 19.406 1 98 113 SER B O 1
ATOM 3601 N N . ILE B 1 114 ? 12.555 33.656 20.531 1 97.94 114 ILE B N 1
ATOM 3602 C CA . ILE B 1 114 ? 13.773 33.781 19.734 1 97.94 114 ILE B CA 1
ATOM 3603 C C . ILE B 1 114 ? 13.922 32.531 18.844 1 97.94 114 ILE B C 1
ATOM 3605 O O . ILE B 1 114 ? 14.023 31.422 19.344 1 97.94 114 ILE B O 1
ATOM 3609 N N . VAL B 1 115 ? 13.891 32.75 17.5 1 98.31 115 VAL B N 1
ATOM 3610 C CA . VAL B 1 115 ? 13.891 31.578 16.609 1 98.31 115 VAL B CA 1
ATOM 3611 C C . VAL B 1 115 ? 15.055 31.703 15.625 1 98.31 115 VAL B C 1
ATOM 3613 O O . VAL B 1 115 ? 15.438 32.812 15.227 1 98.31 115 VAL B O 1
ATOM 3616 N N . PRO B 1 116 ? 15.672 30.562 15.258 1 98.38 116 PRO B N 1
ATOM 3617 C CA . PRO B 1 116 ? 16.688 30.625 14.203 1 98.38 116 PRO B CA 1
ATOM 3618 C C . PRO B 1 116 ? 16.109 31.031 12.852 1 98.38 116 PRO B C 1
ATOM 3620 O O . PRO B 1 116 ? 14.992 30.625 12.5 1 98.38 116 PRO B O 1
ATOM 3623 N N . SER B 1 117 ? 16.859 31.766 12.109 1 98.06 117 SER B N 1
ATOM 3624 C CA . SER B 1 117 ? 16.438 32.188 10.781 1 98.06 117 SER B CA 1
ATOM 3625 C C . SER B 1 117 ? 16.219 31.016 9.859 1 98.06 117 SER B C 1
ATOM 3627 O O . SER B 1 117 ? 15.414 31.078 8.922 1 98.06 117 SER B O 1
ATOM 3629 N N . SER B 1 118 ? 16.828 29.891 10.172 1 97.12 118 SER B N 1
ATOM 3630 C CA . SER B 1 118 ? 16.75 28.703 9.344 1 97.12 118 SER B CA 1
ATOM 3631 C C . SER B 1 118 ? 15.352 28.078 9.414 1 97.12 118 SER B C 1
ATOM 3633 O O . SER B 1 118 ? 14.992 27.25 8.57 1 97.12 118 SER B O 1
ATOM 3635 N N . ASP B 1 119 ? 14.539 28.438 10.336 1 97.12 119 ASP B N 1
ATOM 3636 C CA . ASP B 1 119 ? 13.203 27.875 10.5 1 97.12 119 ASP B CA 1
ATOM 3637 C C . ASP B 1 119 ? 12.188 28.625 9.641 1 97.12 119 ASP B C 1
ATOM 3639 O O . ASP B 1 119 ? 11.031 28.203 9.523 1 97.12 119 ASP B O 1
ATOM 3643 N N . ILE B 1 120 ? 12.609 29.75 9.062 1 97.62 120 ILE B N 1
ATOM 3644 C CA . ILE B 1 120 ? 11.688 30.562 8.281 1 97.62 120 ILE B CA 1
ATOM 3645 C C . ILE B 1 120 ? 11.492 29.953 6.898 1 97.62 120 ILE B C 1
ATOM 3647 O O . ILE B 1 120 ? 12.453 29.734 6.16 1 97.62 120 ILE B O 1
ATOM 3651 N N . ALA B 1 121 ? 10.242 29.688 6.586 1 94.94 121 ALA B N 1
ATOM 3652 C CA . ALA B 1 121 ? 9.914 29.094 5.297 1 94.94 121 ALA B CA 1
ATOM 3653 C C . ALA B 1 121 ? 9.82 30.156 4.203 1 94.94 121 ALA B C 1
ATOM 3655 O O . ALA B 1 121 ? 10.203 29.906 3.057 1 94.94 121 ALA B O 1
ATOM 3656 N N . ARG B 1 122 ? 9.234 31.281 4.578 1 93.94 122 ARG B N 1
ATOM 3657 C CA . ARG B 1 122 ? 9.125 32.344 3.582 1 93.94 122 ARG B CA 1
ATOM 3658 C C . ARG B 1 122 ? 8.688 33.656 4.227 1 93.94 122 ARG B C 1
ATOM 3660 O O . ARG B 1 122 ? 8.078 33.656 5.297 1 93.94 122 ARG B O 1
ATOM 3667 N N . LYS B 1 123 ? 9 34.719 3.551 1 96.12 123 LYS B N 1
ATOM 3668 C CA . LYS B 1 123 ? 8.453 36.062 3.863 1 96.12 123 LYS B CA 1
ATOM 3669 C C . LYS B 1 123 ? 7.09 36.25 3.213 1 96.12 123 LYS B C 1
ATOM 3671 O O . LYS B 1 123 ? 6.914 35.969 2.025 1 96.12 123 LYS B O 1
ATOM 3676 N N . ILE B 1 124 ? 6.133 36.625 3.986 1 96.12 124 ILE B N 1
ATOM 3677 C CA . ILE B 1 124 ? 4.777 36.844 3.486 1 96.12 124 ILE B CA 1
ATOM 3678 C C . ILE B 1 124 ? 4.625 38.25 2.967 1 96.12 124 ILE B C 1
ATOM 3680 O O . ILE B 1 124 ? 4.988 39.219 3.654 1 96.12 124 ILE B O 1
ATOM 3684 N N . ASP B 1 125 ? 4.191 38.344 1.725 1 90.25 125 ASP B N 1
ATOM 3685 C CA . ASP B 1 125 ? 3.879 39.625 1.132 1 90.25 125 ASP B CA 1
ATOM 3686 C C . ASP B 1 125 ? 2.412 40 1.345 1 90.25 125 ASP B C 1
ATOM 3688 O O . ASP B 1 125 ? 1.537 39.531 0.621 1 90.25 125 ASP B O 1
ATOM 3692 N N . ALA B 1 126 ? 2.193 40.906 2.209 1 80.75 126 ALA B N 1
ATOM 3693 C CA . ALA B 1 126 ? 0.834 41.25 2.605 1 80.75 126 ALA B CA 1
ATOM 3694 C C . ALA B 1 126 ? 0.095 41.969 1.466 1 80.75 126 ALA B C 1
ATOM 3696 O O . ALA B 1 126 ? -1.134 42.062 1.483 1 80.75 126 ALA B O 1
ATOM 3697 N N . THR B 1 127 ? 0.804 42.375 0.511 1 85.19 127 THR B N 1
ATOM 3698 C CA . THR B 1 127 ? 0.188 43.125 -0.567 1 85.19 127 THR B CA 1
ATOM 3699 C C . THR B 1 127 ? -0.485 42.219 -1.574 1 85.19 127 THR B C 1
ATOM 3701 O O . THR B 1 127 ? -1.291 42.656 -2.395 1 85.19 127 THR B O 1
ATOM 3704 N N . ILE B 1 128 ? -0.188 40.938 -1.507 1 86 128 ILE B N 1
ATOM 3705 C CA . ILE B 1 128 ? -0.704 40 -2.473 1 86 128 ILE B CA 1
ATOM 3706 C C . ILE B 1 128 ? -2.191 39.75 -2.221 1 86 128 ILE B C 1
ATOM 3708 O O . ILE B 1 128 ? -2.904 39.25 -3.094 1 86 128 ILE B O 1
ATOM 3712 N N . GLY B 1 129 ? -2.758 40.062 -1.039 1 89 129 GLY B N 1
ATOM 3713 C CA . GLY B 1 129 ? -4.188 40 -0.775 1 89 129 GLY B CA 1
ATOM 3714 C C . GLY B 1 129 ? -4.629 38.656 -0.232 1 89 129 GLY B C 1
ATOM 3715 O O . GLY B 1 129 ? -5.824 38.344 -0.186 1 89 129 GLY B O 1
ATOM 3716 N N . ILE B 1 130 ? -3.746 37.812 0.088 1 93.62 130 ILE B N 1
ATOM 3717 C CA . ILE B 1 130 ? -4.066 36.531 0.698 1 93.62 130 ILE B CA 1
ATOM 3718 C C . ILE B 1 130 ? -4.055 36.656 2.219 1 93.62 130 ILE B C 1
ATOM 3720 O O . ILE B 1 130 ? -3.129 37.25 2.791 1 93.62 130 ILE B O 1
ATOM 3724 N N . SER B 1 131 ? -5.113 36.188 2.791 1 93.94 131 SER B N 1
ATOM 3725 C CA . SER B 1 131 ? -5.227 36.281 4.242 1 93.94 131 SER B CA 1
ATOM 3726 C C . SER B 1 131 ? -4.074 35.562 4.934 1 93.94 131 SER B C 1
ATOM 3728 O O . SER B 1 131 ? -3.605 34.531 4.449 1 93.94 131 SER B O 1
ATOM 3730 N N . LEU B 1 132 ? -3.65 36.062 6.113 1 95.5 132 LEU B N 1
ATOM 3731 C CA . LEU B 1 132 ? -2.547 35.469 6.852 1 95.5 132 LEU B CA 1
ATOM 3732 C C . LEU B 1 132 ? -2.889 34.031 7.258 1 95.5 132 LEU B C 1
ATOM 3734 O O . LEU B 1 132 ? -2.014 33.156 7.273 1 95.5 132 LEU B O 1
ATOM 3738 N N . SER B 1 133 ? -4.176 33.781 7.602 1 95.75 133 SER B N 1
ATOM 3739 C CA . SER B 1 133 ? -4.582 32.438 8.016 1 95.75 133 SER B CA 1
ATOM 3740 C C . SER B 1 133 ? -4.465 31.453 6.863 1 95.75 133 SER B C 1
ATOM 3742 O O . SER B 1 133 ? -4.246 30.266 7.086 1 95.75 133 SER B O 1
ATOM 3744 N N . ASP B 1 134 ? -4.555 31.906 5.617 1 96.19 134 ASP B N 1
ATOM 3745 C CA . ASP B 1 134 ? -4.449 31.016 4.461 1 96.19 134 ASP B CA 1
ATOM 3746 C C . ASP B 1 134 ? -3.027 30.484 4.309 1 96.19 134 ASP B C 1
ATOM 3748 O O . ASP B 1 134 ? -2.824 29.406 3.748 1 96.19 134 ASP B O 1
ATOM 3752 N N . TYR B 1 135 ? -2.053 31.234 4.848 1 96.94 135 TYR B N 1
ATOM 3753 C CA . TYR B 1 135 ? -0.668 30.766 4.809 1 96.94 135 TYR B CA 1
ATOM 3754 C C . TYR B 1 135 ? -0.457 29.594 5.758 1 96.94 135 TYR B C 1
ATOM 3756 O O . TYR B 1 135 ? 0.57 28.922 5.695 1 96.94 135 TYR B O 1
ATOM 3764 N N . LEU B 1 136 ? -1.477 29.328 6.617 1 97.81 136 LEU B N 1
ATOM 3765 C CA . LEU B 1 136 ? -1.432 28.172 7.504 1 97.81 136 LEU B CA 1
ATOM 3766 C C . LEU B 1 136 ? -2.363 27.062 7.008 1 97.81 136 LEU B C 1
ATOM 3768 O O . LEU B 1 136 ? -2.291 25.922 7.477 1 97.81 136 LEU B O 1
ATOM 3772 N N . GLY B 1 137 ? -3.266 27.406 6.082 1 97.19 137 GLY B N 1
ATOM 3773 C CA . GLY B 1 137 ? -4.238 26.469 5.547 1 97.19 137 GLY B CA 1
ATOM 3774 C C . GLY B 1 137 ? -3.92 26.031 4.129 1 97.19 137 GLY B C 1
ATOM 3775 O O . GLY B 1 137 ? -3.141 25.094 3.926 1 97.19 137 GLY B O 1
ATOM 3776 N N . SER B 1 138 ? -4.391 26.812 3.131 1 97.81 138 SER B N 1
ATOM 3777 C CA . SER B 1 138 ? -4.25 26.469 1.721 1 97.81 138 SER B CA 1
ATOM 3778 C C . SER B 1 138 ? -2.803 26.609 1.261 1 97.81 138 SER B C 1
ATOM 3780 O O . SER B 1 138 ? -2.359 25.891 0.357 1 97.81 138 SER B O 1
ATOM 3782 N N . LEU B 1 139 ? -2.072 27.516 1.896 1 97.06 139 LEU B N 1
ATOM 3783 C CA . LEU B 1 139 ? -0.674 27.719 1.538 1 97.06 139 LEU B CA 1
ATOM 3784 C C . LEU B 1 139 ? 0.251 27.172 2.619 1 97.06 139 LEU B C 1
ATOM 3786 O O . LEU B 1 139 ? 1.458 27.422 2.598 1 97.06 139 LEU B O 1
ATOM 3790 N N . GLY B 1 140 ? -0.319 26.422 3.57 1 96.81 140 GLY B N 1
ATOM 3791 C CA . GLY B 1 140 ? 0.422 25.828 4.676 1 96.81 140 GLY B CA 1
ATOM 3792 C C . GLY B 1 140 ? 0.487 24.312 4.609 1 96.81 140 GLY B C 1
ATOM 3793 O O . GLY B 1 140 ? 0.544 23.734 3.523 1 96.81 140 GLY B O 1
ATOM 3794 N N . ILE B 1 141 ? 0.473 23.672 5.707 1 97 141 ILE B N 1
ATOM 3795 C CA . ILE B 1 141 ? 0.67 22.234 5.871 1 97 141 ILE B CA 1
ATOM 3796 C C . ILE B 1 141 ? -0.471 21.469 5.199 1 97 141 ILE B C 1
ATOM 3798 O O . ILE B 1 141 ? -0.237 20.625 4.344 1 97 141 ILE B O 1
ATOM 3802 N N . PRO B 1 142 ? -1.708 21.797 5.461 1 98.12 142 PRO B N 1
ATOM 3803 C CA . PRO B 1 142 ? -2.779 21 4.863 1 98.12 142 PRO B CA 1
ATOM 3804 C C . PRO B 1 142 ? -2.846 21.141 3.344 1 98.12 142 PRO B C 1
ATOM 3806 O O . PRO B 1 142 ? -3.117 20.172 2.639 1 98.12 142 PRO B O 1
ATOM 3809 N N . GLY B 1 143 ? -2.623 22.438 2.854 1 98.5 143 GLY B N 1
ATOM 3810 C CA . GLY B 1 143 ? -2.574 22.594 1.409 1 98.5 143 GLY B CA 1
ATOM 3811 C C . GLY B 1 143 ? -1.467 21.781 0.756 1 98.5 143 GLY B C 1
ATOM 3812 O O . GLY B 1 143 ? -1.679 21.172 -0.287 1 98.5 143 GLY B O 1
ATOM 3813 N N . PHE B 1 144 ? -0.319 21.844 1.39 1 98.56 144 PHE B N 1
ATOM 3814 C CA . PHE B 1 144 ? 0.83 21.109 0.863 1 98.56 144 PHE B CA 1
ATOM 3815 C C . PHE B 1 144 ? 0.579 19.609 0.893 1 98.56 144 PHE B C 1
ATOM 3817 O O . PHE B 1 144 ? 0.902 18.906 -0.064 1 98.56 144 PHE B O 1
ATOM 3824 N N . ALA B 1 145 ? -0.041 19.125 1.929 1 98.75 145 ALA B N 1
ATOM 3825 C CA . ALA B 1 145 ? -0.39 17.719 2.031 1 98.75 145 ALA B CA 1
ATOM 3826 C C . ALA B 1 145 ? -1.37 17.312 0.934 1 98.75 145 ALA B C 1
ATOM 3828 O O . ALA B 1 145 ? -1.199 16.266 0.293 1 98.75 145 ALA B O 1
ATOM 3829 N N . ALA B 1 146 ? -2.342 18.109 0.721 1 98.88 146 ALA B N 1
ATOM 3830 C CA . ALA B 1 146 ? -3.32 17.859 -0.332 1 98.88 146 ALA B CA 1
ATOM 3831 C C . ALA B 1 146 ? -2.654 17.828 -1.705 1 98.88 146 ALA B C 1
ATOM 3833 O O . ALA B 1 146 ? -2.949 16.969 -2.531 1 98.88 146 ALA B O 1
ATOM 3834 N N . TRP B 1 147 ? -1.755 18.828 -1.905 1 98.88 147 TRP B N 1
ATOM 3835 C CA . TRP B 1 147 ? -1.055 18.953 -3.18 1 98.88 147 TRP B CA 1
ATOM 3836 C C . TRP B 1 147 ? -0.192 17.719 -3.451 1 98.88 147 TRP B C 1
ATOM 3838 O O . TRP B 1 147 ? -0.243 17.156 -4.543 1 98.88 147 TRP B O 1
ATOM 3848 N N . VAL B 1 148 ? 0.529 17.266 -2.48 1 98.88 148 VAL B N 1
ATOM 3849 C CA . VAL B 1 148 ? 1.351 16.062 -2.633 1 98.88 148 VAL B CA 1
ATOM 3850 C C . VAL B 1 148 ? 0.455 14.852 -2.861 1 98.88 148 VAL B C 1
ATOM 3852 O O . VAL B 1 148 ? 0.711 14.047 -3.758 1 98.88 148 VAL B O 1
ATOM 3855 N N . GLY B 1 149 ? -0.608 14.734 -2.09 1 98.88 149 GLY B N 1
ATOM 3856 C CA . GLY B 1 149 ? -1.501 13.594 -2.178 1 98.88 149 GLY B CA 1
ATOM 3857 C C . GLY B 1 149 ? -2.193 13.477 -3.523 1 98.88 149 GLY B C 1
ATOM 3858 O O . GLY B 1 149 ? -2.293 12.383 -4.082 1 98.88 149 GLY B O 1
ATOM 3859 N N . ILE B 1 150 ? -2.633 14.609 -4.094 1 98.88 150 ILE B N 1
ATOM 3860 C CA . ILE B 1 150 ? -3.439 14.578 -5.309 1 98.88 150 ILE B CA 1
ATOM 3861 C C . ILE B 1 150 ? -2.533 14.711 -6.531 1 98.88 150 ILE B C 1
ATOM 3863 O O . ILE B 1 150 ? -2.588 13.883 -7.445 1 98.88 150 ILE B O 1
ATOM 3867 N N . GLU B 1 151 ? -1.603 15.656 -6.477 1 98.5 151 GLU B N 1
ATOM 3868 C CA . GLU B 1 151 ? -0.865 16.016 -7.684 1 98.5 151 GLU B CA 1
ATOM 3869 C C . GLU B 1 151 ? 0.352 15.117 -7.879 1 98.5 151 GLU B C 1
ATOM 3871 O O . GLU B 1 151 ? 0.752 14.836 -9.008 1 98.5 151 GLU B O 1
ATOM 3876 N N . VAL B 1 152 ? 0.935 14.781 -6.816 1 98.56 152 VAL B N 1
ATOM 3877 C CA . VAL B 1 152 ? 2.223 14.102 -6.938 1 98.56 152 VAL B CA 1
ATOM 3878 C C . VAL B 1 152 ? 2.021 12.594 -6.836 1 98.56 152 VAL B C 1
ATOM 3880 O O . VAL B 1 152 ? 2.574 11.836 -7.641 1 98.56 152 VAL B O 1
ATOM 3883 N N . LEU B 1 153 ? 1.214 12.109 -5.934 1 98.75 153 LEU B N 1
ATOM 3884 C CA . LEU B 1 153 ? 1.112 10.68 -5.672 1 98.75 153 LEU B CA 1
ATOM 3885 C C . LEU B 1 153 ? -0.145 10.102 -6.312 1 98.75 153 LEU B C 1
ATOM 3887 O O . LEU B 1 153 ? -0.097 9.031 -6.93 1 98.75 153 LEU B O 1
ATOM 3891 N N . GLY B 1 154 ? -1.276 10.797 -6.137 1 98.69 154 GLY B N 1
ATOM 3892 C CA . GLY B 1 154 ? -2.52 10.32 -6.719 1 98.69 154 GLY B CA 1
ATOM 3893 C C . GLY B 1 154 ? -2.555 10.438 -8.234 1 98.69 154 GLY B C 1
ATOM 3894 O O . GLY B 1 154 ? -2.984 9.508 -8.922 1 98.69 154 GLY B O 1
ATOM 3895 N N . LYS B 1 155 ? -2.178 11.555 -8.781 1 98.25 155 LYS B N 1
ATOM 3896 C CA . LYS B 1 155 ? -2.102 11.875 -10.203 1 98.25 155 LYS B CA 1
ATOM 3897 C C . LYS B 1 155 ? -3.365 11.43 -10.938 1 98.25 155 LYS B C 1
ATOM 3899 O O . LYS B 1 155 ? -3.287 10.727 -11.945 1 98.25 155 LYS B O 1
ATOM 3904 N N . PRO B 1 156 ? -4.492 11.836 -10.414 1 98.38 156 PRO B N 1
ATOM 3905 C CA . PRO B 1 156 ? -5.711 11.422 -11.117 1 98.38 156 PRO B CA 1
ATOM 3906 C C . PRO B 1 156 ? -5.793 11.992 -12.539 1 98.38 156 PRO B C 1
ATOM 3908 O O . PRO B 1 156 ? -5.301 13.094 -12.789 1 98.38 156 PRO B O 1
ATOM 3911 N N . LYS B 1 157 ? -6.391 11.242 -13.422 1 98.12 157 LYS B N 1
ATOM 3912 C CA . LYS B 1 157 ? -6.668 11.695 -14.781 1 98.12 157 LYS B CA 1
ATOM 3913 C C . LYS B 1 157 ? -8.031 12.383 -14.859 1 98.12 157 LYS B C 1
ATOM 3915 O O . LYS B 1 157 ? -8.859 12.234 -13.961 1 98.12 157 LYS B O 1
ATOM 3920 N N . VAL B 1 158 ? -8.141 13.18 -15.93 1 98.5 158 VAL B N 1
ATOM 3921 C CA . VAL B 1 158 ? -9.453 13.766 -16.188 1 98.5 158 VAL B CA 1
ATOM 3922 C C . VAL B 1 158 ? -10.516 12.664 -16.188 1 98.5 158 VAL B C 1
ATOM 3924 O O . VAL B 1 158 ? -10.328 11.609 -16.797 1 98.5 158 VAL B O 1
ATOM 3927 N N . GLY B 1 159 ? -11.531 12.875 -15.414 1 98.38 159 GLY B N 1
ATOM 3928 C CA . GLY B 1 159 ? -12.633 11.922 -15.383 1 98.38 159 GLY B CA 1
ATOM 3929 C C . GLY B 1 159 ? -12.477 10.859 -14.312 1 98.38 159 GLY B C 1
ATOM 3930 O O . GLY B 1 159 ? -13.398 10.078 -14.062 1 98.38 159 GLY B O 1
ATOM 3931 N N . SER B 1 160 ? -11.352 10.812 -13.609 1 98.75 160 SER B N 1
ATOM 3932 C CA . SER B 1 160 ? -11.148 9.844 -12.539 1 98.75 160 SER B CA 1
ATOM 3933 C C . SER B 1 160 ? -12.156 10.039 -11.414 1 98.75 160 SER B C 1
ATOM 3935 O O . SER B 1 160 ? -12.555 11.164 -11.117 1 98.75 160 SER B O 1
ATOM 3937 N N . ASN B 1 161 ? -12.578 8.945 -10.805 1 98.88 161 ASN B N 1
ATOM 3938 C CA . ASN B 1 161 ? -13.328 8.977 -9.547 1 98.88 161 ASN B CA 1
ATOM 3939 C C . ASN B 1 161 ? -12.398 9.102 -8.344 1 98.88 161 ASN B C 1
ATOM 3941 O O . ASN B 1 161 ? -11.648 8.172 -8.039 1 98.88 161 ASN B O 1
ATOM 3945 N N . VAL B 1 162 ? -12.492 10.234 -7.672 1 98.94 162 VAL B N 1
ATOM 3946 C CA . VAL B 1 162 ? -11.609 10.516 -6.547 1 98.94 162 VAL B CA 1
ATOM 3947 C C . VAL B 1 162 ? -12.414 10.547 -5.254 1 98.94 162 VAL B C 1
ATOM 3949 O O . VAL B 1 162 ? -13.438 11.227 -5.168 1 98.94 162 VAL B O 1
ATOM 3952 N N . PHE B 1 163 ? -12.039 9.75 -4.254 1 98.94 163 PHE B N 1
ATOM 3953 C CA . PHE B 1 163 ? -12.641 9.75 -2.926 1 98.94 163 PHE B CA 1
ATOM 3954 C C . PHE B 1 163 ? -11.703 10.391 -1.91 1 98.94 163 PHE B C 1
ATOM 3956 O O . PHE B 1 163 ? -10.508 10.086 -1.881 1 98.94 163 PHE B O 1
ATOM 3963 N N . ILE B 1 164 ? -12.188 11.281 -1.124 1 98.94 164 ILE B N 1
ATOM 3964 C CA . ILE B 1 164 ? -11.422 11.938 -0.069 1 98.94 164 ILE B CA 1
ATOM 3965 C C . ILE B 1 164 ? -12.141 11.766 1.271 1 98.94 164 ILE B C 1
ATOM 3967 O O . ILE B 1 164 ? -13.266 12.227 1.446 1 98.94 164 ILE B O 1
ATOM 3971 N N . SER B 1 165 ? -11.547 11.055 2.203 1 98.5 165 SER B N 1
ATOM 3972 C CA . SER B 1 165 ? -12.078 10.977 3.559 1 98.5 165 SER B CA 1
ATOM 3973 C C . SER B 1 165 ? -11.719 12.227 4.363 1 98.5 165 SER B C 1
ATOM 3975 O O . SER B 1 165 ? -10.773 12.938 4.027 1 98.5 165 SER B O 1
ATOM 3977 N N . ALA B 1 166 ? -12.523 12.508 5.445 1 97.31 166 ALA B N 1
ATOM 3978 C CA . ALA B 1 166 ? -12.375 13.742 6.211 1 97.31 166 ALA B CA 1
ATOM 3979 C C . ALA B 1 166 ? -12.367 14.953 5.289 1 97.31 166 ALA B C 1
ATOM 3981 O O . ALA B 1 166 ? -11.492 15.82 5.391 1 97.31 166 ALA B O 1
ATOM 3982 N N . ALA B 1 167 ? -13.391 15.031 4.449 1 98.06 167 ALA B N 1
ATOM 3983 C CA . ALA B 1 167 ? -13.406 15.945 3.309 1 98.06 167 ALA B CA 1
ATOM 3984 C C . ALA B 1 167 ? -13.586 17.391 3.766 1 98.06 167 ALA B C 1
ATOM 3986 O O . ALA B 1 167 ? -13.219 18.328 3.049 1 98.06 167 ALA B O 1
ATOM 3987 N N . SER B 1 168 ? -14.141 17.547 4.926 1 97.31 168 SER B N 1
ATOM 3988 C CA . SER B 1 168 ? -14.398 18.906 5.387 1 97.31 168 SER B CA 1
ATOM 3989 C C . SER B 1 168 ? -13.266 19.422 6.262 1 97.31 168 SER B C 1
ATOM 3991 O O . SER B 1 168 ? -13.312 20.562 6.754 1 97.31 168 SER B O 1
ATOM 3993 N N . GLY B 1 169 ? -12.25 18.594 6.473 1 96.56 169 GLY B N 1
ATOM 3994 C CA . GLY B 1 169 ? -11.07 19.031 7.199 1 96.56 169 GLY B CA 1
ATOM 3995 C C . GLY B 1 169 ? -10.148 19.891 6.359 1 96.56 169 GLY B C 1
ATOM 3996 O O . GLY B 1 169 ? -10.422 20.156 5.188 1 96.56 169 GLY B O 1
ATOM 3997 N N . ALA B 1 170 ? -9.078 20.297 6.984 1 96.81 170 ALA B N 1
ATOM 3998 C CA . ALA B 1 170 ? -8.148 21.219 6.34 1 96.81 170 ALA B CA 1
ATOM 3999 C C . ALA B 1 170 ? -7.551 20.594 5.078 1 96.81 170 ALA B C 1
ATOM 4001 O O . ALA B 1 170 ? -7.523 21.234 4.02 1 96.81 170 ALA B O 1
ATOM 4002 N N . VAL B 1 171 ? -7.117 19.359 5.152 1 98.38 171 VAL B N 1
ATOM 4003 C CA . VAL B 1 171 ? -6.535 18.688 3.996 1 98.38 171 VAL B CA 1
ATOM 4004 C C . VAL B 1 171 ? -7.629 18.375 2.977 1 98.38 171 VAL B C 1
ATOM 4006 O O . VAL B 1 171 ? -7.445 18.594 1.775 1 98.38 171 VAL B O 1
ATOM 4009 N N . GLY B 1 172 ? -8.766 17.922 3.441 1 98.44 172 GLY B N 1
ATOM 4010 C CA . GLY B 1 172 ? -9.859 17.5 2.574 1 98.44 172 GLY B CA 1
ATOM 4011 C C . GLY B 1 172 ? -10.383 18.625 1.699 1 98.44 172 GLY B C 1
ATOM 4012 O O . GLY B 1 172 ? -10.602 18.438 0.502 1 98.44 172 GLY B O 1
ATOM 4013 N N . ILE B 1 173 ? -10.539 19.781 2.27 1 98.38 173 ILE B N 1
ATOM 4014 C CA . ILE B 1 173 ? -11.062 20.922 1.537 1 98.38 173 ILE B CA 1
ATOM 4015 C C . ILE B 1 173 ? -10.125 21.266 0.385 1 98.38 173 ILE B C 1
ATOM 4017 O O . ILE B 1 173 ? -10.57 21.5 -0.741 1 98.38 173 ILE B O 1
ATOM 4021 N N . ASN B 1 174 ? -8.859 21.281 0.65 1 98.62 174 ASN B N 1
ATOM 4022 C CA . ASN B 1 174 ? -7.891 21.594 -0.399 1 98.62 174 ASN B CA 1
ATOM 4023 C C . ASN B 1 174 ? -7.809 20.469 -1.434 1 98.62 174 ASN B C 1
ATOM 4025 O O . ASN B 1 174 ? -7.766 20.734 -2.637 1 98.62 174 ASN B O 1
ATOM 4029 N N . ALA B 1 175 ? -7.824 19.234 -1.03 1 98.88 175 ALA B N 1
ATOM 4030 C CA . ALA B 1 175 ? -7.684 18.078 -1.915 1 98.88 175 ALA B CA 1
ATOM 4031 C C . ALA B 1 175 ? -8.844 18 -2.904 1 98.88 175 ALA B C 1
ATOM 4033 O O . ALA B 1 175 ? -8.641 17.734 -4.09 1 98.88 175 ALA B O 1
ATOM 4034 N N . GLY B 1 176 ? -10.047 18.203 -2.375 1 98.88 176 GLY B N 1
ATOM 4035 C CA . GLY B 1 176 ? -11.203 18.172 -3.254 1 98.88 176 GLY B CA 1
ATOM 4036 C C . GLY B 1 176 ? -11.141 19.203 -4.363 1 98.88 176 GLY B C 1
ATOM 4037 O O . GLY B 1 176 ? -11.414 18.891 -5.523 1 98.88 176 GLY B O 1
ATOM 4038 N N . GLN B 1 177 ? -10.75 20.375 -3.996 1 98.88 177 GLN B N 1
ATOM 4039 C CA . GLN B 1 177 ? -10.664 21.453 -4.977 1 98.88 177 GLN B CA 1
ATOM 4040 C C . GLN B 1 177 ? -9.562 21.188 -6 1 98.88 177 GLN B C 1
ATOM 4042 O O . GLN B 1 177 ? -9.742 21.438 -7.191 1 98.88 177 GLN B O 1
ATOM 4047 N N . LEU B 1 178 ? -8.414 20.688 -5.57 1 98.88 178 LEU B N 1
ATOM 4048 C CA . LEU B 1 178 ? -7.328 20.328 -6.48 1 98.88 178 LEU B CA 1
ATOM 4049 C C . LEU B 1 178 ? -7.766 19.234 -7.453 1 98.88 178 LEU B C 1
ATOM 4051 O O . LEU B 1 178 ? -7.473 19.312 -8.648 1 98.88 178 LEU B O 1
ATOM 4055 N N . ALA B 1 179 ? -8.461 18.203 -6.953 1 98.88 179 ALA B N 1
ATOM 4056 C CA . ALA B 1 179 ? -8.961 17.141 -7.812 1 98.88 179 ALA B CA 1
ATOM 4057 C C . ALA B 1 179 ? -9.961 17.672 -8.828 1 98.88 179 ALA B C 1
ATOM 4059 O O . ALA B 1 179 ? -9.977 17.25 -9.984 1 98.88 179 ALA B O 1
ATOM 4060 N N . LYS B 1 180 ? -10.797 18.625 -8.375 1 98.81 180 LYS B N 1
ATOM 4061 C CA . LYS B 1 180 ? -11.758 19.234 -9.281 1 98.81 180 LYS B CA 1
ATOM 4062 C C . LYS B 1 180 ? -11.055 20.016 -10.383 1 98.81 180 LYS B C 1
ATOM 4064 O O . LYS B 1 180 ? -11.461 19.969 -11.555 1 98.81 180 LYS B O 1
ATOM 4069 N N . ILE B 1 181 ? -10.07 20.766 -10.016 1 98.38 181 ILE B N 1
ATOM 4070 C CA . ILE B 1 181 ? -9.297 21.547 -10.977 1 98.38 181 ILE B CA 1
ATOM 4071 C C . ILE B 1 181 ? -8.711 20.609 -12.039 1 98.38 181 ILE B C 1
ATOM 4073 O O . ILE B 1 181 ? -8.609 20.984 -13.211 1 98.38 181 ILE B O 1
ATOM 4077 N N . ARG B 1 182 ? -8.469 19.328 -11.703 1 97.81 182 ARG B N 1
ATOM 4078 C CA . ARG B 1 182 ? -7.914 18.344 -12.625 1 97.81 182 ARG B CA 1
ATOM 4079 C C . ARG B 1 182 ? -9.016 17.719 -13.477 1 97.81 182 ARG B C 1
ATOM 4081 O O . ARG B 1 182 ? -8.734 16.891 -14.352 1 97.81 182 ARG B O 1
ATOM 4088 N N . GLY B 1 183 ? -10.211 18.047 -13.227 1 98.5 183 GLY B N 1
ATOM 4089 C CA . GLY B 1 183 ? -11.305 17.562 -14.039 1 98.5 183 GLY B CA 1
ATOM 4090 C C . GLY B 1 183 ? -11.859 16.234 -13.547 1 98.5 183 GLY B C 1
ATOM 4091 O O . GLY B 1 183 ? -12.422 15.461 -14.328 1 98.5 183 GLY B O 1
ATOM 4092 N N . CYS B 1 184 ? -11.734 15.945 -12.242 1 98.81 184 CYS B N 1
ATOM 4093 C CA . CYS B 1 184 ? -12.164 14.664 -11.688 1 98.81 184 CYS B CA 1
ATOM 4094 C C . CYS B 1 184 ? -13.578 14.758 -11.133 1 98.81 184 CYS B C 1
ATOM 4096 O O . CYS B 1 184 ? -14.094 15.859 -10.914 1 98.81 184 CYS B O 1
ATOM 4098 N N . ARG B 1 185 ? -14.227 13.586 -11 1 98.88 185 ARG B N 1
ATOM 4099 C CA . ARG B 1 185 ? -15.391 13.453 -10.133 1 98.88 185 ARG B CA 1
ATOM 4100 C C . ARG B 1 185 ? -14.969 13.211 -8.688 1 98.88 185 ARG B C 1
ATOM 4102 O O . ARG B 1 185 ? -14.266 12.242 -8.391 1 98.88 185 ARG B O 1
ATOM 4109 N N . VAL B 1 186 ? -15.375 14.078 -7.828 1 98.94 186 VAL B N 1
ATOM 4110 C CA . VAL B 1 186 ? -14.844 14.062 -6.469 1 98.94 186 VAL B CA 1
ATOM 4111 C C . VAL B 1 186 ? -15.984 13.852 -5.473 1 98.94 186 VAL B C 1
ATOM 4113 O O . VAL B 1 186 ? -16.969 14.586 -5.48 1 98.94 186 VAL B O 1
ATOM 4116 N N . ILE B 1 187 ? -15.914 12.797 -4.621 1 98.94 187 ILE B N 1
ATOM 4117 C CA . ILE B 1 187 ? -16.859 12.5 -3.547 1 98.94 187 ILE B CA 1
ATOM 4118 C C . ILE B 1 187 ? -16.125 12.5 -2.207 1 98.94 187 ILE B C 1
ATOM 4120 O O . ILE B 1 187 ? -15.016 11.969 -2.1 1 98.94 187 ILE B O 1
ATOM 4124 N N . GLY B 1 188 ? -16.703 13.164 -1.213 1 98.81 188 GLY B N 1
ATOM 4125 C CA . GLY B 1 188 ? -16.094 13.219 0.106 1 98.81 188 GLY B CA 1
ATOM 4126 C C . GLY B 1 188 ? -16.953 12.586 1.188 1 98.81 188 GLY B C 1
ATOM 4127 O O . GLY B 1 188 ? -18.156 12.414 1.014 1 98.81 188 GLY B O 1
ATOM 4128 N N . SER B 1 189 ? -16.312 12.125 2.258 1 98.25 189 SER B N 1
ATOM 4129 C CA . SER B 1 189 ? -17.031 11.75 3.469 1 98.25 189 SER B CA 1
ATOM 4130 C C . SER B 1 189 ? -16.734 12.719 4.609 1 98.25 189 SER B C 1
ATOM 4132 O O . SER B 1 189 ? -15.617 13.203 4.746 1 98.25 189 SER B O 1
ATOM 4134 N N . THR B 1 190 ? -17.797 13.055 5.34 1 96.94 190 THR B N 1
ATOM 4135 C CA . THR B 1 190 ? -17.703 13.977 6.473 1 96.94 190 THR B CA 1
ATOM 4136 C C . THR B 1 190 ? -18.547 13.484 7.637 1 96.94 190 THR B C 1
ATOM 4138 O O . THR B 1 190 ? -19.25 12.477 7.523 1 96.94 190 THR B O 1
ATOM 4141 N N . GLY B 1 191 ? -18.531 14.203 8.742 1 95.25 191 GLY B N 1
ATOM 4142 C CA . GLY B 1 191 ? -19.156 13.734 9.969 1 95.25 191 GLY B CA 1
ATOM 4143 C C . GLY B 1 191 ? -20.562 14.273 10.172 1 95.25 191 GLY B C 1
ATOM 4144 O O . GLY B 1 191 ? -21.219 13.953 11.164 1 95.25 191 GLY B O 1
ATOM 4145 N N . SER B 1 192 ? -21.094 15.125 9.227 1 96 192 SER B N 1
ATOM 4146 C CA . SER B 1 192 ? -22.438 15.664 9.375 1 96 192 SER B CA 1
ATOM 4147 C C . SER B 1 192 ? -23.031 16.031 8.023 1 96 192 SER B C 1
ATOM 4149 O O . SER B 1 192 ? -22.312 16.203 7.043 1 96 192 SER B O 1
ATOM 4151 N N . ASP B 1 193 ? -24.344 16.172 8 1 97.12 193 ASP B N 1
ATOM 4152 C CA . ASP B 1 193 ? -25.031 16.578 6.781 1 97.12 193 ASP B CA 1
ATOM 4153 C C . ASP B 1 193 ? -24.688 18 6.395 1 97.12 193 ASP B C 1
ATOM 4155 O O . ASP B 1 193 ? -24.562 18.328 5.211 1 97.12 193 ASP B O 1
ATOM 4159 N N . ASP B 1 194 ? -24.531 18.828 7.387 1 96.62 194 ASP B N 1
ATOM 4160 C CA . ASP B 1 194 ? -24.141 20.203 7.133 1 96.62 194 ASP B CA 1
ATOM 4161 C C . ASP B 1 194 ? -22.797 20.297 6.434 1 96.62 194 ASP B C 1
ATOM 4163 O O . ASP B 1 194 ? -22.594 21.109 5.539 1 96.62 194 ASP B O 1
ATOM 4167 N N . LYS B 1 195 ? -21.953 19.453 6.82 1 97.06 195 LYS B N 1
ATOM 4168 C CA . LYS B 1 195 ? -20.625 19.438 6.203 1 97.06 195 LYS B CA 1
ATOM 4169 C C . LYS B 1 195 ? -20.688 18.891 4.781 1 97.06 195 LYS B C 1
ATOM 4171 O O . LYS B 1 195 ? -19.938 19.328 3.908 1 97.06 195 LYS B O 1
ATOM 4176 N N . VAL B 1 196 ? -21.562 17.922 4.555 1 98.06 196 VAL B N 1
ATOM 4177 C CA . VAL B 1 196 ? -21.766 17.438 3.197 1 98.06 196 VAL B CA 1
ATOM 4178 C C . VAL B 1 196 ? -22.234 18.578 2.299 1 98.06 196 VAL B C 1
ATOM 4180 O O . VAL B 1 196 ? -21.703 18.766 1.201 1 98.06 196 VAL B O 1
ATOM 4183 N N . LYS B 1 197 ? -23.219 19.281 2.801 1 98.12 197 LYS B N 1
ATOM 4184 C CA . LYS B 1 197 ? -23.703 20.438 2.059 1 98.12 197 LYS B CA 1
ATOM 4185 C C . LYS B 1 197 ? -22.594 21.438 1.79 1 98.12 197 LYS B C 1
ATOM 4187 O O . LYS B 1 197 ? -22.453 21.938 0.673 1 98.12 197 LYS B O 1
ATOM 4192 N N . LEU B 1 198 ? -21.797 21.672 2.756 1 97 198 LEU B N 1
ATOM 4193 C CA . LEU B 1 198 ? -20.719 22.641 2.678 1 97 198 LEU B CA 1
ATOM 4194 C C . LEU B 1 198 ? -19.719 22.25 1.592 1 97 198 LEU B C 1
ATOM 4196 O O . LEU B 1 198 ? -19.344 23.094 0.761 1 97 198 LEU B O 1
ATOM 4200 N N . ILE B 1 199 ? -19.266 20.984 1.57 1 98.31 199 ILE B N 1
ATOM 4201 C CA . ILE B 1 199 ? -18.203 20.625 0.629 1 98.31 199 ILE B CA 1
ATOM 4202 C C . ILE B 1 199 ? -18.75 20.656 -0.796 1 98.31 199 ILE B C 1
ATOM 4204 O O . ILE B 1 199 ? -18.016 20.953 -1.741 1 98.31 199 ILE B O 1
ATOM 4208 N N . LYS B 1 200 ? -20.016 20.375 -0.966 1 98.62 200 LYS B N 1
ATOM 4209 C CA . LYS B 1 200 ? -20.625 20.422 -2.293 1 98.62 200 LYS B CA 1
ATOM 4210 C C . LYS B 1 200 ? -20.812 21.859 -2.76 1 98.62 200 LYS B C 1
ATOM 4212 O O . LYS B 1 200 ? -20.422 22.219 -3.877 1 98.62 200 LYS B O 1
ATOM 4217 N N . GLU B 1 201 ? -21.25 22.688 -1.901 1 98.25 201 GLU B N 1
ATOM 4218 C CA . GLU B 1 201 ? -21.672 24.031 -2.297 1 98.25 201 GLU B CA 1
ATOM 4219 C C . GLU B 1 201 ? -20.484 24.984 -2.326 1 98.25 201 GLU B C 1
ATOM 4221 O O . GLU B 1 201 ? -20.438 25.906 -3.15 1 98.25 201 GLU B O 1
ATOM 4226 N N . GLU B 1 202 ? -19.562 24.75 -1.43 1 97.62 202 GLU B N 1
ATOM 4227 C CA . GLU B 1 202 ? -18.516 25.75 -1.288 1 97.62 202 GLU B CA 1
ATOM 4228 C C . GLU B 1 202 ? -17.203 25.266 -1.876 1 97.62 202 GLU B C 1
ATOM 4230 O O . GLU B 1 202 ? -16.359 26.062 -2.307 1 97.62 202 GLU B O 1
ATOM 4235 N N . PHE B 1 203 ? -17.062 23.969 -1.922 1 98.19 203 PHE B N 1
ATOM 4236 C CA . PHE B 1 203 ? -15.719 23.516 -2.271 1 98.19 203 PHE B CA 1
ATOM 4237 C C . PHE B 1 203 ? -15.75 22.625 -3.504 1 98.19 203 PHE B C 1
ATOM 4239 O O . PHE B 1 203 ? -14.758 21.969 -3.828 1 98.19 203 PHE B O 1
ATOM 4246 N N . GLY B 1 204 ? -16.859 22.469 -4.137 1 98.06 204 GLY B N 1
ATOM 4247 C CA . GLY B 1 204 ? -16.953 21.969 -5.492 1 98.06 204 GLY B CA 1
ATOM 4248 C C . GLY B 1 204 ? -17.078 20.453 -5.555 1 98.06 204 GLY B C 1
ATOM 4249 O O . GLY B 1 204 ? -17.109 19.875 -6.641 1 98.06 204 GLY B O 1
ATOM 4250 N N . TYR B 1 205 ? -17.156 19.781 -4.422 1 98.81 205 TYR B N 1
ATOM 4251 C CA . TYR B 1 205 ? -17.375 18.344 -4.457 1 98.81 205 TYR B CA 1
ATOM 4252 C C . TYR B 1 205 ? -18.625 18 -5.254 1 98.81 205 TYR B C 1
ATOM 4254 O O . TYR B 1 205 ? -19.641 18.703 -5.16 1 98.81 205 TYR B O 1
ATOM 4262 N N . ASP B 1 206 ? -18.5 16.906 -6.023 1 98.88 206 ASP B N 1
ATOM 4263 C CA . ASP B 1 206 ? -19.672 16.469 -6.781 1 98.88 206 ASP B CA 1
ATOM 4264 C C . ASP B 1 206 ? -20.7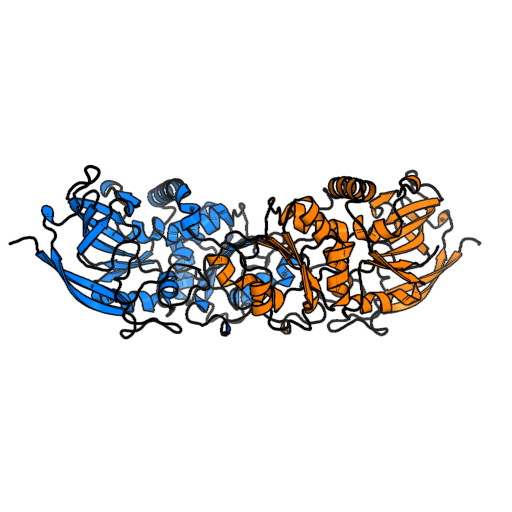19 15.859 -5.859 1 98.88 206 ASP B C 1
ATOM 4266 O O . ASP B 1 206 ? -21.922 15.945 -6.137 1 98.88 206 ASP B O 1
ATOM 4270 N N . ASP B 1 207 ? -20.234 15.203 -4.84 1 98.69 207 ASP B N 1
ATOM 4271 C CA . ASP B 1 207 ? -21.109 14.633 -3.822 1 98.69 207 ASP B CA 1
ATOM 4272 C C . ASP B 1 207 ? -20.328 14.305 -2.551 1 98.69 207 ASP B C 1
ATOM 4274 O O . ASP B 1 207 ? -19.125 14.547 -2.473 1 98.69 207 ASP B O 1
ATOM 4278 N N . GLY B 1 208 ? -21.047 13.906 -1.526 1 98.56 208 GLY B N 1
ATOM 4279 C CA . GLY B 1 208 ? -20.484 13.461 -0.267 1 98.56 208 GLY B CA 1
ATOM 4280 C C . GLY B 1 208 ? -21.469 12.734 0.623 1 98.56 208 GLY B C 1
ATOM 4281 O O . GLY B 1 208 ? -22.672 12.719 0.336 1 98.56 208 GLY B O 1
ATOM 4282 N N . PHE B 1 209 ? -20.938 12.07 1.639 1 98.5 209 PHE B N 1
ATOM 4283 C CA . PHE B 1 209 ? -21.844 11.406 2.566 1 98.5 209 PHE B CA 1
ATOM 4284 C C . PHE B 1 209 ? -21.375 11.57 4.004 1 98.5 209 PHE B C 1
ATOM 4286 O O . PHE B 1 209 ? -20.188 11.82 4.246 1 98.5 209 PHE B O 1
ATOM 4293 N N . ASN B 1 210 ? -22.359 11.555 4.902 1 97.75 210 ASN B N 1
ATOM 4294 C CA . ASN B 1 210 ? -22.156 11.562 6.348 1 97.75 210 ASN B CA 1
ATOM 4295 C C . ASN B 1 210 ? -21.891 10.164 6.887 1 97.75 210 ASN B C 1
ATOM 4297 O O . ASN B 1 210 ? -22.797 9.328 6.938 1 97.75 210 ASN B O 1
ATOM 4301 N N . TYR B 1 211 ? -20.641 9.945 7.328 1 95.69 211 TYR B N 1
ATOM 4302 C CA . TYR B 1 211 ? -20.25 8.586 7.695 1 95.69 211 TYR B CA 1
ATOM 4303 C C . TYR B 1 211 ? -20.922 8.156 8.992 1 95.69 211 TYR B C 1
ATOM 4305 O O . TYR B 1 211 ? -20.891 6.977 9.352 1 95.69 211 TYR B O 1
ATOM 4313 N N . ASN B 1 212 ? -21.5 9.094 9.703 1 94.75 212 ASN B N 1
ATOM 4314 C CA . ASN B 1 212 ? -22.266 8.734 10.898 1 94.75 212 ASN B CA 1
ATOM 4315 C C . ASN B 1 212 ? -23.656 8.219 10.547 1 94.75 212 ASN B C 1
ATOM 4317 O O . ASN B 1 212 ? -24.188 7.355 11.25 1 94.75 212 ASN B O 1
ATOM 4321 N N . SER B 1 213 ? -24.203 8.758 9.5 1 95.81 213 SER B N 1
ATOM 4322 C CA . SER B 1 213 ? -25.531 8.32 9.062 1 95.81 213 SER B CA 1
ATOM 4323 C C . SER B 1 213 ? -25.422 7.145 8.094 1 95.81 213 SER B C 1
ATOM 4325 O O . SER B 1 213 ? -26.266 6.23 8.125 1 95.81 213 SER B O 1
ATOM 4327 N N . GLU B 1 214 ? -24.484 7.164 7.266 1 95 214 GLU B N 1
ATOM 4328 C CA . GLU B 1 214 ? -24.172 6.047 6.383 1 95 214 GLU B CA 1
ATOM 4329 C C . GLU B 1 214 ? -23.031 5.203 6.945 1 95 214 GLU B C 1
ATOM 4331 O O . GLU B 1 214 ? -21.922 5.195 6.398 1 95 214 GLU B O 1
ATOM 4336 N N . SER B 1 215 ? -23.438 4.348 7.926 1 90.81 215 SER B N 1
ATOM 4337 C CA . SER B 1 215 ? -22.391 3.691 8.711 1 90.81 215 SER B CA 1
ATOM 4338 C C . SER B 1 215 ? -21.938 2.387 8.062 1 90.81 215 SER B C 1
ATOM 4340 O O . SER B 1 215 ? -20.906 1.833 8.422 1 90.81 215 SER B O 1
ATOM 4342 N N . ASP B 1 216 ? -22.844 1.866 7.109 1 97.62 216 ASP B N 1
ATOM 4343 C CA . ASP B 1 216 ? -22.391 0.787 6.238 1 97.62 216 ASP B CA 1
ATOM 4344 C C . ASP B 1 216 ? -21.578 1.332 5.07 1 97.62 216 ASP B C 1
ATOM 4346 O O . ASP B 1 216 ? -22.125 1.683 4.027 1 97.62 216 ASP B O 1
ATOM 4350 N N . PHE B 1 217 ? -20.328 1.372 5.23 1 98.19 217 PHE B N 1
ATOM 4351 C CA . PHE B 1 217 ? -19.438 2.037 4.277 1 98.19 217 PHE B CA 1
ATOM 4352 C C . PHE B 1 217 ? -19.5 1.344 2.922 1 98.19 217 PHE B C 1
ATOM 4354 O O . PHE B 1 217 ? -19.422 1.999 1.88 1 98.19 217 PHE B O 1
ATOM 4361 N N . ASP B 1 218 ? -19.609 0.035 2.855 1 97.94 218 ASP B N 1
ATOM 4362 C CA . ASP B 1 218 ? -19.703 -0.663 1.578 1 97.94 218 ASP B CA 1
ATOM 4363 C C . ASP B 1 218 ? -20.953 -0.229 0.815 1 97.94 218 ASP B C 1
ATOM 4365 O O . ASP B 1 218 ? -20.906 0.02 -0.391 1 97.94 218 ASP B O 1
ATOM 4369 N N . ALA B 1 219 ? -22.016 -0.163 1.542 1 98.25 219 ALA B N 1
ATOM 4370 C CA . ALA B 1 219 ? -23.25 0.299 0.911 1 98.25 219 ALA B CA 1
ATOM 4371 C C . ALA B 1 219 ? -23.109 1.73 0.402 1 98.25 219 ALA B C 1
ATOM 4373 O O . ALA B 1 219 ? -23.531 2.045 -0.714 1 98.25 219 ALA B O 1
ATOM 4374 N N . ALA B 1 220 ? -22.531 2.607 1.235 1 98.56 220 ALA B N 1
ATOM 4375 C CA . ALA B 1 220 ? -22.312 4 0.846 1 98.56 220 ALA B CA 1
ATOM 4376 C C . ALA B 1 220 ? -21.438 4.094 -0.398 1 98.56 220 ALA B C 1
ATOM 4378 O O . ALA B 1 220 ? -21.781 4.781 -1.36 1 98.56 220 ALA B O 1
ATOM 4379 N N . LEU B 1 221 ? -20.344 3.359 -0.426 1 98.69 221 LEU B N 1
ATOM 4380 C CA . LEU B 1 221 ? -19.406 3.455 -1.528 1 98.69 221 LEU B CA 1
ATOM 4381 C C . LEU B 1 221 ? -19.984 2.855 -2.803 1 98.69 221 LEU B C 1
ATOM 4383 O O . LEU B 1 221 ? -19.688 3.318 -3.906 1 98.69 221 LEU B O 1
ATOM 4387 N N . THR B 1 222 ? -20.812 1.852 -2.676 1 98.38 222 THR B N 1
ATOM 4388 C CA . THR B 1 222 ? -21.531 1.328 -3.832 1 98.38 222 THR B CA 1
ATOM 4389 C C . THR B 1 222 ? -22.438 2.393 -4.43 1 98.38 222 THR B C 1
ATOM 4391 O O . THR B 1 222 ? -22.516 2.549 -5.648 1 98.38 222 THR B O 1
ATOM 4394 N N . LYS B 1 223 ? -23.109 3.111 -3.559 1 98.31 223 LYS B N 1
ATOM 4395 C CA . LYS B 1 223 ? -24.047 4.145 -3.967 1 98.31 223 LYS B CA 1
ATOM 4396 C C . LYS B 1 223 ? -23.344 5.309 -4.645 1 98.31 223 LYS B C 1
ATOM 4398 O O . LYS B 1 223 ? -23.75 5.758 -5.719 1 98.31 223 LYS B O 1
ATOM 4403 N N . TYR B 1 224 ? -22.234 5.762 -4.133 1 98.5 224 TYR B N 1
ATOM 4404 C CA . TYR B 1 224 ? -21.609 7.004 -4.574 1 98.5 224 TYR B CA 1
ATOM 4405 C C . TYR B 1 224 ? -20.531 6.73 -5.625 1 98.5 224 TYR B C 1
ATOM 4407 O O . TYR B 1 224 ? -20.125 7.637 -6.359 1 98.5 224 TYR B O 1
ATOM 4415 N N . PHE B 1 225 ? -20.031 5.512 -5.625 1 98.56 225 PHE B N 1
ATOM 4416 C CA . PHE B 1 225 ? -19.047 5.109 -6.613 1 98.56 225 PHE B CA 1
ATOM 4417 C C . PHE B 1 225 ? -19.484 3.844 -7.34 1 98.56 225 PHE B C 1
ATOM 4419 O O . PHE B 1 225 ? -18.781 2.828 -7.312 1 98.56 225 PHE B O 1
ATOM 4426 N N . PRO B 1 226 ? -20.547 3.889 -8.07 1 98.06 226 PRO B N 1
ATOM 4427 C CA . PRO B 1 226 ? -21 2.686 -8.773 1 98.06 226 PRO B CA 1
ATOM 4428 C C . PRO B 1 226 ? -19.969 2.168 -9.781 1 98.06 226 PRO B C 1
ATOM 4430 O O . PRO B 1 226 ? -19.984 0.979 -10.109 1 98.06 226 PRO B O 1
ATOM 4433 N N . ASP B 1 227 ? -19.062 3.096 -10.242 1 97.94 227 ASP B N 1
ATOM 4434 C CA . ASP B 1 227 ? -18.062 2.695 -11.227 1 97.94 227 ASP B CA 1
ATOM 4435 C C . ASP B 1 227 ? -16.688 2.539 -10.586 1 97.94 227 ASP B C 1
ATOM 4437 O O . ASP B 1 227 ? -15.68 2.49 -11.289 1 97.94 227 ASP B O 1
ATOM 4441 N N . GLY B 1 228 ? -16.578 2.613 -9.273 1 98.69 228 GLY B N 1
ATOM 4442 C CA . GLY B 1 228 ? -15.352 2.352 -8.531 1 98.69 228 GLY B CA 1
ATOM 4443 C C . GLY B 1 228 ? -14.547 3.605 -8.25 1 98.69 228 GLY B C 1
ATOM 4444 O O . GLY B 1 228 ? -14.93 4.703 -8.664 1 98.69 228 GLY B O 1
ATOM 4445 N N . ILE B 1 229 ? -13.508 3.432 -7.508 1 98.94 229 ILE B N 1
ATOM 4446 C CA . ILE B 1 229 ? -12.641 4.516 -7.07 1 98.94 229 ILE B CA 1
ATOM 4447 C C . ILE B 1 229 ? -11.281 4.395 -7.754 1 98.94 229 ILE B C 1
ATOM 4449 O O . ILE B 1 229 ? -10.633 3.346 -7.688 1 98.94 229 ILE B O 1
ATOM 4453 N N . ASP B 1 230 ? -10.797 5.469 -8.344 1 98.94 230 ASP B N 1
ATOM 4454 C CA . ASP B 1 230 ? -9.5 5.473 -9.016 1 98.94 230 ASP B CA 1
ATOM 4455 C C . ASP B 1 230 ? -8.406 5.996 -8.086 1 98.94 230 ASP B C 1
ATOM 4457 O O . ASP B 1 230 ? -7.262 5.531 -8.141 1 98.94 230 ASP B O 1
ATOM 4461 N N . VAL B 1 231 ? -8.742 7.004 -7.328 1 98.94 231 VAL B N 1
ATOM 4462 C CA . VAL B 1 231 ? -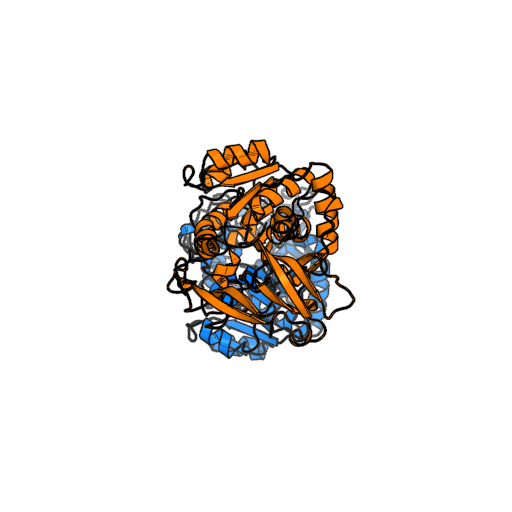7.805 7.59 -6.379 1 98.94 231 VAL B CA 1
ATOM 4463 C C . VAL B 1 231 ? -8.5 7.805 -5.035 1 98.94 231 VAL B C 1
ATOM 4465 O O . VAL B 1 231 ? -9.617 8.32 -4.984 1 98.94 231 VAL B O 1
ATOM 4468 N N . TYR B 1 232 ? -7.961 7.359 -4 1 98.94 232 TYR B N 1
ATOM 4469 C CA . TYR B 1 232 ? -8.438 7.598 -2.645 1 98.94 232 TYR B CA 1
ATOM 4470 C C . TYR B 1 232 ? -7.379 8.297 -1.805 1 98.94 232 TYR B C 1
ATOM 4472 O O . TYR B 1 232 ? -6.316 7.727 -1.533 1 98.94 232 TYR B O 1
ATOM 4480 N N . LEU B 1 233 ? -7.582 9.547 -1.456 1 98.94 233 LEU B N 1
ATOM 4481 C CA . LEU B 1 233 ? -6.742 10.195 -0.454 1 98.94 233 LEU B CA 1
ATOM 4482 C C . LEU B 1 233 ? -7.203 9.836 0.955 1 98.94 233 LEU B C 1
ATOM 4484 O O . LEU B 1 233 ? -8.219 10.344 1.428 1 98.94 233 LEU B O 1
ATOM 4488 N N . ASP B 1 234 ? -6.434 9.055 1.597 1 98.88 234 ASP B N 1
ATOM 4489 C CA . ASP B 1 234 ? -6.832 8.516 2.893 1 98.88 234 ASP B CA 1
ATOM 4490 C C . ASP B 1 234 ? -6.359 9.414 4.031 1 98.88 234 ASP B C 1
ATOM 4492 O O . ASP B 1 234 ? -5.16 9.523 4.289 1 98.88 234 ASP B O 1
ATOM 4496 N N . ASN B 1 235 ? -7.293 9.984 4.715 1 98.25 235 ASN B N 1
ATOM 4497 C CA . ASN B 1 235 ? -7.023 10.797 5.898 1 98.25 235 ASN B CA 1
ATOM 4498 C C . ASN B 1 235 ? -7.496 10.102 7.172 1 98.25 235 ASN B C 1
ATOM 4500 O O . ASN B 1 235 ? -7.211 10.562 8.281 1 98.25 235 ASN B O 1
ATOM 4504 N N . VAL B 1 236 ? -8.18 8.961 7.043 1 97.12 236 VAL B N 1
ATOM 4505 C CA . VAL B 1 236 ? -8.93 8.453 8.188 1 97.12 236 VAL B CA 1
ATOM 4506 C C . VAL B 1 236 ? -8.453 7.047 8.539 1 97.12 236 VAL B C 1
ATOM 4508 O O . VAL B 1 236 ? -8.32 6.703 9.711 1 97.12 236 VAL B O 1
ATOM 4511 N N . GLY B 1 237 ? -8.188 6.223 7.57 1 97.19 237 GLY B N 1
ATOM 4512 C CA . GLY B 1 237 ? -7.77 4.848 7.785 1 97.19 237 GLY B CA 1
ATOM 4513 C C . GLY B 1 237 ? -8.875 3.967 8.328 1 97.19 237 GLY B C 1
ATOM 4514 O O . GLY B 1 237 ? -10.055 4.207 8.062 1 97.19 237 GLY B O 1
ATOM 4515 N N . GLY B 1 238 ? -8.516 2.826 8.914 1 96.25 238 GLY B N 1
ATOM 4516 C CA . GLY B 1 238 ? -9.414 1.933 9.633 1 96.25 238 GLY B CA 1
ATOM 4517 C C . GLY B 1 238 ? -10.492 1.336 8.742 1 96.25 238 GLY B C 1
ATOM 4518 O O . GLY B 1 238 ? -10.203 0.835 7.656 1 96.25 238 GLY B O 1
ATOM 4519 N N . LYS B 1 239 ? -11.734 1.406 9.25 1 96.75 239 LYS B N 1
ATOM 4520 C CA . LYS B 1 239 ? -12.883 0.769 8.602 1 96.75 239 LYS B CA 1
ATOM 4521 C C . LYS B 1 239 ? -13.141 1.379 7.23 1 96.75 239 LYS B C 1
ATOM 4523 O O . LYS B 1 239 ? -13.562 0.679 6.305 1 96.75 239 LYS B O 1
ATOM 4528 N N . MET B 1 240 ? -12.898 2.637 7.133 1 98.06 240 MET B N 1
ATOM 4529 C CA . MET B 1 240 ? -13.133 3.303 5.852 1 98.06 240 MET B CA 1
ATOM 4530 C C . MET B 1 240 ? -12.172 2.783 4.789 1 98.06 240 MET B C 1
ATOM 4532 O O . MET B 1 240 ? -12.594 2.461 3.674 1 98.06 240 MET B O 1
ATOM 4536 N N . LEU B 1 241 ? -10.898 2.693 5.156 1 98.62 241 LEU B N 1
ATOM 4537 C CA . LEU B 1 241 ? -9.914 2.166 4.211 1 98.62 241 LEU B CA 1
ATOM 4538 C C . LEU B 1 241 ? -10.258 0.735 3.812 1 98.62 241 LEU B C 1
ATOM 4540 O O . LEU B 1 241 ? -10.156 0.372 2.639 1 98.62 241 LEU B O 1
ATOM 4544 N N . GLU B 1 242 ? -10.656 -0.081 4.781 1 98.19 242 GLU B N 1
ATOM 4545 C CA . GLU B 1 242 ? -11.047 -1.454 4.484 1 98.19 242 GLU B CA 1
ATOM 4546 C C . GLU B 1 242 ? -12.18 -1.495 3.457 1 98.19 242 GLU B C 1
ATOM 4548 O O . GLU B 1 242 ? -12.109 -2.246 2.482 1 98.19 242 GLU B O 1
ATOM 4553 N N . ALA B 1 243 ? -13.188 -0.687 3.68 1 98.5 243 ALA B N 1
ATOM 4554 C CA . ALA B 1 243 ? -14.312 -0.639 2.752 1 98.5 243 ALA B CA 1
ATOM 4555 C C . ALA B 1 243 ? -13.867 -0.145 1.378 1 98.5 243 ALA B C 1
ATOM 4557 O O . ALA B 1 243 ? -14.312 -0.669 0.352 1 98.5 243 ALA B O 1
ATOM 4558 N N . VAL B 1 244 ? -13.008 0.864 1.355 1 98.81 244 VAL B N 1
ATOM 4559 C CA . VAL B 1 244 ? -12.523 1.432 0.103 1 98.81 244 VAL B CA 1
ATOM 4560 C C . VAL B 1 244 ? -11.852 0.342 -0.733 1 98.81 244 VAL B C 1
ATOM 4562 O O . VAL B 1 244 ? -12.07 0.26 -1.944 1 98.81 244 VAL B O 1
ATOM 4565 N N . LEU B 1 245 ? -11.117 -0.52 -0.146 1 98.62 245 LEU B N 1
ATOM 4566 C CA . LEU B 1 245 ? -10.375 -1.558 -0.855 1 98.62 245 LEU B CA 1
ATOM 4567 C C . LEU B 1 245 ? -11.328 -2.545 -1.523 1 98.62 245 LEU B C 1
ATOM 4569 O O . LEU B 1 245 ? -10.945 -3.232 -2.475 1 98.62 245 LEU B O 1
ATOM 4573 N N . ASN B 1 246 ? -12.539 -2.607 -1.076 1 98 246 ASN B N 1
ATOM 4574 C CA . ASN B 1 246 ? -13.555 -3.416 -1.738 1 98 246 ASN B CA 1
ATOM 4575 C C . ASN B 1 246 ? -14.078 -2.734 -2.998 1 98 246 ASN B C 1
ATOM 4577 O O . ASN B 1 246 ? -14.703 -3.377 -3.842 1 98 246 ASN B O 1
ATOM 4581 N N . HIS B 1 247 ? -13.789 -1.407 -3.15 1 98.56 247 HIS B N 1
ATOM 4582 C CA . HIS B 1 247 ? -14.484 -0.652 -4.184 1 98.56 247 HIS B CA 1
ATOM 4583 C C . HIS B 1 247 ? -13.5 0.055 -5.109 1 98.56 247 HIS B C 1
ATOM 4585 O O . HIS B 1 247 ? -13.906 0.865 -5.949 1 98.56 247 HIS B O 1
ATOM 4591 N N . VAL B 1 248 ? -12.242 -0.196 -4.965 1 98.75 248 VAL B N 1
ATOM 4592 C CA . VAL B 1 248 ? -11.242 0.44 -5.82 1 98.75 248 VAL B CA 1
ATOM 4593 C C . VAL B 1 248 ? -11.258 -0.211 -7.199 1 98.75 248 VAL B C 1
ATOM 4595 O O . VAL B 1 248 ? -11.617 -1.381 -7.34 1 98.75 248 VAL B O 1
ATOM 4598 N N . ASN B 1 249 ? -10.906 0.573 -8.188 1 98.62 249 ASN B N 1
ATOM 4599 C CA . ASN B 1 249 ? -10.672 0.073 -9.539 1 98.62 249 ASN B CA 1
ATOM 4600 C C . ASN B 1 249 ? -9.266 -0.507 -9.68 1 98.62 249 ASN B C 1
ATOM 4602 O O . ASN B 1 249 ? -8.422 -0.322 -8.805 1 98.62 249 ASN B O 1
ATOM 4606 N N . LYS B 1 250 ? -9.086 -1.298 -10.789 1 98.25 250 LYS B N 1
ATOM 4607 C CA . LYS B 1 250 ? -7.746 -1.772 -11.109 1 98.25 250 LYS B CA 1
ATOM 4608 C C . LYS B 1 250 ? -6.77 -0.608 -11.25 1 98.25 250 LYS B C 1
ATOM 4610 O O . LYS B 1 250 ? -7.094 0.413 -11.859 1 98.25 250 LYS B O 1
ATOM 4615 N N . TYR B 1 251 ? -5.609 -0.633 -10.594 1 98.56 251 TYR B N 1
ATOM 4616 C CA . TYR B 1 251 ? -4.5 0.312 -10.648 1 98.56 251 TYR B CA 1
ATOM 4617 C C . TYR B 1 251 ? -4.785 1.535 -9.781 1 98.56 251 TYR B C 1
ATOM 4619 O O . TYR B 1 251 ? -4.145 2.578 -9.945 1 98.56 251 TYR B O 1
ATOM 4627 N N . ALA B 1 252 ? -5.781 1.448 -8.93 1 98.88 252 ALA B N 1
ATOM 4628 C CA . ALA B 1 252 ? -6.098 2.572 -8.047 1 98.88 252 ALA B CA 1
ATOM 4629 C C . ALA B 1 252 ? -4.863 3.023 -7.273 1 98.88 252 ALA B C 1
ATOM 4631 O O . ALA B 1 252 ? -3.988 2.213 -6.957 1 98.88 252 ALA B O 1
ATOM 4632 N N . ARG B 1 253 ? -4.809 4.316 -7.004 1 98.94 253 ARG B N 1
ATOM 4633 C CA . ARG B 1 253 ? -3.77 4.918 -6.172 1 98.94 253 ARG B CA 1
ATOM 4634 C C . ARG B 1 253 ? -4.348 5.422 -4.855 1 98.94 253 ARG B C 1
ATOM 4636 O O . ARG B 1 253 ? -5.395 6.07 -4.84 1 98.94 253 ARG B O 1
ATOM 4643 N N . ILE B 1 254 ? -3.645 5.035 -3.789 1 98.94 254 ILE B N 1
ATOM 4644 C CA . ILE B 1 254 ? -4.102 5.441 -2.465 1 98.94 254 ILE B CA 1
ATOM 4645 C C . ILE B 1 254 ? -2.967 6.148 -1.724 1 98.94 254 ILE B C 1
ATOM 4647 O O . ILE B 1 254 ? -2.191 5.512 -1.008 1 98.94 254 ILE B O 1
ATOM 4651 N N . PRO B 1 255 ? -2.809 7.453 -1.909 1 98.94 255 PRO B N 1
ATOM 4652 C CA . PRO B 1 255 ? -1.92 8.195 -1.011 1 98.94 255 PRO B CA 1
ATOM 4653 C C . PRO B 1 255 ? -2.408 8.195 0.436 1 98.94 255 PRO B C 1
ATOM 4655 O O . PRO B 1 255 ? -3.57 8.516 0.699 1 98.94 255 PRO B O 1
ATOM 4658 N N . LEU B 1 256 ? -1.534 7.781 1.307 1 98.88 256 LEU B N 1
ATOM 4659 C CA . LEU B 1 256 ? -1.825 7.809 2.736 1 98.88 256 LEU B CA 1
ATOM 4660 C C . LEU B 1 256 ? -1.317 9.102 3.365 1 98.88 256 LEU B C 1
ATOM 4662 O O . LEU B 1 256 ? -0.113 9.266 3.572 1 98.88 256 LEU B O 1
ATOM 4666 N N . CYS B 1 257 ? -2.232 9.969 3.635 1 98.25 257 CYS B N 1
ATOM 4667 C CA . CYS B 1 257 ? -1.897 11.258 4.219 1 98.25 257 CYS B CA 1
ATOM 4668 C C . CYS B 1 257 ? -1.812 11.164 5.738 1 98.25 257 CYS B C 1
ATOM 4670 O O . CYS B 1 257 ? -0.981 11.828 6.359 1 98.25 257 CYS B O 1
ATOM 4672 N N . GLY B 1 258 ? -2.695 10.43 6.211 1 95.5 258 GLY B N 1
ATOM 4673 C CA . GLY B 1 258 ? -2.809 10.141 7.633 1 95.5 258 GLY B CA 1
ATOM 4674 C C . GLY B 1 258 ? -3.738 8.984 7.938 1 95.5 258 GLY B C 1
ATOM 4675 O O . GLY B 1 258 ? -3.9 8.078 7.117 1 95.5 258 GLY B O 1
ATOM 4676 N N . MET B 1 259 ? -4.312 8.891 9.023 1 96.06 259 MET B N 1
ATOM 4677 C CA . MET B 1 259 ? -5.289 7.961 9.594 1 96.06 259 MET B CA 1
ATOM 4678 C C . MET B 1 259 ? -5.766 8.453 10.953 1 96.06 259 MET B C 1
ATOM 4680 O O . MET B 1 259 ? -5.609 7.754 11.961 1 96.06 259 MET B O 1
ATOM 4684 N N . ILE B 1 260 ? -6.438 9.586 10.859 1 94.88 260 ILE B N 1
ATOM 4685 C CA . ILE B 1 260 ? -6.734 10.352 12.062 1 94.88 260 ILE B CA 1
ATOM 4686 C C . ILE B 1 260 ? -7.621 9.531 13 1 94.88 260 ILE B C 1
ATOM 4688 O O . ILE B 1 260 ? -7.59 9.711 14.219 1 94.88 260 ILE B O 1
ATOM 4692 N N . SER B 1 261 ? -8.391 8.586 12.5 1 92.5 261 SER B N 1
ATOM 4693 C CA . SER B 1 261 ? -9.25 7.75 13.336 1 92.5 261 SER B CA 1
ATOM 4694 C C . SER B 1 261 ? -8.43 6.844 14.242 1 92.5 261 SER B C 1
ATOM 4696 O O . SER B 1 261 ? -8.961 6.27 15.195 1 92.5 261 SER B O 1
ATOM 4698 N N . GLN B 1 262 ? -7.117 6.812 13.945 1 91.56 262 GLN B N 1
ATOM 4699 C CA . GLN B 1 262 ? -6.262 5.859 14.641 1 91.56 262 GLN B CA 1
ATOM 4700 C C . GLN B 1 262 ? -5.309 6.578 15.594 1 91.56 262 GLN B C 1
ATOM 4702 O O . GLN B 1 262 ? -4.613 5.934 16.391 1 91.56 262 GLN B O 1
ATOM 4707 N N . TYR B 1 263 ? -5.301 7.863 15.633 1 93.06 263 TYR B N 1
ATOM 4708 C CA . TYR B 1 263 ? -4.258 8.641 16.297 1 93.06 263 TYR B CA 1
ATOM 4709 C C . TYR B 1 263 ? -4.332 8.469 17.812 1 93.06 263 TYR B C 1
ATOM 4711 O O . TYR B 1 263 ? -3.305 8.516 18.5 1 93.06 263 TYR B O 1
ATOM 4719 N N . ASN B 1 264 ? -5.547 8.242 18.328 1 94 264 ASN B N 1
ATOM 4720 C CA . ASN B 1 264 ? -5.715 8.266 19.781 1 94 264 ASN B CA 1
ATOM 4721 C C . ASN B 1 264 ? -5.629 6.867 20.375 1 94 264 ASN B C 1
ATOM 4723 O O . ASN B 1 264 ? -5.926 6.676 21.562 1 94 264 ASN B O 1
ATOM 4727 N N . LYS B 1 265 ? -5.191 5.934 19.562 1 93.31 265 LYS B N 1
ATOM 4728 C CA . LYS B 1 265 ? -5.078 4.543 19.984 1 93.31 265 LYS B CA 1
ATOM 4729 C C . LYS B 1 265 ? -3.631 4.066 19.938 1 93.31 265 LYS B C 1
ATOM 4731 O O . LYS B 1 265 ? -2.889 4.418 19.016 1 93.31 265 LYS B O 1
ATOM 4736 N N . VAL B 1 266 ? -3.326 3.242 20.953 1 92.19 266 VAL B N 1
ATOM 4737 C CA . VAL B 1 266 ? -2.078 2.506 20.766 1 92.19 266 VAL B CA 1
ATOM 4738 C C . VAL B 1 266 ? -2.213 1.539 19.594 1 92.19 266 VAL B C 1
ATOM 4740 O O . VAL B 1 266 ? -3.309 1.051 19.312 1 92.19 266 VAL B O 1
ATOM 4743 N N . TRP B 1 267 ? -1.114 1.269 18.953 1 91.12 267 TRP B N 1
ATOM 4744 C CA . TRP B 1 267 ? -1.214 0.641 17.641 1 91.12 267 TRP B CA 1
ATOM 4745 C C . TRP B 1 267 ? -1.86 -0.736 17.75 1 91.12 267 TRP B C 1
ATOM 4747 O O . TRP B 1 267 ? -2.568 -1.166 16.828 1 91.12 267 TRP B O 1
ATOM 4757 N N . THR B 1 268 ? -1.715 -1.466 18.906 1 92.69 268 THR B N 1
ATOM 4758 C CA . THR B 1 268 ? -2.246 -2.814 19.078 1 92.69 268 THR B CA 1
ATOM 4759 C C . THR B 1 268 ? -3.762 -2.781 19.234 1 92.69 268 THR B C 1
ATOM 4761 O O . THR B 1 268 ? -4.426 -3.816 19.156 1 92.69 268 THR B O 1
ATOM 4764 N N . GLU B 1 269 ? -4.32 -1.576 19.438 1 94.19 269 GLU B N 1
ATOM 4765 C CA . GLU B 1 269 ? -5.758 -1.432 19.656 1 94.19 269 GLU B CA 1
ATOM 4766 C C . GLU B 1 269 ? -6.438 -0.833 18.422 1 94.19 269 GLU B C 1
ATOM 4768 O O . GLU B 1 269 ? -7.656 -0.651 18.406 1 94.19 269 GLU B O 1
ATOM 4773 N N . ARG B 1 270 ? -5.672 -0.537 17.438 1 94.94 270 ARG B N 1
ATOM 4774 C CA . ARG B 1 270 ? -6.227 0.025 16.203 1 94.94 270 ARG B CA 1
ATOM 4775 C C . ARG B 1 270 ? -6.996 -1.03 15.422 1 94.94 270 ARG B C 1
ATOM 4777 O O . ARG B 1 270 ? -6.789 -2.23 15.609 1 94.94 270 ARG B O 1
ATOM 4784 N N . GLU B 1 271 ? -7.883 -0.583 14.641 1 91 271 GLU B N 1
ATOM 4785 C CA . GLU B 1 271 ? -8.609 -1.458 13.734 1 91 271 GLU B CA 1
ATOM 4786 C C . GLU B 1 271 ? -7.711 -1.954 12.602 1 91 271 GLU B C 1
ATOM 4788 O O . GLU B 1 271 ? -7.012 -1.162 11.969 1 91 271 GLU B O 1
ATOM 4793 N N . GLY B 1 272 ? -7.789 -3.287 12.398 1 94.81 272 GLY B N 1
ATOM 4794 C CA . GLY B 1 272 ? -6.977 -3.842 11.336 1 94.81 272 GLY B CA 1
ATOM 4795 C C . GLY B 1 272 ? -7.699 -3.896 10 1 94.81 272 GLY B C 1
ATOM 4796 O O . GLY B 1 272 ? -8.922 -4.016 9.953 1 94.81 272 GLY B O 1
ATOM 4797 N N . VAL B 1 273 ? -7.027 -3.754 8.938 1 97.88 273 VAL B N 1
ATOM 4798 C CA . VAL B 1 273 ? -7.551 -3.902 7.582 1 97.88 273 VAL B CA 1
ATOM 4799 C C . VAL B 1 273 ? -7.367 -5.344 7.113 1 97.88 273 VAL B C 1
ATOM 4801 O O . VAL B 1 273 ? -6.238 -5.812 6.949 1 97.88 273 VAL B O 1
ATOM 4804 N N . ARG B 1 274 ? -8.484 -6.039 6.785 1 97.81 274 ARG B N 1
ATOM 4805 C CA . ARG B 1 274 ? -8.477 -7.484 6.598 1 97.81 274 ARG B CA 1
ATOM 4806 C C . ARG B 1 274 ? -8.398 -7.844 5.121 1 97.81 274 ARG B C 1
ATOM 4808 O O . ARG B 1 274 ? -8.117 -8.992 4.77 1 97.81 274 ARG B O 1
ATOM 4815 N N . ASN B 1 275 ? -8.539 -6.938 4.242 1 97.81 275 ASN B N 1
ATOM 4816 C CA . ASN B 1 275 ? -8.711 -7.277 2.834 1 97.81 275 ASN B CA 1
ATOM 4817 C C . ASN B 1 275 ? -7.598 -6.699 1.971 1 97.81 275 ASN B C 1
ATOM 4819 O O . ASN B 1 275 ? -7.828 -6.305 0.827 1 97.81 275 ASN B O 1
ATOM 4823 N N . LEU B 1 276 ? -6.359 -6.703 2.504 1 98.25 276 LEU B N 1
ATOM 4824 C CA . LEU B 1 276 ? -5.207 -6.207 1.756 1 98.25 276 LEU B CA 1
ATOM 4825 C C . LEU B 1 276 ? -4.953 -7.066 0.522 1 98.25 276 LEU B C 1
ATOM 4827 O O . LEU B 1 276 ? -4.281 -6.625 -0.416 1 98.25 276 LEU B O 1
ATOM 4831 N N . LEU B 1 277 ? -5.523 -8.273 0.5 1 97.94 277 LEU B N 1
ATOM 4832 C CA . LEU B 1 277 ? -5.387 -9.125 -0.676 1 97.94 277 LEU B CA 1
ATOM 4833 C C . LEU B 1 277 ? -6.02 -8.477 -1.899 1 97.94 277 LEU B C 1
ATOM 4835 O O . LEU B 1 277 ? -5.602 -8.727 -3.031 1 97.94 277 LEU B O 1
ATOM 4839 N N . ASN B 1 278 ? -7 -7.555 -1.721 1 98.31 278 ASN B N 1
ATOM 4840 C CA . ASN B 1 278 ? -7.609 -6.82 -2.824 1 98.31 278 ASN B CA 1
ATOM 4841 C C . ASN B 1 278 ? -6.582 -5.973 -3.566 1 98.31 278 ASN B C 1
ATOM 4843 O O . ASN B 1 278 ? -6.75 -5.676 -4.75 1 98.31 278 ASN B O 1
ATOM 4847 N N . MET B 1 279 ? -5.5 -5.578 -2.865 1 98.69 279 MET B N 1
ATOM 4848 C CA . MET B 1 279 ? -4.453 -4.793 -3.516 1 98.69 279 MET B CA 1
ATOM 4849 C C . MET B 1 279 ? -3.742 -5.617 -4.586 1 98.69 279 MET B C 1
ATOM 4851 O O . MET B 1 279 ? -3.287 -5.074 -5.594 1 98.69 279 MET B O 1
ATOM 4855 N N . VAL B 1 280 ? -3.645 -6.914 -4.367 1 98.44 280 VAL B N 1
ATOM 4856 C CA . VAL B 1 280 ? -3.004 -7.781 -5.352 1 98.44 280 VAL B CA 1
ATOM 4857 C C . VAL B 1 280 ? -3.887 -7.895 -6.594 1 98.44 280 VAL B C 1
ATOM 4859 O O . VAL B 1 280 ? -3.477 -7.512 -7.691 1 98.44 280 VAL B O 1
ATOM 4862 N N . GLY B 1 281 ? -5.133 -8.25 -6.398 1 97.88 281 GLY B N 1
ATOM 4863 C CA . GLY B 1 281 ? -6.031 -8.508 -7.516 1 97.88 281 GLY B CA 1
ATOM 4864 C C . GLY B 1 281 ? -6.34 -7.266 -8.328 1 97.88 281 GLY B C 1
ATOM 4865 O O . GLY B 1 281 ? -6.555 -7.352 -9.539 1 97.88 281 GLY B O 1
ATOM 4866 N N . LYS B 1 282 ? -6.344 -6.109 -7.621 1 98.25 282 LYS B N 1
ATOM 4867 C CA . LYS B 1 282 ? -6.676 -4.859 -8.297 1 98.25 282 LYS B CA 1
ATOM 4868 C C . LYS B 1 282 ? -5.418 -4.062 -8.633 1 98.25 282 LYS B C 1
ATOM 4870 O O . LYS B 1 282 ? -5.5 -2.949 -9.156 1 98.25 282 LYS B O 1
ATOM 4875 N N . GLU B 1 283 ? -4.312 -4.637 -8.289 1 98.69 283 GLU B N 1
ATOM 4876 C CA . GLU B 1 283 ? -3.023 -4.012 -8.578 1 98.69 283 GLU B CA 1
ATOM 4877 C C . GLU B 1 283 ? -2.99 -2.564 -8.094 1 98.69 283 GLU B C 1
ATOM 4879 O O . GLU B 1 283 ? -2.65 -1.658 -8.859 1 98.69 283 GLU B O 1
A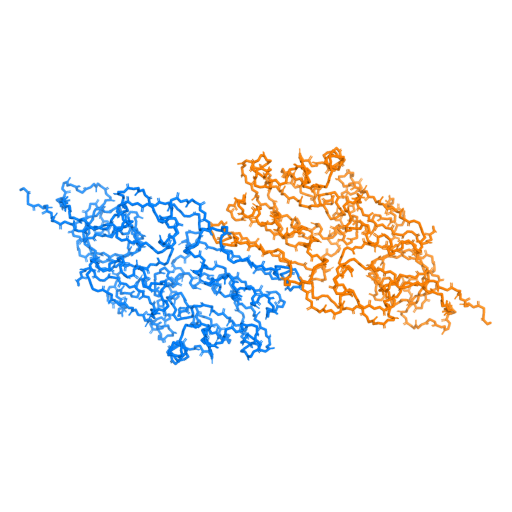TOM 4884 N N . VAL B 1 284 ? -3.326 -2.404 -6.805 1 98.88 284 VAL B N 1
ATOM 4885 C CA . VAL B 1 284 ? -3.4 -1.102 -6.152 1 98.88 284 VAL B CA 1
ATOM 4886 C C . VAL B 1 284 ? -2.012 -0.685 -5.668 1 98.88 284 VAL B C 1
ATOM 4888 O O . VAL B 1 284 ? -1.223 -1.524 -5.23 1 98.88 284 VAL B O 1
ATOM 4891 N N . ARG B 1 285 ? -1.692 0.584 -5.789 1 98.88 285 ARG B N 1
ATOM 4892 C CA . ARG B 1 285 ? -0.524 1.17 -5.141 1 98.88 285 ARG B CA 1
ATOM 4893 C C . ARG B 1 285 ? -0.936 2.045 -3.961 1 98.88 285 ARG B C 1
ATOM 4895 O O . ARG B 1 285 ? -1.69 3.006 -4.125 1 98.88 285 ARG B O 1
ATOM 4902 N N . MET B 1 286 ? -0.559 1.664 -2.826 1 98.88 286 MET B N 1
ATOM 4903 C CA . MET B 1 286 ? -0.731 2.42 -1.589 1 98.88 286 MET B CA 1
ATOM 4904 C C . MET B 1 286 ? 0.6 2.992 -1.111 1 98.88 286 MET B C 1
ATOM 4906 O O . MET B 1 286 ? 1.605 2.279 -1.066 1 98.88 286 MET B O 1
ATOM 4910 N N . GLU B 1 287 ? 0.634 4.297 -0.835 1 98.88 287 GLU B N 1
ATOM 4911 C CA . GLU B 1 287 ? 1.912 4.934 -0.535 1 98.88 287 GLU B CA 1
ATOM 4912 C C . GLU B 1 287 ? 1.756 6 0.546 1 98.88 287 GLU B C 1
ATOM 4914 O O . GLU B 1 287 ? 0.913 6.891 0.428 1 98.88 287 GLU B O 1
ATOM 4919 N N . GLY B 1 288 ? 2.572 5.844 1.616 1 98.75 288 GLY B N 1
ATOM 4920 C CA . GLY B 1 288 ? 2.625 6.879 2.637 1 98.75 288 GLY B CA 1
ATOM 4921 C C . GLY B 1 288 ? 3.592 8 2.301 1 98.75 288 GLY B C 1
ATOM 4922 O O . GLY B 1 288 ? 4.559 7.793 1.563 1 98.75 288 GLY B O 1
ATOM 4923 N N . PHE B 1 289 ? 3.309 9.18 2.881 1 98.69 289 PHE B N 1
ATOM 4924 C CA . PHE B 1 289 ? 4.23 10.273 2.617 1 98.69 289 PHE B CA 1
ATOM 4925 C C . PHE B 1 289 ? 4.293 11.227 3.807 1 98.69 289 PHE B C 1
ATOM 4927 O O . PHE B 1 289 ? 3.328 11.352 4.562 1 98.69 289 PHE B O 1
ATOM 4934 N N . MET B 1 290 ? 5.41 11.836 3.92 1 97.94 290 MET B N 1
ATOM 4935 C CA . MET B 1 290 ? 5.668 12.938 4.844 1 97.94 290 MET B CA 1
ATOM 4936 C C . MET B 1 290 ? 6.117 14.18 4.094 1 97.94 290 MET B C 1
ATOM 4938 O O . MET B 1 290 ? 6.891 14.094 3.139 1 97.94 290 MET B O 1
ATOM 4942 N N . LEU B 1 291 ? 5.676 15.266 4.531 1 97.19 291 LEU B N 1
ATOM 4943 C CA . LEU B 1 291 ? 5.898 16.5 3.797 1 97.19 291 LEU B CA 1
ATOM 4944 C C . LEU B 1 291 ? 7.383 16.859 3.762 1 97.19 291 LEU B C 1
ATOM 4946 O O . LEU B 1 291 ? 7.852 17.5 2.814 1 97.19 291 LEU B O 1
ATOM 4950 N N . GLU B 1 292 ? 8.062 16.438 4.793 1 95.38 292 GLU B N 1
ATOM 4951 C CA . GLU B 1 292 ? 9.492 16.734 4.855 1 95.38 292 GLU B CA 1
ATOM 4952 C C . GLU B 1 292 ? 10.219 16.25 3.602 1 95.38 292 GLU B C 1
ATOM 4954 O O . GLU B 1 292 ? 11.133 16.906 3.113 1 95.38 292 GLU B O 1
ATOM 4959 N N . SER B 1 293 ? 9.797 15.172 3.023 1 97.5 293 SER B N 1
ATOM 4960 C CA . SER B 1 293 ? 10.445 14.586 1.855 1 97.5 293 SER B CA 1
ATOM 4961 C C . SER B 1 293 ? 10.094 15.352 0.584 1 97.5 293 SER B C 1
ATOM 4963 O O . SER B 1 293 ? 10.719 15.148 -0.46 1 97.5 293 SER B O 1
ATOM 4965 N N . TYR B 1 294 ? 9.172 16.297 0.729 1 97.94 294 TYR B N 1
ATOM 4966 C CA . TYR B 1 294 ? 8.711 17.016 -0.456 1 97.94 294 TYR B CA 1
ATOM 4967 C C . TYR B 1 294 ? 8.969 18.516 -0.322 1 97.94 294 TYR B C 1
ATOM 4969 O O . TYR B 1 294 ? 8.508 19.297 -1.149 1 97.94 294 TYR B O 1
ATOM 4977 N N . TRP B 1 295 ? 9.68 18.844 0.666 1 95.75 295 TRP B N 1
ATOM 4978 C CA . TRP B 1 295 ? 9.891 20.266 0.936 1 95.75 295 TRP B CA 1
ATOM 4979 C C . TRP B 1 295 ? 10.578 20.953 -0.245 1 95.75 295 TRP B C 1
ATOM 4981 O O . TRP B 1 295 ? 10.352 22.141 -0.498 1 95.75 295 TRP B O 1
ATOM 4991 N N . HIS B 1 296 ? 11.359 20.188 -1.008 1 96.62 296 HIS B N 1
ATOM 4992 C CA . HIS B 1 296 ? 12.031 20.734 -2.184 1 96.62 296 HIS B CA 1
ATOM 4993 C C . HIS B 1 296 ? 11.023 21.172 -3.246 1 96.62 296 HIS B C 1
ATOM 4995 O O . HIS B 1 296 ? 11.375 21.906 -4.164 1 96.62 296 HIS B O 1
ATOM 5001 N N . ARG B 1 297 ? 9.805 20.766 -3.053 1 97.25 297 ARG B N 1
ATOM 5002 C CA . ARG B 1 297 ? 8.766 21.109 -4.0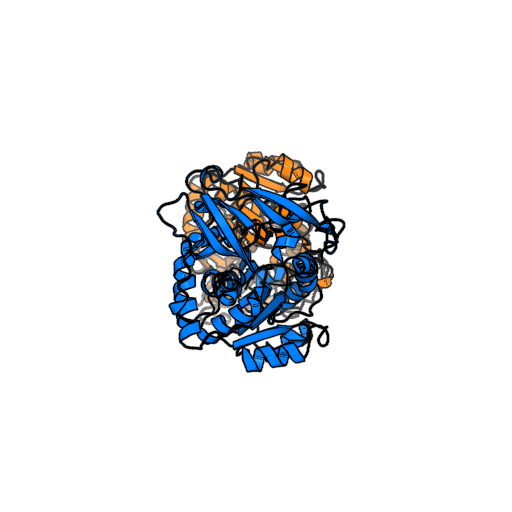16 1 97.25 297 ARG B CA 1
ATOM 5003 C C . ARG B 1 297 ? 7.82 22.156 -3.445 1 97.25 297 ARG B C 1
ATOM 5005 O O . ARG B 1 297 ? 6.809 22.5 -4.062 1 97.25 297 ARG B O 1
ATOM 5012 N N . PHE B 1 298 ? 8.125 22.703 -2.303 1 96.69 298 PHE B N 1
ATOM 5013 C CA . PHE B 1 298 ? 7.25 23.672 -1.659 1 96.69 298 PHE B CA 1
ATOM 5014 C C . PHE B 1 298 ? 7.047 24.891 -2.553 1 96.69 298 PHE B C 1
ATOM 5016 O O . PHE B 1 298 ? 5.957 25.469 -2.584 1 96.69 298 PHE B O 1
ATOM 5023 N N . GLY B 1 299 ? 8.07 25.297 -3.242 1 96.19 299 GLY B N 1
ATOM 5024 C CA . GLY B 1 299 ? 7.945 26.422 -4.168 1 96.19 299 GLY B CA 1
ATOM 5025 C C . GLY B 1 299 ? 6.938 26.156 -5.273 1 96.19 299 GLY B C 1
ATOM 5026 O O . GLY B 1 299 ? 6.133 27.031 -5.598 1 96.19 299 GLY B O 1
ATOM 5027 N N . ASP B 1 300 ? 6.965 24.938 -5.898 1 97.81 300 ASP B N 1
ATOM 5028 C CA . ASP B 1 300 ? 5.992 24.547 -6.918 1 97.81 300 ASP B CA 1
ATOM 5029 C C . ASP B 1 300 ? 4.57 24.594 -6.363 1 97.81 300 ASP B C 1
ATOM 5031 O O . ASP B 1 300 ? 3.67 25.141 -6.996 1 97.81 300 ASP B O 1
ATOM 5035 N N . PHE B 1 301 ? 4.5 24.094 -5.23 1 98.12 301 PHE B N 1
ATOM 5036 C CA . PHE B 1 301 ? 3.223 24.078 -4.531 1 98.12 301 PHE B CA 1
ATOM 5037 C C . PHE B 1 301 ? 2.715 25.5 -4.312 1 98.12 301 PHE B C 1
ATOM 5039 O O . PHE B 1 301 ? 1.574 25.812 -4.66 1 98.12 301 PHE B O 1
ATOM 5046 N N . ALA B 1 302 ? 3.537 26.312 -3.736 1 96.56 302 ALA B N 1
ATOM 5047 C CA . ALA B 1 302 ? 3.135 27.688 -3.41 1 96.56 302 ALA B CA 1
ATOM 5048 C C . ALA B 1 302 ? 2.719 28.453 -4.664 1 96.56 302 ALA B C 1
ATOM 5050 O O . ALA B 1 302 ? 1.723 29.172 -4.652 1 96.56 302 ALA B O 1
ATOM 5051 N N . LYS B 1 303 ? 3.414 28.25 -5.711 1 96.56 303 LYS B N 1
ATOM 5052 C CA . LYS B 1 303 ? 3.098 28.922 -6.973 1 96.56 303 LYS B CA 1
ATOM 5053 C C . LYS B 1 303 ? 1.733 28.484 -7.496 1 96.56 303 LYS B C 1
ATOM 5055 O O . LYS B 1 303 ? 0.9 29.312 -7.852 1 96.56 303 LYS B O 1
ATOM 5060 N N . ASP B 1 304 ? 1.5 27.219 -7.488 1 97.75 304 ASP B N 1
ATOM 5061 C CA . ASP B 1 304 ? 0.221 26.688 -7.945 1 97.75 304 ASP B CA 1
ATOM 5062 C C . ASP B 1 304 ? -0.931 27.219 -7.098 1 97.75 304 ASP B C 1
ATOM 5064 O O . ASP B 1 304 ? -1.902 27.766 -7.629 1 97.75 304 ASP B O 1
ATOM 5068 N N . MET B 1 305 ? -0.75 27.141 -5.828 1 97.69 305 MET B N 1
ATOM 5069 C CA . MET B 1 305 ? -1.855 27.453 -4.926 1 97.69 305 MET B CA 1
ATOM 5070 C C . MET B 1 305 ? -2.145 28.953 -4.91 1 97.69 305 MET B C 1
ATOM 5072 O O . MET B 1 305 ? -3.303 29.359 -4.84 1 97.69 305 MET B O 1
ATOM 5076 N N . GLU B 1 306 ? -1.078 29.719 -4.922 1 95.81 306 GLU B N 1
ATOM 5077 C CA . GLU B 1 306 ? -1.297 31.172 -4.996 1 95.81 306 GLU B CA 1
ATOM 5078 C C . GLU B 1 306 ? -2.086 31.547 -6.25 1 95.81 306 GLU B C 1
ATOM 5080 O O . GLU B 1 306 ? -3.014 32.344 -6.184 1 95.81 306 GLU B O 1
ATOM 5085 N N . ARG B 1 307 ? -1.717 30.938 -7.355 1 96.44 307 ARG B N 1
ATOM 5086 C CA . ARG B 1 307 ? -2.439 31.172 -8.602 1 96.44 307 ARG B CA 1
ATOM 5087 C C . ARG B 1 307 ? -3.9 30.75 -8.477 1 96.44 307 ARG B C 1
ATOM 5089 O O . ARG B 1 307 ? -4.801 31.516 -8.828 1 96.44 307 ARG B O 1
ATOM 5096 N N . TYR B 1 308 ? -4.141 29.578 -7.914 1 97.81 308 TYR B N 1
ATOM 5097 C CA . TYR B 1 308 ? -5.5 29.062 -7.781 1 97.81 308 TYR B CA 1
ATOM 5098 C C . TYR B 1 308 ? -6.332 29.969 -6.875 1 97.81 308 TYR B C 1
ATOM 5100 O O . TYR B 1 308 ? -7.508 30.203 -7.148 1 97.81 308 TYR B O 1
ATOM 5108 N N . ILE B 1 309 ? -5.734 30.422 -5.809 1 96.12 309 ILE B N 1
ATOM 5109 C CA . ILE B 1 309 ? -6.434 31.281 -4.863 1 96.12 309 ILE B CA 1
ATOM 5110 C C . ILE B 1 309 ? -6.766 32.625 -5.531 1 96.12 309 ILE B C 1
ATOM 5112 O O . ILE B 1 309 ? -7.895 33.094 -5.43 1 96.12 309 ILE B O 1
ATOM 5116 N N . GLN B 1 310 ? -5.867 33.125 -6.238 1 93.31 310 GLN B N 1
ATOM 5117 C CA . GLN B 1 310 ? -6.062 34.438 -6.898 1 93.31 310 GLN B CA 1
ATOM 5118 C C . GLN B 1 310 ? -7.121 34.312 -7.996 1 93.31 310 GLN B C 1
ATOM 5120 O O . GLN B 1 310 ? -7.871 35.281 -8.234 1 93.31 310 GLN B O 1
ATOM 5125 N N . GLU B 1 311 ? -7.199 33.188 -8.633 1 95.56 311 GLU B N 1
ATOM 5126 C CA . GLU B 1 311 ? -8.172 32.938 -9.695 1 95.56 311 GLU B CA 1
ATOM 5127 C C . GLU B 1 311 ? -9.539 32.562 -9.125 1 95.56 311 GLU B C 1
ATOM 5129 O O . GLU B 1 311 ? -10.508 32.406 -9.867 1 95.56 311 GLU B O 1
ATOM 5134 N N . GLY B 1 312 ? -9.547 32.344 -7.867 1 94.94 312 GLY B N 1
ATOM 5135 C CA . GLY B 1 312 ? -10.797 32 -7.211 1 94.94 312 GLY B CA 1
ATOM 5136 C C . GLY B 1 312 ? -11.148 30.531 -7.348 1 94.94 312 GLY B C 1
ATOM 5137 O O . GLY B 1 312 ? -12.266 30.125 -7.039 1 94.94 312 GLY B O 1
ATOM 5138 N N . LYS B 1 313 ? -10.195 29.766 -7.742 1 97.25 313 LYS B N 1
ATOM 5139 C CA . LYS B 1 313 ? -10.422 28.344 -7.949 1 97.25 313 LYS B CA 1
ATOM 5140 C C . LYS B 1 313 ? -10.289 27.562 -6.645 1 97.25 313 LYS B C 1
ATOM 5142 O O . LYS B 1 313 ? -10.828 26.469 -6.516 1 97.25 313 LYS B O 1
ATOM 5147 N N . VAL B 1 314 ? -9.539 28.125 -5.719 1 97.88 314 VAL B N 1
ATOM 5148 C CA . VAL B 1 314 ? -9.398 27.531 -4.398 1 97.88 314 VAL B CA 1
ATOM 5149 C C . VAL B 1 314 ? -9.867 28.516 -3.33 1 97.88 314 VAL B C 1
ATOM 5151 O O . VAL B 1 314 ? -9.43 29.672 -3.301 1 97.88 314 VAL B O 1
ATOM 5154 N N . LYS B 1 315 ? -10.766 28.016 -2.596 1 96.62 315 LYS B N 1
ATOM 5155 C CA . LYS B 1 315 ? -11.281 28.766 -1.448 1 96.62 315 LYS B CA 1
ATOM 5156 C C . LYS B 1 315 ? -10.859 28.109 -0.137 1 96.62 315 LYS B C 1
ATOM 5158 O O . LYS B 1 315 ? -10.531 26.922 -0.107 1 96.62 315 LYS B O 1
ATOM 5163 N N . SER B 1 316 ? -10.797 28.922 0.852 1 94.56 316 SER B N 1
ATOM 5164 C CA . SER B 1 316 ? -10.375 28.438 2.158 1 94.56 316 SER B CA 1
ATOM 5165 C C . SER B 1 316 ? -11.469 28.641 3.205 1 94.56 316 SER B C 1
ATOM 5167 O O . SER B 1 316 ? -12.375 29.453 3.018 1 94.56 316 SER B O 1
ATOM 5169 N N . LYS B 1 317 ? -11.406 27.828 4.176 1 94.94 317 LYS B N 1
ATOM 5170 C CA . LYS B 1 317 ? -12.203 27.984 5.391 1 94.94 317 LYS B CA 1
ATOM 5171 C C . LYS B 1 317 ? -11.352 27.75 6.637 1 94.94 317 LYS B C 1
ATOM 5173 O O . LYS B 1 317 ? -10.734 26.688 6.781 1 94.94 317 LYS B O 1
ATOM 5178 N N . ASN B 1 318 ? -11.32 28.734 7.445 1 95.5 318 ASN B N 1
ATOM 5179 C CA . ASN B 1 318 ? -10.508 28.672 8.656 1 95.5 318 ASN B CA 1
ATOM 5180 C C . ASN B 1 318 ? -11.359 28.891 9.914 1 95.5 318 ASN B C 1
ATOM 5182 O O . ASN B 1 318 ? -12.273 29.719 9.914 1 95.5 318 ASN B O 1
ATOM 5186 N N . LYS B 1 319 ? -11.188 28.078 10.844 1 95.31 319 LYS B N 1
ATOM 5187 C CA . LYS B 1 319 ? -11.688 28.312 12.188 1 95.31 319 LYS B CA 1
ATOM 5188 C C . LYS B 1 319 ? -10.609 28.953 13.07 1 95.31 319 LYS B C 1
ATOM 5190 O O . LYS B 1 319 ? -9.664 28.281 13.484 1 95.31 319 LYS B O 1
ATOM 5195 N N . ILE B 1 320 ? -10.828 30.266 13.406 1 96.81 320 ILE B N 1
ATOM 5196 C CA . ILE B 1 320 ? -9.828 31 14.156 1 96.81 320 ILE B CA 1
ATOM 5197 C C . ILE B 1 320 ? -10.227 31.078 15.625 1 96.81 320 ILE B C 1
ATOM 5199 O O . ILE B 1 320 ? -11.281 31.625 15.961 1 96.81 320 ILE B O 1
ATOM 5203 N N . ASN B 1 321 ? -9.5 30.422 16.438 1 97.31 321 ASN B N 1
ATOM 5204 C CA . ASN B 1 321 ? -9.648 30.547 17.891 1 97.31 321 ASN B CA 1
ATOM 5205 C C . ASN B 1 321 ? -8.758 31.656 18.453 1 97.31 321 ASN B C 1
ATOM 5207 O O . ASN B 1 321 ? -7.582 31.75 18.094 1 97.31 321 ASN B O 1
ATOM 5211 N N . ILE B 1 322 ? -9.305 32.469 19.344 1 98 322 ILE B N 1
ATOM 5212 C CA . ILE B 1 322 ? -8.602 33.656 19.797 1 98 322 ILE B CA 1
ATOM 5213 C C . ILE B 1 322 ? -7.914 33.344 21.125 1 98 322 ILE B C 1
ATOM 5215 O O . ILE B 1 322 ? -8.516 32.781 22.031 1 98 322 ILE B O 1
ATOM 5219 N N . GLY B 1 323 ? -6.652 33.781 21.172 1 98.38 323 GLY B N 1
ATOM 5220 C CA . GLY B 1 323 ? -5.895 33.656 22.422 1 98.38 323 GLY B CA 1
ATOM 5221 C C . GLY B 1 323 ? -5.047 32.406 22.484 1 98.38 323 GLY B C 1
ATOM 5222 O O . GLY B 1 323 ? -5.539 31.297 22.25 1 98.38 323 GLY B O 1
ATOM 5223 N N . ILE B 1 324 ? -3.842 32.594 22.844 1 98.38 324 ILE B N 1
ATOM 5224 C CA . ILE B 1 324 ? -2.893 31.484 22.891 1 98.38 324 ILE B CA 1
ATOM 5225 C C . ILE B 1 324 ? -3.385 30.438 23.891 1 98.38 324 ILE B C 1
ATOM 5227 O O . ILE B 1 324 ? -3.061 29.25 23.75 1 98.38 324 ILE B O 1
ATOM 5231 N N . GLU B 1 325 ? -4.223 30.828 24.891 1 98.12 325 GLU B N 1
ATOM 5232 C CA . GLU B 1 325 ? -4.746 29.906 25.906 1 98.12 325 GLU B CA 1
ATOM 5233 C C . GLU B 1 325 ? -5.668 28.875 25.281 1 98.12 325 GLU B C 1
ATOM 5235 O O . GLU B 1 325 ? -5.941 27.828 25.875 1 98.12 325 GLU B O 1
ATOM 5240 N N . SER B 1 326 ? -6.121 29.109 24.078 1 97.81 326 SER B N 1
ATOM 5241 C CA . SER B 1 326 ? -7.09 28.234 23.438 1 97.81 326 SER B CA 1
ATOM 5242 C C . SER B 1 326 ? -6.398 27.078 22.719 1 97.81 326 SER B C 1
ATOM 5244 O O . SER B 1 326 ? -7.062 26.219 22.125 1 97.81 326 SER B O 1
ATOM 5246 N N . PHE B 1 327 ? -5.082 27.016 22.797 1 98.38 327 PHE B N 1
ATOM 5247 C CA . PHE B 1 327 ? -4.324 26.094 21.969 1 98.38 327 PHE B CA 1
ATOM 5248 C C . PHE B 1 327 ? -4.734 24.656 22.25 1 98.38 327 PHE B C 1
ATOM 5250 O O . PHE B 1 327 ? -5.035 23.891 21.328 1 98.38 327 PHE B O 1
ATOM 5257 N N . LEU B 1 328 ? -4.789 24.234 23.484 1 98.19 328 LEU B N 1
ATOM 5258 C CA . LEU B 1 328 ? -5.102 22.844 23.844 1 98.19 328 LEU B CA 1
ATOM 5259 C C . LEU B 1 328 ? -6.508 22.484 23.391 1 98.19 328 LEU B C 1
ATOM 5261 O O . LEU B 1 328 ? -6.715 21.422 22.797 1 98.19 328 LEU B O 1
ATOM 5265 N N . GLU B 1 329 ? -7.426 23.328 23.688 1 96.69 329 GLU B N 1
ATOM 5266 C CA . GLU B 1 329 ? -8.797 23.094 23.25 1 96.69 329 GLU B CA 1
ATOM 5267 C C . GLU B 1 329 ? -8.891 23.016 21.734 1 96.69 329 GLU B C 1
ATOM 5269 O O . GLU B 1 329 ? -9.648 22.219 21.188 1 96.69 329 GLU B O 1
ATOM 5274 N N . SER B 1 330 ? -8.141 23.906 21.078 1 97.12 330 SER B N 1
ATOM 5275 C CA . SER B 1 330 ? -8.102 23.891 19.625 1 97.12 330 SER B CA 1
ATOM 5276 C C . SER B 1 330 ? -7.57 22.562 19.094 1 97.12 330 SER B C 1
ATOM 5278 O O . SER B 1 330 ? -8.133 22 18.141 1 97.12 330 SER B O 1
ATOM 5280 N N . LEU B 1 331 ? -6.516 22.078 19.703 1 97.06 331 LEU B N 1
ATOM 5281 C CA . LEU B 1 331 ? -5.949 20.797 19.312 1 97.06 331 LEU B CA 1
ATOM 5282 C C . LEU B 1 331 ? -6.961 19.672 19.5 1 97.06 331 LEU B C 1
ATOM 5284 O O . LEU B 1 331 ? -7.18 18.875 18.594 1 97.06 331 LEU B O 1
ATOM 5288 N N . ASN B 1 332 ? -7.625 19.641 20.609 1 96 332 ASN B N 1
ATOM 5289 C CA . ASN B 1 332 ? -8.578 18.594 20.922 1 96 332 ASN B CA 1
ATOM 5290 C C . ASN B 1 332 ? -9.789 18.625 20 1 96 332 ASN B C 1
ATOM 5292 O O . ASN B 1 332 ? -10.391 17.578 19.719 1 96 332 ASN B O 1
ATOM 5296 N N . SER B 1 333 ? -10.078 19.797 19.531 1 94.94 333 SER B N 1
ATOM 5297 C CA . SER B 1 333 ? -11.234 19.953 18.656 1 94.94 333 SER B CA 1
ATOM 5298 C C . SER B 1 333 ? -11.039 19.188 17.344 1 94.94 333 SER B C 1
ATOM 5300 O O . SER B 1 333 ? -12.016 18.859 16.672 1 94.94 333 SER B O 1
ATOM 5302 N N . LEU B 1 334 ? -9.852 18.938 16.953 1 95.12 334 LEU B N 1
ATOM 5303 C CA . LEU B 1 334 ? -9.555 18.219 15.719 1 95.12 334 LEU B CA 1
ATOM 5304 C C . LEU B 1 334 ? -10.062 16.781 15.789 1 95.12 334 LEU B C 1
ATOM 5306 O O . LEU B 1 334 ? -10.273 16.141 14.758 1 95.12 334 LEU B O 1
ATOM 5310 N N . PHE B 1 335 ? -10.258 16.266 17.031 1 92.69 335 PHE B N 1
ATOM 5311 C CA . PHE B 1 335 ? -10.562 14.852 17.203 1 92.69 335 PHE B CA 1
ATOM 5312 C C . PHE B 1 335 ? -12.031 14.656 17.578 1 92.69 335 PHE B C 1
ATOM 5314 O O . PHE B 1 335 ? -12.461 13.539 17.859 1 92.69 335 PHE B O 1
ATOM 5321 N N . SER B 1 336 ? -12.875 15.688 17.625 1 84.25 336 SER B N 1
ATOM 5322 C CA . SER B 1 336 ? -14.297 15.609 17.953 1 84.25 336 SER B CA 1
ATOM 5323 C C . SER B 1 336 ? -15.164 15.789 16.703 1 84.25 336 SER B C 1
ATOM 5325 O O . SER B 1 336 ? -16.391 15.68 16.781 1 84.25 336 SER B O 1
ATOM 5327 N N . SER B 1 337 ? -14.758 15.781 15.539 1 71.38 337 SER B N 1
ATOM 5328 C CA . SER B 1 337 ? -15.461 15.938 14.266 1 71.38 337 SER B CA 1
ATOM 5329 C C . SER B 1 337 ? -16.312 17.203 14.258 1 71.38 337 SER B C 1
ATOM 5331 O O . SER B 1 337 ? -17.297 17.297 13.516 1 71.38 337 SER B O 1
ATOM 5333 N N . SER B 1 338 ? -15.984 18.109 14.961 1 78.19 338 SER B N 1
ATOM 5334 C CA . SER B 1 338 ? -16.812 19.312 15.055 1 78.19 338 SER B CA 1
ATOM 5335 C C . SER B 1 338 ? -16.25 20.438 14.188 1 78.19 338 SER B C 1
ATOM 5337 O O . SER B 1 338 ? -16.953 21.391 13.852 1 78.19 338 SER B O 1
ATOM 5339 N N . ASN B 1 339 ? -15.102 20.266 13.758 1 84 339 ASN B N 1
ATOM 5340 C CA . ASN B 1 339 ? -14.461 21.391 13.094 1 84 339 ASN B CA 1
ATOM 5341 C C . ASN B 1 339 ? -14.656 21.328 11.578 1 84 339 ASN B C 1
ATOM 5343 O O . ASN B 1 339 ? -14.844 20.25 11.016 1 84 339 ASN B O 1
ATOM 5347 N N . ILE B 1 340 ? -14.766 22.531 11.094 1 91.38 340 ILE B N 1
ATOM 5348 C CA . ILE B 1 340 ? -14.773 22.703 9.648 1 91.38 340 ILE B CA 1
ATOM 5349 C C . ILE B 1 340 ? -13.555 23.516 9.219 1 91.38 340 ILE B C 1
ATOM 5351 O O . ILE B 1 340 ? -13.312 24.609 9.734 1 91.38 340 ILE B O 1
ATOM 5355 N N . GLY B 1 341 ? -12.805 22.922 8.312 1 95 341 GLY B N 1
ATOM 5356 C CA . GLY B 1 341 ? -11.688 23.641 7.73 1 95 341 GLY B CA 1
ATOM 5357 C C . GLY B 1 341 ? -10.461 23.672 8.625 1 95 341 GLY B C 1
ATOM 5358 O O . GLY B 1 341 ? -10.25 22.75 9.43 1 95 341 GLY B O 1
ATOM 5359 N N . LYS B 1 342 ? -9.617 24.641 8.422 1 97.75 342 LYS B N 1
ATOM 5360 C CA . LYS B 1 342 ? -8.328 24.766 9.102 1 97.75 342 LYS B CA 1
ATOM 5361 C C . LYS B 1 342 ? -8.492 25.438 10.461 1 97.75 342 LYS B C 1
ATOM 5363 O O . LYS B 1 342 ? -9.062 26.516 10.562 1 97.75 342 LYS B O 1
ATOM 5368 N N . VAL B 1 343 ? -8.008 24.781 11.508 1 97.88 343 VAL B N 1
ATOM 5369 C CA . VAL B 1 343 ? -8.023 25.344 12.852 1 97.88 343 VAL B CA 1
ATOM 5370 C C . VAL B 1 343 ? -6.758 26.156 13.086 1 97.88 343 VAL B C 1
ATOM 5372 O O . VAL B 1 343 ? -5.648 25.672 12.867 1 97.88 343 VAL B O 1
ATOM 5375 N N . VAL B 1 344 ? -6.965 27.391 13.445 1 98.38 344 VAL B N 1
ATOM 5376 C CA . VAL B 1 344 ? -5.887 28.344 13.688 1 98.38 344 VAL B CA 1
ATOM 5377 C C . VAL B 1 344 ? -6.086 29.016 15.047 1 98.38 344 VAL B C 1
ATOM 5379 O O . VAL B 1 344 ? -7.219 29.234 15.477 1 98.38 344 VAL B O 1
ATOM 5382 N N . VAL B 1 345 ? -5.027 29.234 15.727 1 98.69 345 VAL B N 1
ATOM 5383 C CA . VAL B 1 345 ? -5.066 30.031 16.938 1 98.69 345 VAL B CA 1
ATOM 5384 C C . VAL B 1 345 ? -4.469 31.406 16.672 1 98.69 345 VAL B C 1
ATOM 5386 O O . VAL B 1 345 ? -3.326 31.516 16.219 1 98.69 345 VAL B O 1
ATOM 5389 N N . GLN B 1 346 ? -5.238 32.406 16.844 1 98.75 346 GLN B N 1
ATOM 5390 C CA . GLN B 1 346 ? -4.73 33.781 16.766 1 98.75 346 GLN B CA 1
ATOM 5391 C C . GLN B 1 346 ? -4.18 34.25 18.109 1 98.75 346 GLN B C 1
ATOM 5393 O O . GLN B 1 346 ? -4.918 34.312 19.094 1 98.75 346 GLN B O 1
ATOM 5398 N N . VAL B 1 347 ? -2.943 34.531 18.109 1 98.44 347 VAL B N 1
ATOM 5399 C CA . VAL B 1 347 ? -2.268 34.938 19.344 1 98.44 347 VAL B CA 1
ATOM 5400 C C . VAL B 1 347 ? -2.277 36.438 19.469 1 98.44 347 VAL B C 1
ATOM 5402 O O . VAL B 1 347 ? -2.582 37 20.531 1 98.44 347 VAL B O 1
ATOM 5405 N N . LYS B 1 348 ? -1.875 37.094 18.359 1 94.12 348 LYS B N 1
ATOM 5406 C CA . LYS B 1 348 ? -1.914 38.531 18.266 1 94.12 348 LYS B CA 1
ATOM 5407 C C . LYS B 1 348 ? -2.551 38.969 16.953 1 94.12 348 LYS B C 1
ATOM 5409 O O . LYS B 1 348 ? -2.574 38.219 15.984 1 94.12 348 LYS B O 1
ATOM 5414 N N . ALA B 1 349 ? -3.088 40.188 17 1 86.12 349 ALA B N 1
ATOM 5415 C CA . ALA B 1 349 ? -3.705 40.719 15.789 1 86.12 349 ALA B CA 1
ATOM 5416 C C . ALA B 1 349 ? -2.672 41.438 14.906 1 86.12 349 ALA B C 1
ATOM 5418 O O . ALA B 1 349 ? -1.688 41.969 15.414 1 86.12 349 ALA B O 1
#

Secondary structure (DSSP, 8-state):
---EEEEEEEEE-S---SS---TTTEEEEEEEEE--GGGSPTTEEEEEEEEEE--THHHHTSSSS--SS-PPPPPTTPBPEEEEEEEEEEESSTT--TT-EEEEEEEESBSEEEEEGGGEEEE--GGG---GGGGTTTTSHHHHHHHIIIIIII-PPTT-EEEESSTTBHHHHHHHHHHHHTT-EEEEEESSHHHHHHHHHHH--SEEEETTT---HHHHHHHH-TT-EEEEEBSS-HHHHHHHHTTEEEEEEEEE---GGGTTS-GGGSPPB--THHHHHTT-EEEE--GGGGGGGHHHHHHHHHHHHHTTS----EEEEESGGGHHHHHHHTTTT---BEEEEE---/---EEEEEEEEE-S---SS---TTTEEEEEEEEE--GGGSPTTEEEEEEEEEEE-THHHHTSSSS--SS-PPPPPTTPBPEEEEEEEEEEESSTT--TT-EEEEEEEESBSEEEEEGGGEEEE--GGG---GGGGTTTTSHHHHHHHIIIIIII-PPTT-EEEESSTTBHHHHHHHHHHHHTT-EEEEEESSHHHHHHHHHHH--SEEEETTT---HHHHHHHH-TT-EEEEEBSS-HHHHHHHHTTEEEEEEEEE---GGGTTS-GGGSPPB--THHHHHTT-EEEE--GGGGGGGHHHHHHHHHHHHHTTS----EEEEESGGGHHHHHHHTTTT---BEEEEE---

Solvent-accessible surface area (backbone atoms only — not comparable to full-atom values): 35242 Å² total; per-residue (Å²): 142,73,50,56,41,86,28,47,33,36,24,30,64,39,65,35,61,52,50,75,78,46,74,73,18,46,38,78,48,78,42,84,41,68,62,32,74,90,66,49,53,80,48,17,30,30,30,34,34,28,36,35,41,55,62,76,68,54,59,56,26,34,30,77,50,78,58,39,51,57,46,78,55,69,50,79,70,33,64,42,62,29,40,24,36,29,32,29,67,36,58,47,33,92,91,51,52,64,65,43,39,31,36,24,62,60,29,58,49,28,48,50,48,79,42,55,55,85,42,51,73,44,76,57,64,73,82,76,71,63,58,75,68,40,52,48,26,60,62,20,64,30,17,49,51,17,45,44,37,43,64,68,62,28,55,67,48,68,65,30,34,33,38,30,38,52,21,41,30,40,36,21,42,39,31,43,27,55,43,43,75,51,47,31,46,32,36,28,30,25,73,34,66,68,46,30,51,43,37,35,74,71,39,65,28,75,39,51,42,26,50,72,79,44,65,55,49,55,63,46,45,47,70,77,32,75,86,30,30,40,24,36,46,32,35,33,40,41,71,59,46,42,37,45,51,76,40,48,32,74,58,15,23,31,22,29,70,45,34,62,79,42,67,44,40,46,58,91,71,33,59,43,35,36,52,63,50,24,28,24,36,27,26,21,38,36,33,20,48,52,66,79,84,44,52,92,44,46,65,62,48,46,53,51,45,52,50,32,41,74,71,62,67,44,78,83,52,71,37,76,42,73,35,66,85,41,48,64,62,54,53,52,39,73,76,66,69,71,63,57,28,24,44,30,32,33,54,44,135,143,77,47,56,40,86,28,47,31,36,22,28,63,39,66,36,61,52,50,73,78,45,74,73,18,46,38,79,47,77,42,82,41,67,63,32,75,89,65,49,52,82,47,17,30,31,31,35,34,29,35,36,41,55,60,76,69,55,60,53,25,35,30,76,50,77,59,40,51,56,45,78,55,69,50,79,71,32,62,42,59,29,41,23,36,30,32,30,67,37,57,48,33,93,90,51,52,64,66,42,39,32,37,25,60,59,28,57,48,29,47,51,47,79,44,55,54,86,42,51,72,44,79,57,64,75,84,76,71,65,59,76,68,40,52,47,25,61,63,21,64,29,18,49,51,17,45,43,36,42,64,68,62,28,53,68,48,70,65,30,32,32,39,29,39,51,22,40,28,38,35,20,43,39,30,43,27,55,44,43,75,50,47,32,46,33,37,27,31,26,72,34,65,67,46,30,51,43,36,35,74,70,39,65,27,76,42,53,42,26,50,71,79,44,66,55,49,56,61,46,45,48,70,78,31,75,86,28,30,41,25,36,44,32,36,34,39,43,71,59,47,40,37,46,52,75,40,48,32,75,58,15,24,30,22,28,72,51,30,62,78,43,67,43,41,46,58,93,72,35,57,44,36,37,50,65,49,26,28,23,36,26,28,22,39,37,33,20,48,53,66,80,84,44,52,92,44,45,64,62,49,46,54,53,44,52,51,32,41,76,71,63,66,44,77,84,54,70,40,75,40,74,35,66,86,42,48,65,62,55,53,51,39,72,77,64,68,71,62,58,28,24,46,31,33,33,54,42,133

Radius of gyration: 29.98 Å; Cα contacts (8 Å, |Δi|>4): 1757; chains: 2; bounding box: 51×92×72 Å

InterPro domains:
  IPR011032 GroES-like superfamily [SSF50129] (5-155)
  IPR013149 Alcohol dehydrogenase-like, C-terminal [PF00107] (170-300)
  IPR020843 Enoylreductase domain [SM00829] (64-345)
  IPR036291 NAD(P)-binding domain superfamily [SSF51735] (135-313)
  IPR041694 Oxidoreductase, N-terminal domain [PF16884] (8-119)
  IPR045010 Medium-chain dehydrogenase/reductase [PTHR43205] (5-348)

pLDDT: mean 96.45, std 5.02, range [37.75, 98.94]

Foldseek 3Di:
DPQKDWKKFKFAAAAQQFDADDCNGIPIDIDIDGQDPVRADAQKFKKFFFKFFFDQCLLVQRNPDQDDVNDHHGDHRGFAWAWTWIATCDDNYPVDDHGWIFTFHTHGLMRIDIGGNVRTLDTDDVVLPDDRVCCCFCLHDLVLLLCCQVVPFQPDAAAFEEEEEQLQERNNLNNQLVCVVRNYQYEYEAQDPVSQVCCVPPRPHPGYYHCVVVVVLLVVCCVRPVPFHQEYEDAADAPNVLSNLVGHAAAHEYEDSYRSVPSRDDPVPTHDRDVCVSCVVSVYDYDYDDCVVVSVCSVVSNVVSSVCVVVVSHDFDEDEAEASVCNSVLNSVVNVSPDGHTYMYGHDD/DPQKDKKKFKFAAAAQQFDADDCNGIPIDIDIDGQDPVRADAQKFKKFFFKFFFDQCLLVQRNPDCDAVNDHHGDHRGFAWAWTWIATCDDNYPVDDHGWIFTFHTHGLMRIDIGGNVRTLDTDDVVLPDDRVCCCFCLHDLVLLLCCQVVPFQPDAAAFEEEEEQLQERNNLNNQLVCVVRNYQYEYEAQDPVSQVCCVPPRPHPGYYHCVVVVVLLVVCCVRCVPFHQEYEDAADAPNVLSNLVGHAAAHEYEDSYRSVPSRDDPVPTHDRDVCVSCVVSVYDYDYDDCVVVSVCSVVSNVVSSVCVVVVSHDFDEDEAEASVCNSVLNSVVNVSPDGHTYMYGHDD

Nearest PDB structures (foldseek):
  4nh4-assembly1_A  TM=9.550E-01  e=1.210E-42  Zingiber officinale
  7e4d-assembly1_B  TM=9.246E-01  e=1.547E-36  Parvibaculum lavamentivorans DS-1
  1v3t-assembly1_B  TM=9.282E-01  e=1.454E-34  Cavia porcellus
  2y05-assembly4_D  TM=9.293E-01  e=4.006E-33  Homo sapiens
  4mkr-assembly1_B  TM=9.378E-01  e=1.859E-24  Zingiber officinale

Sequence (698 aa):
MGDVVENREWYLAAYCPEGVPTSEHLKFRTVSLSIASDSIPHNHLAVETLLLSVDPYLRGRLTGTLEGLFISQYQLNQVITVFGVVRVIRSKDSKYNEGDILLNRSAPVAEYSIVPSSDIARKIDATIGISLSDYLGSLGIPGFAAWVGIEVLGKPKVGSNVFISAASGAVGINAGQLAKIRGCRVIGSTGSDDKVKLIKEEFGYDDGFNYNSESDFDAALTKYFPDGIDVYLDNVGGKMLEAVLNHVNKYARIPLCGMISQYNKVWTEREGVRNLLNMVGKEVRMEGFMLESYWHRFGDFAKDMERYIQEGKVKSKNKINIGIESFLESLNSLFSSSNIGKVVVQVKAMGDVVENREWYLAAYCPEGVPTSEHLKFRTVSLSIASDSIPHNHLAVETLLLSVDPYLRGRLTGTLEGLFISQYQLNQVITVFGVVRVIRSKDSKYNEGDILLNRSAPVAEYSIVPSSDIARKIDATIGISLSDYLGSLGIPGFAAWVGIEVLGKPKVGSNVFISAASGAVGINAGQLAKIRGCRVIGSTGSDDKVKLIKEEFGYDDGFNYNSESDFDAALTKYFPDGIDVYLDNVGGKMLEAVLNHVNKYARIPLCGMISQYNKVWTEREGVRNLLNMVGKEVRMEGFMLESYWHRFGDFAKDMERYIQEGKVKSKNKINIGIESFLESLNSLFSSSNIGKVVVQVKA